Protein 4QNY (pdb70)

CATH classification: 3.30.200.20 (+1 more: 1.10.510.10)

Secondary structure (DSSP, 8-state):
--SHHHHHHHHHTT-TTEEEEEEEEEETTEEEEEEEETTTTTEEEEEEEE-GGGGGSHHHHHHHHHHHHHHHH---TTB--EEEEE--S-TTT-S-EEEEEE--SEEHHHHHHTT----HHHHHHHHHHHHHHHHHHHHTTEE-----GGGEEE-TT--EEE---TT-EE------S--S--TT--HHHHTT-SS--THHHHHHHHHHHHHHTT-S-S---SSHHHHHHHHHHHH-PPPHHHHTTSS-HHHHHHHHHSPP-----HHHH-SSS-HHHHHHHHHHT-SSTTTSPPHHHHHTSGGGTTT---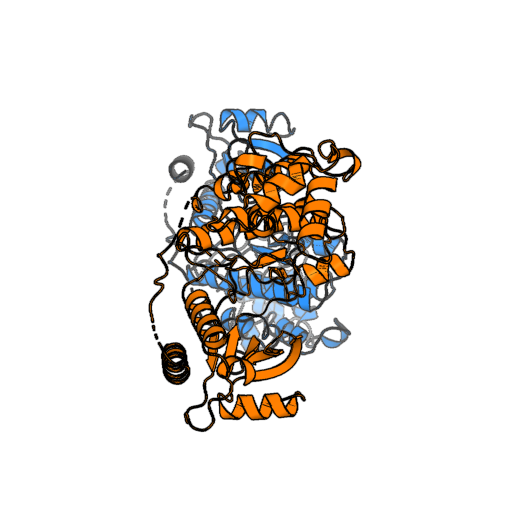-PPPPP--HHHHHHHHHHHHHT-/--SHHHHHHHHHTT-TTEEEEEEEEE-SS-EEEEEEEGGGTTEEEEEEEE-GGGGGSHHHHHHHHHHHHHHHH---TTB--EEEEE--SSGGG-S-EEEEEE--SEEHHHHHHTT----HHHHHHHHHHHHHHHHHHHHTTEE-----GGGEEE-TT--EEE---TT-EESS-----S--S--TT--HHHHTT-SS--THHHHHHHHHHHHHHTT-S-S---SSHHHHHHHHHHHH-PPPHHHHTTSS-HHHHHHHHHSPP-PPP-HHHH-SSS-HHHHHHHHHHT-SSTTTSPPHHHHHTSGGGTTT--GGG--PPPP-----HHHHHHHHHHHHHT-

Structure (mmCIF, N/CA/C/O backbone):
data_4QNY
#
_entry.id   4QNY
#
_cell.length_a   56.203
_cell.length_b   86.063
_cell.length_c   82.066
_cell.angle_alpha   90.00
_cell.angle_beta   97.34
_cell.angle_gamma   90.00
#
_symmetry.space_group_name_H-M   'P 1 21 1'
#
loop_
_entity.id
_entity.type
_entity.pdbx_description
1 polymer 'Mitogen activated protein kinase, putative'
2 non-polymer 'MAGNESIUM ION'
3 non-polymer 'PHOSPHOAMINOPHOSPHONIC ACID-ADENYLATE ESTER'
4 non-polymer GLYCEROL
5 water water
#
loop_
_atom_site.group_PDB
_atom_site.id
_atom_site.type_symbol
_atom_site.label_atom_id
_atom_site.label_alt_id
_atom_site.label_comp_id
_atom_site.label_asym_id
_atom_site.label_entity_id
_atom_site.label_seq_id
_atom_site.pdbx_PDB_ins_code
_atom_site.Cartn_x
_atom_site.Cartn_y
_atom_site.Cartn_z
_atom_site.occupancy
_atom_site.B_iso_or_equiv
_atom_site.auth_seq_id
_atom_site.auth_comp_id
_atom_site.auth_asym_id
_atom_site.auth_atom_id
_atom_site.pdbx_PDB_model_num
ATOM 1 N N . THR A 1 5 ? 36.852 44.244 15.582 1.00 57.50 4 THR A N 1
ATOM 2 C CA . THR A 1 5 ? 35.840 45.277 15.423 1.00 52.72 4 THR A CA 1
ATOM 3 C C . THR A 1 5 ? 35.117 45.160 14.077 1.00 56.14 4 THR A C 1
ATOM 4 O O . THR A 1 5 ? 33.907 45.355 14.006 1.00 81.01 4 THR A O 1
ATOM 8 N N . LYS A 1 6 ? 35.850 44.829 13.015 1.00 39.31 5 LYS A N 1
ATOM 9 C CA . LYS A 1 6 ? 35.213 44.718 11.699 1.00 40.92 5 LYS A CA 1
ATOM 10 C C . LYS A 1 6 ? 35.320 43.328 11.069 1.00 41.83 5 LYS A C 1
ATOM 11 O O . LYS A 1 6 ? 34.303 42.650 10.904 1.00 33.71 5 LYS A O 1
ATOM 17 N N . SER A 1 7 ? 36.526 42.884 10.718 1.00 37.49 6 SER A N 1
ATOM 18 C CA . SER A 1 7 ? 36.688 41.594 10.055 1.00 39.10 6 SER A CA 1
ATOM 19 C C . SER A 1 7 ? 36.332 40.444 10.991 1.00 38.69 6 SER A C 1
ATOM 20 O O . SER A 1 7 ? 36.373 40.598 12.211 1.00 40.09 6 SER A O 1
ATOM 23 N N . LEU A 1 8 ? 35.986 39.296 10.414 1.00 26.05 7 LEU A N 1
ATOM 24 C CA . LEU A 1 8 ? 35.612 38.123 11.194 1.00 32.07 7 LEU A CA 1
ATOM 25 C C . LEU A 1 8 ? 36.774 37.642 12.055 1.00 32.82 7 LEU A C 1
ATOM 26 O O . LEU A 1 8 ? 36.583 37.236 13.201 1.00 25.03 7 LEU A O 1
ATOM 31 N N . ALA A 1 9 ? 37.979 37.691 11.495 1.00 26.59 8 ALA A N 1
ATOM 32 C CA . ALA A 1 9 ? 39.178 37.275 12.213 1.00 35.53 8 ALA A CA 1
ATOM 33 C C . ALA A 1 9 ? 39.476 38.213 13.378 1.00 26.53 8 ALA A C 1
ATOM 34 O O . ALA A 1 9 ? 39.941 37.778 14.431 1.00 26.42 8 ALA A O 1
ATOM 36 N N . GLU A 1 10 ? 39.207 39.500 13.186 1.00 26.40 9 GLU A N 1
ATOM 37 C CA . GLU A 1 10 ? 39.411 40.479 14.246 1.00 26.08 9 GLU A CA 1
ATOM 38 C C . GLU A 1 10 ? 38.413 40.239 15.372 1.00 25.00 9 GLU A C 1
ATOM 39 O O . GLU A 1 10 ? 38.739 40.385 16.550 1.00 26.34 9 GLU A O 1
ATOM 45 N N A LEU A 1 11 ? 37.193 39.867 15.002 0.50 27.70 10 LEU A N 1
ATOM 46 N N B LEU A 1 11 ? 37.195 39.866 14.994 0.50 27.69 10 LEU A N 1
ATOM 47 C CA A LEU A 1 11 ? 36.162 39.557 15.984 0.50 29.53 10 LEU A CA 1
ATOM 48 C CA B LEU A 1 11 ? 36.148 39.544 15.956 0.50 29.79 10 LEU A CA 1
ATOM 49 C C A LEU A 1 11 ? 36.489 38.259 16.714 0.50 25.82 10 LEU A C 1
ATOM 50 C C B LEU A 1 11 ? 36.495 38.265 16.708 0.50 25.82 10 LEU A C 1
ATOM 51 O O A LEU A 1 11 ? 36.260 38.139 17.918 0.50 23.19 10 LEU A O 1
ATOM 52 O O B LEU A 1 11 ? 36.283 38.165 17.917 0.50 23.20 10 LEU A O 1
ATOM 61 N N . GLN A 1 12 ? 37.033 37.293 15.979 1.00 24.23 11 GLN A N 1
ATOM 62 C CA . GLN A 1 12 ? 37.407 36.002 16.549 1.00 24.56 11 GLN A CA 1
ATOM 63 C C . GLN A 1 12 ? 38.498 36.144 17.602 1.00 24.90 11 GLN A C 1
ATOM 64 O O . GLN A 1 12 ? 38.415 35.550 18.676 1.00 24.84 11 GLN A O 1
ATOM 70 N N . ALA A 1 13 ? 39.519 36.935 17.285 1.00 26.86 12 ALA A N 1
ATOM 71 C CA . ALA A 1 13 ? 40.614 37.189 18.214 1.00 29.54 12 ALA A CA 1
ATOM 72 C C . ALA A 1 13 ? 40.106 37.902 19.461 1.00 25.20 12 ALA A C 1
ATOM 73 O O . ALA A 1 13 ? 40.568 37.640 20.571 1.00 25.79 12 ALA A O 1
ATOM 75 N N . GLU A 1 14 ? 39.147 38.799 19.265 1.00 27.02 13 GLU A N 1
ATOM 76 C CA . GLU A 1 14 ? 38.549 39.547 20.364 1.00 25.88 13 GLU A CA 1
ATOM 77 C C . GLU A 1 14 ? 37.758 38.627 21.293 1.00 28.49 13 GLU A C 1
ATOM 78 O O . GLU A 1 14 ? 37.845 38.740 22.516 1.00 36.16 13 GLU A O 1
ATOM 84 N N . VAL A 1 15 ? 36.991 37.714 20.704 1.00 23.27 14 VAL A N 1
ATOM 85 C CA . VAL A 1 15 ? 36.182 36.771 21.471 1.00 23.05 14 VAL A CA 1
ATOM 86 C C . VAL A 1 15 ? 37.059 35.779 22.235 1.00 23.84 14 VAL A C 1
ATOM 87 O O . VAL A 1 15 ? 36.768 35.437 23.383 1.00 23.89 14 VAL A O 1
ATOM 91 N N . CYS A 1 16 ? 38.139 35.333 21.600 1.00 24.57 15 CYS A N 1
ATOM 92 C CA . CYS A 1 16 ? 39.061 34.386 22.222 1.00 25.50 15 CYS A CA 1
ATOM 93 C C . CYS A 1 16 ? 39.697 34.954 23.491 1.00 25.75 15 CYS A C 1
ATOM 94 O O . CYS A 1 16 ? 40.015 34.211 24.421 1.00 26.40 15 CYS A O 1
ATOM 97 N N . ARG A 1 17 ? 39.875 36.271 23.530 1.00 25.38 16 ARG A N 1
ATOM 98 C CA . ARG A 1 17 ? 40.425 36.931 24.710 1.00 33.21 16 ARG A CA 1
ATOM 99 C C . ARG A 1 17 ? 39.383 37.019 25.823 1.00 34.86 16 ARG A C 1
ATOM 100 O O . ARG A 1 17 ? 39.702 37.363 26.961 1.00 33.97 16 ARG A O 1
ATOM 108 N N . LEU A 1 18 ? 38.137 36.707 25.485 1.00 34.86 17 LEU A N 1
ATOM 109 C CA . LEU A 1 18 ? 37.065 36.651 26.471 1.00 33.12 17 LEU A CA 1
ATOM 110 C C . LEU A 1 18 ? 36.782 35.204 26.855 1.00 36.84 17 LEU A C 1
ATOM 111 O O . LEU A 1 18 ? 36.812 34.843 28.031 1.00 40.13 17 LEU A O 1
ATOM 116 N N . ASP A 1 19 ? 36.506 34.381 25.848 1.00 40.00 18 ASP A N 1
ATOM 117 C CA . ASP A 1 19 ? 36.250 32.963 26.058 1.00 45.99 18 ASP A CA 1
ATOM 118 C C . ASP A 1 19 ? 36.618 32.179 24.801 1.00 42.62 18 ASP A C 1
ATOM 119 O O . ASP A 1 19 ? 36.127 32.470 23.709 1.00 37.84 18 ASP A O 1
ATOM 124 N N . ASP A 1 20 ? 37.481 31.181 24.965 1.00 40.87 19 ASP A N 1
ATOM 125 C CA . ASP A 1 20 ? 37.995 30.406 23.841 1.00 41.23 19 ASP A CA 1
ATOM 126 C C . ASP A 1 20 ? 36.946 29.454 23.265 1.00 36.09 19 ASP A C 1
ATOM 127 O O . ASP A 1 20 ? 37.172 28.823 22.232 1.00 34.27 19 ASP A O 1
ATOM 132 N N . ARG A 1 21 ? 35.802 29.363 23.938 1.00 35.27 20 ARG A N 1
ATOM 133 C CA . ARG A 1 21 ? 34.729 28.449 23.554 1.00 42.53 20 ARG A CA 1
ATOM 134 C C . ARG A 1 21 ? 34.206 28.662 22.135 1.00 40.34 20 ARG A C 1
ATOM 135 O O . ARG A 1 21 ? 34.024 27.706 21.382 1.00 37.74 20 ARG A O 1
ATOM 143 N N . TYR A 1 22 ? 33.976 29.920 21.775 1.00 30.58 21 TYR A N 1
ATOM 144 C CA . TYR A 1 22 ? 33.180 30.239 20.595 1.00 27.28 21 TYR A CA 1
ATOM 145 C C . TYR A 1 22 ? 33.984 30.392 19.306 1.00 27.66 21 TYR A C 1
ATOM 146 O O . TYR A 1 22 ? 34.925 31.185 19.230 1.00 25.05 21 TYR A O 1
ATOM 155 N N . LEU A 1 23 ? 33.593 29.619 18.295 1.00 27.12 22 LEU A N 1
ATOM 156 C CA . LEU A 1 23 ? 34.171 29.705 16.958 1.00 29.23 22 LEU A CA 1
ATOM 157 C C . LEU A 1 23 ? 33.214 30.467 16.049 1.00 25.44 22 LEU A C 1
ATOM 158 O O . LEU A 1 23 ? 32.069 30.057 15.855 1.00 30.05 22 LEU A O 1
ATOM 163 N 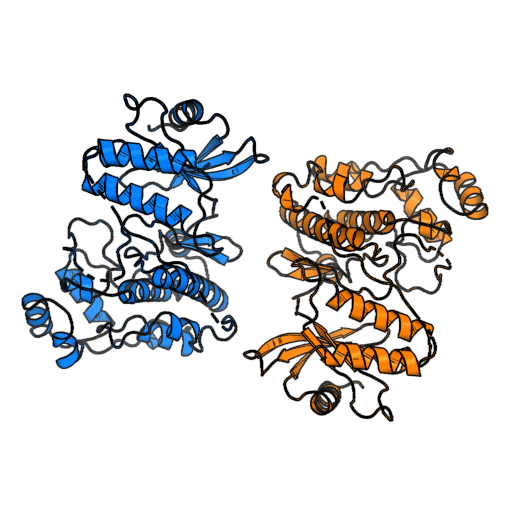N . LEU A 1 24 ? 33.687 31.572 15.480 1.00 28.20 23 LEU A N 1
ATOM 164 C CA . LEU A 1 24 ? 32.851 32.407 14.628 1.00 29.58 23 LEU A CA 1
ATOM 165 C C . LEU A 1 24 ? 32.759 31.859 13.209 1.00 25.07 23 LEU A C 1
ATOM 166 O O . LEU A 1 24 ? 33.743 31.371 12.657 1.00 25.91 23 LEU A O 1
ATOM 171 N N . GLU A 1 25 ? 31.571 31.957 12.618 1.00 24.83 24 GLU A N 1
ATOM 172 C CA . GLU A 1 25 ? 31.352 31.459 11.266 1.00 35.49 24 GLU A CA 1
ATOM 173 C C . GLU A 1 25 ? 30.953 32.573 10.300 1.00 25.41 24 GLU A C 1
ATOM 174 O O . GLU A 1 25 ? 31.583 32.747 9.257 1.00 26.12 24 GLU A O 1
ATOM 180 N N . ARG A 1 26 ? 29.912 33.324 10.647 1.00 24.61 25 ARG A N 1
ATOM 181 C CA . ARG A 1 26 ? 29.422 34.388 9.773 1.00 37.00 25 ARG A CA 1
ATOM 182 C C . ARG A 1 26 ? 28.557 35.405 10.512 1.00 23.63 25 ARG A C 1
ATOM 183 O O . ARG A 1 26 ? 27.873 35.071 11.479 1.00 33.10 25 ARG A O 1
ATOM 185 N N . ILE A 1 27 ? 28.596 36.648 10.043 1.00 24.17 26 ILE A N 1
ATOM 186 C CA . ILE A 1 27 ? 27.770 37.714 10.599 1.00 26.24 26 ILE A CA 1
ATOM 187 C C . ILE A 1 27 ? 26.346 37.622 10.062 1.00 26.32 26 ILE A C 1
ATOM 188 O O . ILE A 1 27 ? 26.121 37.730 8.857 1.00 23.66 26 ILE A O 1
ATOM 193 N N . ILE A 1 28 ? 25.387 37.427 10.960 1.00 22.31 27 ILE A N 1
ATOM 194 C CA . ILE A 1 28 ? 24.000 37.207 10.565 1.00 32.29 27 ILE A CA 1
ATOM 195 C C . ILE A 1 28 ? 23.117 38.429 10.794 1.00 36.88 27 ILE A C 1
ATOM 196 O O . ILE A 1 28 ? 21.999 38.499 10.284 1.00 41.64 27 ILE A O 1
ATOM 201 N N . GLY A 1 29 ? 23.616 39.389 11.565 1.00 36.78 28 GLY A N 1
ATOM 202 C CA . GLY A 1 29 ? 22.846 40.578 11.876 1.00 29.52 28 GLY A CA 1
ATOM 203 C C . GLY A 1 29 ? 23.705 41.812 12.062 1.00 32.11 28 GLY A C 1
ATOM 204 O O . GLY A 1 29 ? 24.817 41.735 12.583 1.00 25.22 28 GLY A O 1
ATOM 205 N N A ALA A 1 30 ? 23.178 42.955 11.634 0.50 38.55 29 ALA A N 1
ATOM 206 N N B ALA A 1 30 ? 23.191 42.959 11.631 0.50 38.54 29 ALA A N 1
ATOM 207 C CA A ALA A 1 30 ? 23.868 44.228 11.789 0.50 44.92 29 ALA A CA 1
ATOM 208 C CA B ALA A 1 30 ? 23.940 44.207 11.722 0.50 43.96 29 ALA A CA 1
ATOM 209 C C A ALA A 1 30 ? 22.963 45.246 12.474 0.50 52.73 29 ALA A C 1
ATOM 210 C C B ALA A 1 30 ? 23.086 45.333 12.294 0.50 51.59 29 ALA A C 1
ATOM 211 O O A ALA A 1 30 ? 21.825 45.460 12.055 0.50 49.91 29 ALA A O 1
ATOM 212 O O B ALA A 1 30 ? 22.248 45.906 11.598 0.50 51.04 29 ALA A O 1
ATOM 215 N N A GLY A 1 31 ? 23.473 45.867 13.531 0.50 54.91 30 GLY A N 1
ATOM 216 N N B GLY A 1 31 ? 23.308 45.647 13.566 0.50 54.57 30 GLY A N 1
ATOM 217 C CA A GLY A 1 31 ? 22.715 46.858 14.270 0.50 60.62 30 GLY A CA 1
ATOM 218 C CA B GLY A 1 31 ? 22.590 46.722 14.224 0.50 59.50 30 GLY A CA 1
ATOM 219 C C A GLY A 1 31 ? 23.388 48.215 14.272 0.50 65.36 30 GLY A C 1
ATOM 220 C C B GLY A 1 31 ? 23.364 48.025 14.192 0.50 64.67 30 GLY A C 1
ATOM 221 O O A GLY A 1 31 ? 24.471 48.383 13.712 0.50 65.25 30 GLY A O 1
ATOM 222 O O B GLY A 1 31 ? 24.452 48.098 13.622 0.50 65.38 30 GLY A O 1
ATOM 223 N N A SER A 1 32 ? 22.743 49.188 14.908 0.50 64.57 31 SER A N 1
ATOM 224 N N B SER A 1 32 ? 22.801 49.058 14.811 0.50 64.50 31 SER A N 1
ATOM 225 C CA A SER A 1 32 ? 23.275 50.542 14.978 0.50 65.45 31 SER A CA 1
ATOM 226 C CA B SER A 1 32 ? 23.429 50.374 14.829 0.50 64.90 31 SER A CA 1
ATOM 227 C C A SER A 1 32 ? 24.434 50.631 15.966 0.50 60.85 31 SER A C 1
ATOM 228 C C B SER A 1 32 ? 24.584 50.437 15.825 0.50 60.09 31 SER A C 1
ATOM 229 O O A SER A 1 32 ? 25.299 51.498 15.846 0.50 64.04 31 SER A O 1
ATOM 230 O O B SER A 1 32 ? 25.582 51.116 15.585 0.50 63.28 31 SER A O 1
ATOM 235 N N . TYR A 1 33 ? 24.445 49.726 16.940 1.00 48.57 32 TYR A N 1
ATOM 236 C CA . TYR A 1 33 ? 25.476 49.726 17.974 1.00 31.74 32 TYR A CA 1
ATOM 237 C C . TYR A 1 33 ? 26.121 48.354 18.169 1.00 30.29 32 TYR A C 1
ATOM 238 O O . TYR A 1 33 ? 26.527 48.008 19.279 1.00 29.19 32 TYR A O 1
ATOM 247 N N . GLY A 1 34 ? 26.221 47.575 17.096 1.00 29.88 33 GLY A N 1
ATOM 248 C CA . GLY A 1 34 ? 26.881 46.284 17.170 1.00 36.42 33 GLY A CA 1
ATOM 249 C C . GLY A 1 34 ? 26.368 45.247 16.189 1.00 40.03 33 GLY A C 1
ATOM 250 O O . GLY A 1 34 ? 25.241 45.337 15.701 1.00 38.19 33 GLY A O 1
ATOM 251 N N . VAL A 1 35 ? 27.202 44.249 15.909 1.00 31.84 34 VAL A N 1
ATOM 252 C CA . VAL A 1 35 ? 26.858 43.201 14.954 1.00 26.54 34 VAL A CA 1
ATOM 253 C C . VAL A 1 35 ? 26.449 41.903 15.649 1.00 29.27 34 VAL A C 1
ATOM 254 O O . VAL A 1 35 ? 26.807 41.665 16.803 1.00 19.80 34 VAL A O 1
ATOM 258 N N . VAL A 1 36 ? 25.695 41.073 14.935 1.00 29.37 35 VAL A N 1
ATOM 259 C CA . VAL A 1 36 ? 25.264 39.775 15.446 1.00 27.70 35 VAL A CA 1
ATOM 260 C C . VAL A 1 36 ? 25.944 38.655 14.663 1.00 27.25 35 VAL A C 1
ATOM 261 O O . VAL A 1 36 ? 25.899 38.635 13.433 1.00 35.62 35 VAL A O 1
ATOM 265 N N . ILE A 1 37 ? 26.572 37.726 15.378 1.00 20.52 36 ILE A N 1
ATOM 266 C CA . ILE A 1 37 ? 27.415 36.715 14.744 1.00 27.03 36 ILE A CA 1
ATOM 267 C C . ILE A 1 37 ? 26.962 35.282 15.020 1.00 21.37 36 ILE A C 1
ATOM 268 O O . ILE A 1 37 ? 26.631 34.928 16.151 1.00 21.12 36 ILE A O 1
ATOM 273 N N . ARG A 1 38 ? 26.959 34.464 13.972 1.00 22.02 37 ARG A N 1
ATOM 274 C CA . ARG A 1 38 ? 26.658 33.042 14.091 1.00 22.53 37 ARG A CA 1
ATOM 275 C C . ARG A 1 38 ? 27.908 32.279 14.518 1.00 23.01 37 ARG A C 1
ATOM 276 O O . ARG A 1 38 ? 28.882 32.201 13.770 1.00 23.51 37 ARG A O 1
ATOM 284 N N . ALA A 1 39 ? 27.879 31.721 15.724 1.00 23.76 38 ALA A N 1
ATOM 285 C CA . ALA A 1 39 ? 29.050 31.053 16.280 1.00 28.30 38 ALA A CA 1
ATOM 286 C C . ALA A 1 39 ? 28.741 29.642 16.771 1.00 29.90 38 ALA A C 1
ATOM 287 O O . ALA A 1 39 ? 27.593 29.310 17.064 1.00 29.13 38 ALA A O 1
ATOM 289 N N . ARG A 1 40 ? 29.780 28.816 16.859 1.00 33.68 39 ARG A N 1
ATOM 290 C CA . ARG A 1 40 ? 29.646 27.457 17.372 1.00 36.24 39 ARG A CA 1
ATOM 291 C C . ARG A 1 40 ? 30.405 27.304 18.688 1.00 31.77 39 ARG A C 1
ATOM 292 O O . ARG A 1 40 ? 31.561 27.710 18.798 1.00 26.35 39 ARG A O 1
ATOM 294 N N . ASP A 1 41 ? 29.745 26.716 19.682 1.00 26.75 40 ASP A N 1
ATOM 295 C CA . ASP A 1 41 ? 30.338 26.538 21.004 1.00 35.47 40 ASP A CA 1
ATOM 296 C C . ASP A 1 41 ? 31.068 25.199 21.097 1.00 44.69 40 ASP A C 1
ATOM 297 O O . ASP A 1 41 ? 30.441 24.142 21.152 1.00 46.84 40 ASP A O 1
ATOM 302 N N . THR A 1 42 ? 32.396 25.258 21.131 1.00 29.01 41 THR A N 1
ATOM 303 C CA . THR A 1 42 ? 33.233 24.063 21.055 1.00 37.32 41 THR A CA 1
ATOM 304 C C . THR A 1 42 ? 33.159 23.166 22.291 1.00 38.81 41 THR A C 1
ATOM 305 O O . THR A 1 42 ? 33.550 22.001 22.235 1.00 48.90 41 THR A O 1
ATOM 309 N N . LYS A 1 43 ? 32.666 23.701 23.403 1.00 36.80 42 LYS A N 1
ATOM 310 C CA . LYS A 1 43 ? 32.524 22.901 24.616 1.00 39.35 42 LYS A CA 1
ATOM 311 C C . LYS A 1 43 ? 31.120 22.316 24.719 1.00 50.62 42 LYS A C 1
ATOM 312 O O . LYS A 1 43 ? 30.901 21.318 25.406 1.00 53.67 42 LYS A O 1
ATOM 318 N N . SER A 1 44 ? 30.172 22.941 24.028 1.00 52.80 43 SER A N 1
ATOM 319 C CA . SER A 1 44 ? 28.807 22.433 23.978 1.00 51.08 43 SER A CA 1
ATOM 320 C C . SER A 1 44 ? 28.576 21.634 22.699 1.00 50.50 43 SER A C 1
ATOM 321 O O . SER A 1 44 ? 27.552 21.795 22.037 1.00 56.00 43 SER A O 1
ATOM 323 N N . ASP A 1 45 ? 29.545 20.786 22.360 1.00 46.78 44 ASP A N 1
ATOM 324 C CA . ASP A 1 45 ? 29.454 19.883 21.212 1.00 46.86 44 ASP A CA 1
ATOM 325 C C . ASP A 1 45 ? 29.228 20.615 19.888 1.00 44.73 44 ASP A C 1
ATOM 326 O O . ASP A 1 45 ? 28.453 20.159 19.046 1.00 44.35 44 ASP A O 1
ATOM 331 N N . ASN A 1 46 ? 29.910 21.745 19.718 1.00 42.10 45 ASN A N 1
ATOM 332 C CA . ASN A 1 46 ? 29.839 22.541 18.491 1.00 42.04 45 ASN A CA 1
ATOM 333 C C . ASN A 1 46 ? 28.422 22.946 18.090 1.00 39.97 45 ASN A C 1
ATOM 334 O O . ASN A 1 46 ? 28.118 23.068 16.903 1.00 45.18 45 ASN A O 1
ATOM 339 N N . ARG A 1 47 ? 27.558 23.157 19.077 1.00 30.01 46 ARG A N 1
ATOM 340 C CA . ARG A 1 47 ? 26.201 23.619 18.806 1.00 41.46 46 ARG A CA 1
ATOM 341 C C . ARG A 1 47 ? 26.211 25.079 18.370 1.00 38.97 46 ARG A C 1
ATOM 342 O O . ARG A 1 47 ? 26.982 25.886 18.891 1.00 27.01 46 ARG A O 1
ATOM 347 N N . LEU A 1 48 ? 25.354 25.411 17.411 1.00 28.51 47 LEU A N 1
ATOM 348 C CA . LEU A 1 48 ? 25.265 26.772 16.899 1.00 26.84 47 LEU A CA 1
ATOM 349 C C . LEU A 1 48 ? 24.702 27.723 17.948 1.00 32.18 47 LEU A C 1
ATOM 350 O O . LEU A 1 48 ? 23.852 27.344 18.753 1.00 37.06 47 LEU A O 1
ATOM 355 N N . VAL A 1 49 ? 25.185 28.960 17.927 1.00 27.07 48 VAL A N 1
ATOM 356 C CA . VAL A 1 49 ? 24.808 29.951 18.925 1.00 24.91 48 VAL A CA 1
ATOM 357 C C . VAL A 1 49 ? 24.974 31.360 18.354 1.00 26.11 48 VAL A C 1
ATOM 358 O O . VAL A 1 49 ? 25.846 31.599 17.518 1.00 22.39 48 VAL A O 1
ATOM 362 N N . ALA A 1 50 ? 24.117 32.282 18.784 1.00 21.67 49 ALA A N 1
ATOM 363 C CA . ALA A 1 50 ? 24.183 33.663 18.317 1.00 25.15 49 ALA A CA 1
ATOM 364 C C . ALA A 1 50 ? 24.946 34.547 19.298 1.00 20.51 49 ALA A C 1
ATOM 365 O O . ALA A 1 50 ? 24.767 34.446 20.512 1.00 20.48 49 ALA A O 1
ATOM 367 N N . MET A 1 51 ? 25.797 35.415 18.762 1.00 20.31 50 MET A N 1
ATOM 368 C CA . MET A 1 51 ? 26.582 36.326 19.583 1.00 26.06 50 MET A CA 1
ATOM 369 C C . MET A 1 51 ? 26.347 37.776 19.176 1.00 19.60 50 MET A C 1
ATOM 370 O O . MET A 1 51 ? 26.556 38.151 18.022 1.00 19.74 50 MET A O 1
ATOM 375 N N . LYS A 1 52 ? 25.913 38.585 20.136 1.00 23.35 51 LYS A N 1
ATOM 376 C CA . LYS A 1 52 ? 25.586 39.982 19.884 1.00 31.38 51 LYS A CA 1
ATOM 377 C C . LYS A 1 52 ? 26.633 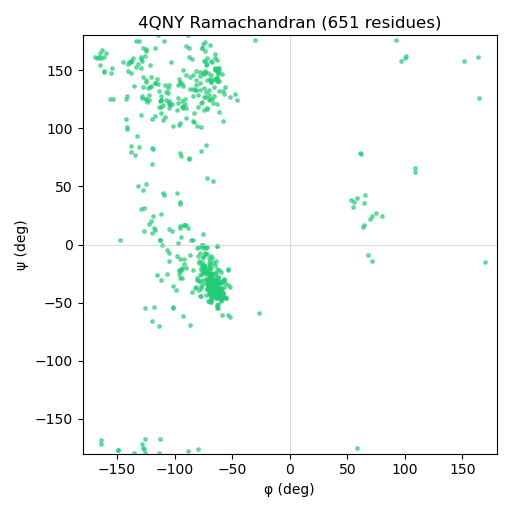40.910 20.495 1.00 26.76 51 LYS A C 1
ATOM 378 O O . LYS A 1 52 ? 26.719 41.043 21.716 1.00 23.93 51 LYS A O 1
ATOM 384 N N . ARG A 1 53 ? 27.428 41.548 19.642 1.00 19.28 52 ARG A N 1
ATOM 385 C CA . ARG A 1 53 ? 28.479 42.445 20.108 1.00 19.49 52 ARG A CA 1
ATOM 386 C C . ARG A 1 53 ? 27.925 43.824 20.440 1.00 21.46 52 ARG A C 1
ATOM 387 O O . ARG A 1 53 ? 27.098 44.366 19.708 1.00 19.41 52 ARG A O 1
ATOM 395 N N . VAL A 1 54 ? 28.384 44.382 21.553 1.00 23.11 53 VAL A N 1
ATOM 396 C CA . VAL A 1 54 ? 28.041 45.745 21.936 1.00 24.58 53 VAL A CA 1
ATOM 397 C C . VAL A 1 54 ? 29.286 46.621 21.836 1.00 27.56 53 VAL A C 1
ATOM 398 O O . VAL A 1 54 ? 30.273 46.378 22.529 1.00 30.88 53 VAL A O 1
ATOM 402 N N . ASN A 1 55 ? 29.247 47.633 20.973 1.00 29.70 54 ASN A N 1
ATOM 403 C CA . ASN A 1 55 ? 30.439 48.437 20.712 1.00 21.44 54 ASN A CA 1
ATOM 404 C C . ASN A 1 55 ? 30.609 49.620 21.665 1.00 21.87 54 ASN A C 1
ATOM 405 O O . ASN A 1 55 ? 29.787 49.845 22.553 1.00 29.10 54 ASN A O 1
ATOM 410 N N . LYS A 1 56 ? 31.686 50.373 21.458 1.00 30.12 55 LYS A N 1
ATOM 411 C CA . LYS A 1 56 ? 32.106 51.424 22.381 1.00 28.00 55 LYS A CA 1
ATOM 412 C C . LYS A 1 56 ? 31.121 52.583 22.495 1.00 25.50 55 LYS A C 1
ATOM 413 O O . LYS A 1 56 ? 31.093 53.280 23.509 1.00 31.10 55 LYS A O 1
ATOM 415 N N . GLU A 1 57 ? 30.316 52.788 21.460 1.00 34.09 56 GLU A N 1
ATOM 416 C CA . GLU A 1 57 ? 29.424 53.941 21.414 1.00 32.85 56 GLU A CA 1
ATOM 417 C C . GLU A 1 57 ? 28.306 53.832 22.448 1.00 32.91 56 GLU A C 1
ATOM 418 O O . GLU A 1 57 ? 27.699 54.834 22.826 1.00 37.61 56 GLU A O 1
ATOM 424 N N . ILE A 1 58 ? 28.043 52.612 22.905 1.00 22.51 57 ILE A N 1
ATOM 425 C CA . ILE A 1 58 ? 27.053 52.379 23.950 1.00 25.72 57 ILE A CA 1
ATOM 426 C C . ILE A 1 58 ? 27.551 52.929 25.288 1.00 29.36 57 ILE A C 1
ATOM 427 O O . ILE A 1 58 ? 26.777 53.485 26.071 1.00 31.05 57 ILE A O 1
ATOM 432 N N . PHE A 1 59 ? 28.852 52.799 25.529 1.00 26.35 58 PHE A N 1
ATOM 433 C CA . PHE A 1 59 ? 29.441 53.223 26.796 1.00 37.40 58 PHE A CA 1
ATOM 434 C C . PHE A 1 59 ? 29.951 54.661 26.764 1.00 37.56 58 PHE A C 1
ATOM 435 O O . PHE A 1 59 ? 30.736 55.067 27.621 1.00 39.70 58 PHE A O 1
ATOM 443 N N . GLU A 1 60 ? 29.504 55.428 25.774 1.00 30.49 59 GLU A N 1
ATOM 444 C CA . GLU A 1 60 ? 29.829 56.847 25.705 1.00 33.74 59 GLU A CA 1
ATOM 445 C C . GLU A 1 60 ? 28.709 57.667 26.335 1.00 45.08 59 GLU A C 1
ATOM 446 O O . GLU A 1 60 ? 28.939 58.756 26.862 1.00 49.22 59 GLU A O 1
ATOM 448 N N . GLU A 1 61 ? 27.495 57.129 26.276 1.00 40.60 60 GLU A N 1
ATOM 449 C CA . GLU A 1 61 ? 26.331 57.772 26.872 1.00 41.44 60 GLU A CA 1
ATOM 450 C C . GLU A 1 61 ? 25.752 56.905 27.985 1.00 34.97 60 GLU A C 1
ATOM 451 O O . GLU A 1 61 ? 25.680 55.682 27.855 1.00 35.86 60 GLU A O 1
ATOM 453 N N . VAL A 1 62 ? 25.345 57.542 29.077 1.00 25.46 61 VAL A N 1
ATOM 454 C CA . VAL A 1 62 ? 24.794 56.824 30.221 1.00 30.60 61 VAL A CA 1
ATOM 455 C C . VAL A 1 62 ? 23.441 56.205 29.877 1.00 31.63 61 VAL A C 1
ATOM 456 O O . VAL A 1 62 ? 23.125 55.098 30.313 1.00 23.37 61 VAL A O 1
ATOM 460 N N . ILE A 1 63 ? 22.653 56.926 29.087 1.00 24.45 62 ILE A N 1
ATOM 461 C CA . ILE A 1 63 ? 21.330 56.462 28.686 1.00 32.03 62 ILE A CA 1
ATOM 462 C C . ILE A 1 63 ? 21.422 55.175 27.872 1.00 26.66 62 ILE A C 1
ATOM 463 O O . ILE A 1 63 ? 20.673 54.226 28.105 1.00 33.33 62 ILE A O 1
ATOM 468 N N . LEU A 1 64 ? 22.349 55.152 26.920 1.00 29.54 63 LEU A N 1
ATOM 469 C CA . LEU A 1 64 ? 22.550 53.990 26.062 1.00 22.04 63 LEU A CA 1
ATOM 470 C C . LEU A 1 64 ? 23.010 52.773 26.858 1.00 29.29 63 LEU A C 1
ATOM 471 O O . LEU A 1 64 ? 22.559 51.653 26.616 1.00 27.80 63 LEU A O 1
ATOM 476 N N . ALA A 1 65 ? 23.908 53.002 27.811 1.00 22.68 64 ALA A N 1
ATOM 477 C CA . ALA A 1 65 ? 24.456 51.922 28.621 1.00 22.55 64 ALA A CA 1
ATOM 478 C C . ALA A 1 65 ? 23.411 51.352 29.576 1.00 24.42 64 ALA A C 1
ATOM 479 O O . ALA A 1 65 ? 23.417 50.158 29.870 1.00 20.68 64 ALA A O 1
ATOM 481 N N . LYS A 1 66 ? 22.517 52.207 30.061 1.00 30.80 65 LYS A N 1
ATOM 482 C CA . LYS A 1 66 ? 21.450 51.757 30.947 1.00 32.59 65 LYS A CA 1
ATOM 483 C C . LYS A 1 66 ? 20.444 50.901 30.183 1.00 31.84 65 LYS A C 1
ATOM 484 O O . LYS A 1 66 ? 19.830 49.997 30.748 1.00 32.91 65 LYS A O 1
ATOM 490 N N . ARG A 1 67 ? 20.286 51.187 28.894 1.00 20.63 66 ARG A N 1
ATOM 491 C CA . ARG A 1 67 ? 19.380 50.421 28.048 1.00 24.30 66 ARG A CA 1
ATOM 492 C C . ARG A 1 67 ? 19.892 49.004 27.817 1.00 28.23 66 ARG A C 1
ATOM 493 O O . ARG A 1 67 ? 19.120 48.045 27.849 1.00 22.52 66 ARG A O 1
ATOM 501 N N . ILE A 1 68 ? 21.194 48.872 27.581 1.00 22.42 67 ILE A N 1
ATOM 502 C CA . ILE A 1 68 ? 21.766 47.563 27.294 1.00 19.50 67 ILE A CA 1
ATOM 503 C C . ILE A 1 68 ? 21.797 46.711 28.564 1.00 19.25 67 ILE A C 1
ATOM 504 O O . ILE A 1 68 ? 21.616 45.499 28.500 1.00 23.82 67 ILE A O 1
ATOM 509 N N . LEU A 1 69 ? 21.987 47.351 29.715 1.00 21.93 68 LEU A N 1
ATOM 510 C CA . LEU A 1 69 ? 21.999 46.642 30.990 1.00 24.03 68 LEU A CA 1
ATOM 511 C C . LEU A 1 69 ? 20.633 46.034 31.274 1.00 29.78 68 LEU A C 1
ATOM 512 O O . LEU A 1 69 ? 20.528 44.888 31.714 1.00 28.12 68 LEU A O 1
ATOM 517 N N . ARG A 1 70 ? 19.588 46.813 31.014 1.00 34.21 69 ARG A N 1
ATOM 518 C CA . ARG A 1 70 ? 18.220 46.352 31.200 1.00 32.67 69 ARG A CA 1
ATOM 519 C C . ARG A 1 70 ? 17.897 45.204 30.248 1.00 26.43 69 ARG A C 1
ATOM 520 O O . ARG A 1 70 ? 17.192 44.265 30.613 1.00 27.03 69 ARG A O 1
ATOM 528 N N . GLU A 1 71 ? 18.426 45.281 29.030 1.00 22.16 70 GLU A N 1
ATOM 529 C CA . GLU A 1 71 ? 18.178 44.259 28.017 1.00 22.04 70 GLU A CA 1
ATOM 530 C C . GLU A 1 71 ? 18.739 42.901 28.435 1.00 27.46 70 GLU A C 1
ATOM 531 O O . GLU A 1 71 ? 18.075 41.875 28.285 1.00 27.72 70 GLU A O 1
ATOM 537 N N . ILE A 1 72 ? 19.962 42.901 28.957 1.00 19.16 71 ILE A N 1
ATOM 538 C CA . ILE A 1 72 ? 20.582 41.673 29.448 1.00 19.46 71 ILE A CA 1
ATOM 539 C C . ILE A 1 72 ? 19.808 41.119 30.640 1.00 20.05 71 ILE A C 1
ATOM 540 O O . ILE A 1 72 ? 19.569 39.913 30.730 1.00 20.78 71 ILE A O 1
ATOM 545 N N . LYS A 1 73 ? 19.409 42.007 31.546 1.00 23.56 72 LYS A N 1
ATOM 546 C CA . LYS A 1 73 ? 18.631 41.611 32.715 1.00 26.61 72 LYS A CA 1
ATOM 547 C C . LYS A 1 73 ? 17.316 40.952 32.312 1.00 21.18 72 LYS A C 1
ATOM 548 O O . LYS A 1 73 ? 16.911 39.949 32.897 1.00 27.81 72 LYS A O 1
ATOM 554 N N . LEU A 1 74 ? 16.658 41.520 31.306 1.00 20.54 73 LEU A N 1
ATOM 555 C CA . LEU A 1 74 ? 15.390 40.987 30.822 1.00 20.67 73 LEU A CA 1
ATOM 556 C C . LEU A 1 74 ? 15.568 39.629 30.151 1.00 20.74 73 LEU A C 1
ATOM 557 O O . LEU A 1 74 ? 14.763 38.722 30.354 1.00 22.47 73 LEU A O 1
ATOM 562 N N . LEU A 1 75 ? 16.624 39.493 29.353 1.00 20.28 74 LEU A N 1
ATOM 563 C CA . LEU A 1 75 ? 16.914 38.229 28.682 1.00 23.52 74 LEU A CA 1
ATOM 564 C C . LEU A 1 75 ? 17.148 37.110 29.692 1.00 26.72 74 LEU A C 1
ATOM 565 O O . LEU A 1 75 ? 16.711 35.977 29.490 1.00 31.99 74 LEU A O 1
ATOM 570 N N . ALA A 1 76 ? 17.832 37.437 30.783 1.00 24.99 75 ALA A N 1
ATOM 571 C CA . ALA A 1 76 ? 18.083 36.472 31.845 1.00 28.79 75 ALA A CA 1
ATOM 572 C C . ALA A 1 76 ? 16.830 36.251 32.685 1.00 28.83 75 ALA A C 1
ATOM 573 O O . ALA A 1 76 ? 16.657 35.195 33.297 1.00 31.03 75 ALA A O 1
ATOM 575 N N . HIS A 1 77 ? 15.957 37.253 32.705 1.00 24.18 76 HIS A N 1
ATOM 576 C CA . HIS A 1 77 ? 14.737 37.198 33.503 1.00 33.29 76 HIS A CA 1
ATOM 577 C C . HIS A 1 77 ? 13.736 36.187 32.954 1.00 42.18 76 HIS A C 1
ATOM 578 O O . HIS A 1 77 ? 13.031 35.525 33.714 1.00 46.47 76 HIS A O 1
ATOM 585 N N . PHE A 1 78 ? 13.677 36.071 31.631 1.00 42.63 77 PHE A N 1
ATOM 586 C CA . PHE A 1 78 ? 12.713 35.186 30.989 1.00 39.40 77 PHE A CA 1
ATOM 587 C C . PHE A 1 78 ? 13.299 33.815 30.667 1.00 33.35 77 PHE A C 1
ATOM 588 O O . PHE A 1 78 ? 14.449 33.698 30.245 1.00 33.17 77 PHE A O 1
ATOM 596 N N . ASN A 1 79 ? 12.492 32.781 30.876 1.00 35.20 78 ASN A N 1
ATOM 597 C CA . ASN A 1 79 ? 12.858 31.421 30.504 1.00 42.82 78 ASN A CA 1
ATOM 598 C C . ASN A 1 79 ? 11.683 30.754 29.801 1.00 35.99 78 ASN A C 1
ATOM 599 O O . ASN A 1 79 ? 10.969 29.943 30.391 1.00 37.62 78 ASN A O 1
ATOM 604 N N . ASP A 1 80 ? 11.484 31.112 28.537 1.00 27.14 79 ASP A N 1
ATOM 605 C CA . ASP A 1 80 ? 10.320 30.663 27.786 1.00 26.75 79 ASP A CA 1
ATOM 606 C C . ASP A 1 80 ? 10.698 30.330 26.348 1.00 26.34 79 ASP A C 1
ATOM 607 O O . ASP A 1 80 ? 11.680 30.851 25.820 1.00 33.79 79 ASP A O 1
ATOM 612 N N . ASP A 1 81 ? 9.916 29.462 25.713 1.00 27.24 80 ASP A N 1
ATOM 613 C CA . ASP A 1 81 ? 10.228 28.991 24.369 1.00 37.41 80 ASP A CA 1
ATOM 614 C C . ASP A 1 81 ? 9.956 30.039 23.288 1.00 26.07 80 ASP A C 1
ATOM 615 O O . ASP A 1 81 ? 10.529 29.971 22.202 1.00 25.71 80 ASP A O 1
ATOM 620 N N . ASN A 1 82 ? 9.091 31.003 23.583 1.00 25.70 81 ASN A N 1
ATOM 621 C CA . ASN A 1 82 ? 8.760 32.039 22.606 1.00 28.23 81 ASN A CA 1
ATOM 622 C C . ASN A 1 82 ? 9.475 33.358 22.880 1.00 29.68 81 ASN A C 1
ATOM 623 O O . ASN A 1 82 ? 9.145 34.391 22.295 1.00 27.49 81 ASN A O 1
ATOM 628 N N . ILE A 1 83 ? 10.455 33.315 23.776 1.00 28.25 82 ILE A N 1
ATOM 629 C CA . ILE A 1 83 ? 11.320 34.459 24.040 1.00 22.45 82 ILE A CA 1
ATOM 630 C C . ILE A 1 83 ? 12.770 34.001 23.938 1.00 22.89 82 ILE A C 1
ATOM 631 O O . ILE A 1 83 ? 13.155 33.018 24.571 1.00 24.81 82 ILE A O 1
ATOM 636 N N . ILE A 1 84 ? 13.566 34.704 23.136 1.00 21.46 83 ILE A N 1
ATOM 637 C CA . ILE A 1 84 ? 14.941 34.289 22.874 1.00 21.31 83 ILE A CA 1
ATOM 638 C C . ILE A 1 84 ? 15.741 34.189 24.177 1.00 30.34 83 ILE A C 1
ATOM 639 O O . ILE A 1 84 ? 15.695 35.077 25.032 1.00 21.06 83 ILE A O 1
ATOM 644 N N . GLY A 1 85 ? 16.446 33.073 24.333 1.00 30.45 84 GLY A N 1
ATOM 645 C CA . GLY A 1 85 ? 17.122 32.765 25.580 1.00 37.43 84 GLY A CA 1
ATOM 646 C C . GLY A 1 85 ? 18.523 33.331 25.685 1.00 35.60 84 GLY A C 1
ATOM 647 O O . GLY A 1 85 ? 19.142 33.688 24.683 1.00 26.99 84 GLY A O 1
ATOM 648 N N . LEU A 1 86 ? 19.021 33.408 26.913 1.00 32.65 85 LEU A N 1
ATOM 649 C CA . LEU A 1 86 ? 20.363 33.910 27.173 1.00 28.13 85 LEU A CA 1
ATOM 650 C C . LEU A 1 86 ? 21.290 32.767 27.574 1.00 24.23 85 LEU A C 1
ATOM 651 O O . LEU A 1 86 ? 21.008 32.037 28.524 1.00 23.49 85 LEU A O 1
ATOM 656 N N . ARG A 1 87 ? 22.394 32.612 26.849 1.00 30.91 86 ARG A N 1
ATOM 657 C CA . ARG A 1 87 ? 23.335 31.533 27.132 1.00 34.78 86 ARG A CA 1
ATOM 658 C C . ARG A 1 87 ? 24.562 32.011 27.903 1.00 30.79 86 ARG A C 1
ATOM 659 O O . ARG A 1 87 ? 25.083 31.285 28.750 1.00 38.08 86 ARG A O 1
ATOM 667 N N . ASN A 1 88 ? 25.023 33.226 27.615 1.00 25.52 87 ASN A N 1
ATOM 668 C CA . ASN A 1 88 ? 26.226 33.746 28.261 1.00 22.47 87 ASN A CA 1
ATOM 669 C C . ASN A 1 88 ? 26.390 35.259 28.126 1.00 28.15 87 ASN A C 1
ATOM 670 O O . ASN A 1 88 ? 25.787 35.887 27.256 1.00 20.90 87 ASN A O 1
ATOM 675 N N . ILE A 1 89 ? 27.211 35.832 29.004 1.00 27.06 88 ILE A N 1
ATOM 676 C CA . ILE A 1 89 ? 27.579 37.244 28.936 1.00 27.96 88 ILE A CA 1
ATOM 677 C C . ILE A 1 89 ? 29.098 37.390 29.024 1.00 37.85 88 ILE A C 1
ATOM 678 O O . ILE A 1 89 ? 29.683 37.235 30.095 1.00 34.98 88 ILE A O 1
ATOM 683 N N A LEU A 1 90 ? 29.730 37.690 27.894 0.57 35.75 89 LEU A N 1
ATOM 684 N N B LEU A 1 90 ? 29.728 37.687 27.892 0.43 35.55 89 LEU A N 1
ATOM 685 C CA A LEU A 1 90 ? 31.184 37.800 27.836 0.57 34.84 89 LEU A CA 1
ATOM 686 C CA B LEU A 1 90 ? 31.182 37.808 27.828 0.43 34.75 89 LEU A CA 1
ATOM 687 C C A LEU A 1 90 ? 31.652 39.234 28.056 0.57 36.14 89 LEU A C 1
ATOM 688 C C B LEU A 1 90 ? 31.640 39.241 28.062 0.43 35.95 89 LEU A C 1
ATOM 689 O O A LEU A 1 90 ? 31.372 40.119 27.250 0.57 34.95 89 LEU A O 1
ATOM 690 O O B LEU A 1 90 ? 31.343 40.134 27.271 0.43 35.00 89 LEU A O 1
ATOM 699 N N . THR A 1 91 ? 32.375 39.452 29.149 1.00 37.42 90 THR A N 1
ATOM 700 C CA . THR A 1 91 ? 32.879 40.775 29.497 1.00 31.31 90 THR A CA 1
ATOM 701 C C . THR A 1 91 ? 34.386 40.746 29.748 1.00 31.32 90 THR A C 1
ATOM 702 O O . THR A 1 91 ? 34.912 39.752 30.244 1.00 32.49 90 THR A O 1
ATOM 706 N N . PRO A 1 92 ? 35.086 41.837 29.397 1.00 36.01 91 PRO A N 1
ATOM 707 C CA . PRO A 1 92 ? 36.529 41.942 29.650 1.00 38.97 91 PRO A CA 1
ATOM 708 C C . PRO A 1 92 ? 36.851 41.977 31.141 1.00 38.17 91 PRO A C 1
ATOM 709 O O . PRO A 1 92 ? 36.190 42.692 31.895 1.00 40.20 91 PRO A O 1
ATOM 713 N N . GLU A 1 93 ? 37.858 41.216 31.556 1.00 33.31 92 GLU A N 1
ATOM 714 C CA . GLU A 1 93 ? 38.243 41.149 32.961 1.00 44.82 92 GLU A CA 1
ATOM 715 C C . GLU A 1 93 ? 38.834 42.469 33.449 1.00 56.46 92 GLU A C 1
ATOM 716 O O . GLU A 1 93 ? 38.687 42.832 34.615 1.00 58.19 92 GLU A O 1
ATOM 718 N N . ASP A 1 94 ? 39.503 43.183 32.550 1.00 63.12 93 ASP A N 1
ATOM 719 C CA . ASP A 1 94 ? 40.119 44.459 32.893 1.00 64.62 93 ASP A CA 1
ATOM 720 C C . ASP A 1 94 ? 39.169 45.616 32.596 1.00 64.17 93 ASP A C 1
ATOM 721 O O . ASP A 1 94 ? 38.772 45.817 31.448 1.00 69.45 93 ASP A O 1
ATOM 726 N N . PRO A 1 95 ? 38.797 46.380 33.637 1.00 57.28 94 PRO A N 1
ATOM 727 C CA . PRO A 1 95 ? 37.945 47.564 33.476 1.00 57.12 94 PRO A CA 1
ATOM 728 C C . PRO A 1 95 ? 38.573 48.609 32.556 1.00 57.34 94 PRO A C 1
ATOM 729 O O . PRO A 1 95 ? 37.856 49.421 31.971 1.00 62.32 94 PRO A O 1
ATOM 733 N N . GLU A 1 96 ? 39.896 48.580 32.431 1.00 47.34 95 GLU A N 1
ATOM 734 C CA . GLU A 1 96 ? 40.604 49.483 31.531 1.00 40.91 95 GLU A CA 1
ATOM 735 C C . GLU A 1 96 ? 40.417 49.067 30.074 1.00 43.57 95 GLU A C 1
ATOM 736 O O . GLU A 1 96 ? 40.651 49.856 29.158 1.00 43.37 95 GLU A O 1
ATOM 738 N N . ASN A 1 97 ? 39.994 47.823 29.868 1.00 44.19 96 ASN A N 1
ATOM 739 C CA . ASN A 1 97 ? 39.752 47.304 28.527 1.00 42.75 96 ASN A CA 1
ATOM 740 C C . ASN A 1 97 ? 38.264 47.213 28.200 1.00 34.31 96 ASN A C 1
ATOM 741 O O . ASN A 1 97 ? 37.888 46.931 27.063 1.00 28.67 96 ASN A O 1
ATOM 746 N N . PHE A 1 98 ? 37.420 47.455 29.198 1.00 27.72 97 PHE A N 1
ATOM 747 C CA . PHE A 1 98 ? 35.978 47.329 29.013 1.00 27.30 97 PHE A CA 1
ATOM 748 C C . PHE A 1 98 ? 35.430 48.469 28.160 1.00 28.84 97 PHE A C 1
ATOM 749 O O . PHE A 1 98 ? 34.952 49.478 28.682 1.00 23.89 97 PHE A O 1
ATOM 757 N N . ASP A 1 99 ? 35.489 48.295 26.845 1.00 23.43 98 ASP A N 1
ATOM 758 C CA . ASP A 1 99 ? 34.879 49.234 25.916 1.00 23.40 98 ASP A CA 1
ATOM 759 C C . ASP A 1 99 ? 33.960 48.479 24.962 1.00 24.14 98 ASP A C 1
ATOM 760 O O . ASP A 1 99 ? 33.503 49.021 23.957 1.00 28.55 98 ASP A O 1
ATOM 765 N N . HIS A 1 100 ? 33.701 47.219 25.299 1.00 27.12 99 HIS A N 1
ATOM 766 C CA . HIS A 1 100 ? 32.859 46.340 24.495 1.00 28.30 99 HIS A CA 1
ATOM 767 C C . HIS A 1 100 ? 32.544 45.069 25.275 1.00 21.01 99 HIS A C 1
ATOM 768 O O . HIS A 1 100 ? 33.241 44.738 26.232 1.00 21.37 99 HIS A O 1
ATOM 775 N N . PHE A 1 101 ? 31.501 44.356 24.859 1.00 23.31 100 PHE A N 1
ATOM 776 C CA . PHE A 1 101 ? 31.197 43.045 25.427 1.00 25.33 100 PHE A CA 1
ATOM 777 C C . PHE A 1 101 ? 30.212 42.289 24.539 1.00 24.52 100 PHE A C 1
ATOM 778 O O . PHE A 1 101 ? 29.577 42.876 23.662 1.00 19.62 100 PHE A O 1
ATOM 786 N N . TYR A 1 102 ? 30.094 40.985 24.769 1.00 31.84 101 TYR A N 1
ATOM 787 C CA . TYR A 1 102 ? 29.279 40.125 23.916 1.00 31.37 101 TYR A CA 1
ATOM 788 C C . TYR A 1 102 ? 28.073 39.528 24.633 1.00 26.46 101 TYR A C 1
ATOM 789 O O . TYR A 1 102 ? 28.166 39.089 25.780 1.00 33.40 101 TYR A O 1
ATOM 798 N N . ILE A 1 103 ? 26.942 39.514 23.937 1.00 26.49 102 ILE A N 1
ATOM 799 C CA . ILE A 1 103 ? 25.738 38.852 24.419 1.00 25.55 102 ILE A CA 1
ATOM 800 C C . ILE A 1 103 ? 25.542 37.544 23.664 1.00 19.84 102 ILE A C 1
ATOM 801 O O . ILE A 1 103 ? 25.426 37.541 22.438 1.00 24.54 102 ILE A O 1
ATOM 806 N N . VAL A 1 104 ? 25.511 36.436 24.396 1.00 19.96 103 VAL A N 1
ATOM 807 C CA . VAL A 1 104 ? 25.395 35.120 23.779 1.00 20.43 103 VAL A CA 1
ATOM 808 C C . VAL A 1 104 ? 23.990 34.547 23.939 1.00 26.92 103 VAL A C 1
ATOM 809 O O . VAL A 1 104 ? 23.532 34.301 25.055 1.00 24.07 103 VAL A O 1
ATOM 813 N N . MET A 1 105 ? 23.314 34.334 22.814 1.00 28.96 104 MET A N 1
ATOM 814 C CA . MET A 1 105 ? 21.938 33.849 22.817 1.00 29.46 104 MET A CA 1
ATOM 815 C C . MET A 1 105 ? 21.779 32.578 21.990 1.00 31.09 104 MET A C 1
ATOM 816 O O . MET A 1 105 ? 22.667 32.216 21.217 1.00 33.09 104 MET A O 1
ATOM 821 N N . ASP A 1 106 ? 20.642 31.907 22.155 1.00 21.91 105 ASP A N 1
ATOM 822 C CA . ASP A 1 106 ? 20.290 30.778 21.301 1.00 22.66 105 ASP A CA 1
ATOM 823 C C . ASP A 1 106 ? 20.159 31.246 19.856 1.00 22.28 105 ASP A C 1
ATOM 824 O O . ASP A 1 106 ? 19.834 32.405 19.600 1.00 21.55 105 ASP A O 1
ATOM 829 N N . ILE A 1 107 ? 20.412 30.347 18.913 1.00 25.47 106 ILE A N 1
ATOM 830 C CA . ILE A 1 107 ? 20.376 30.710 17.503 1.00 32.11 106 ILE A CA 1
ATOM 831 C C . ILE A 1 107 ? 19.015 30.398 16.876 1.00 35.19 106 ILE A C 1
ATOM 832 O O . ILE A 1 107 ? 18.398 29.372 17.167 1.00 32.06 106 ILE A O 1
ATOM 837 N N . MET A 1 108 ? 18.541 31.313 16.038 1.00 33.55 107 MET A N 1
ATOM 838 C CA . MET A 1 108 ? 17.340 31.087 15.247 1.00 32.76 107 MET A CA 1
ATOM 839 C C . MET A 1 108 ? 17.695 31.222 13.770 1.00 30.90 107 MET A C 1
ATOM 840 O O . MET A 1 108 ? 18.660 31.900 13.418 1.00 26.33 107 MET A O 1
ATOM 845 N N . GLU A 1 109 ? 16.918 30.572 12.911 1.00 29.00 108 GLU A N 1
ATOM 846 C CA . GLU A 1 109 ? 17.246 30.494 11.490 1.00 36.16 108 GLU A CA 1
ATOM 847 C C . GLU A 1 109 ? 17.187 31.853 10.789 1.00 31.17 108 GLU A C 1
ATOM 848 O O . GLU A 1 109 ? 18.075 32.187 10.005 1.00 36.25 108 GLU A O 1
ATOM 854 N N . THR A 1 110 ? 16.149 32.632 11.076 1.00 26.09 109 THR A N 1
ATOM 855 C CA . THR A 1 110 ? 15.972 33.940 10.448 1.00 21.07 109 THR A CA 1
ATOM 856 C C . THR A 1 110 ? 14.954 34.773 11.223 1.00 23.84 109 THR A C 1
ATOM 857 O O . THR A 1 110 ? 14.584 34.417 12.341 1.00 28.76 109 THR A O 1
ATOM 861 N N . ASP A 1 111 ? 14.507 35.883 10.645 1.00 19.47 110 ASP A N 1
ATOM 862 C CA . ASP A 1 111 ? 13.417 36.636 11.257 1.00 28.19 110 ASP A CA 1
ATOM 863 C C . ASP A 1 111 ? 12.358 37.016 10.219 1.00 22.49 110 ASP A C 1
ATOM 864 O O . ASP A 1 111 ? 12.529 36.770 9.024 1.00 18.90 110 ASP A O 1
ATOM 869 N N . LEU A 1 112 ? 11.273 37.626 10.684 1.00 17.60 111 LEU A N 1
ATOM 870 C CA . LEU A 1 112 ? 10.102 37.863 9.841 1.00 20.94 111 LEU A CA 1
ATOM 871 C C . LEU A 1 112 ? 10.284 38.932 8.755 1.00 29.97 111 LEU A C 1
ATOM 872 O O . LEU A 1 112 ? 9.648 38.847 7.710 1.00 32.20 111 LEU A O 1
ATOM 877 N N . LYS A 1 113 ? 11.121 39.937 9.003 1.00 17.37 112 LYS A N 1
ATOM 878 C CA . LYS A 1 113 ? 11.370 41.003 8.028 1.00 25.67 112 LYS A CA 1
ATOM 879 C C . LYS A 1 113 ? 11.921 40.476 6.698 1.00 31.01 112 LYS A C 1
ATOM 880 O O . LYS A 1 113 ? 11.355 40.802 5.621 1.00 33.96 112 LYS A O 1
ATOM 886 N N . GLN A 1 114 ? 13.107 39.826 6.787 1.00 32.72 113 GLN A N 1
ATOM 887 C CA . GLN A 1 114 ? 13.563 38.689 5.910 1.00 35.07 113 GLN A CA 1
ATOM 888 C C . GLN A 1 114 ? 12.616 37.756 5.226 1.00 27.44 113 GLN A C 1
ATOM 889 O O . GLN A 1 114 ? 12.730 37.548 4.027 1.00 21.31 113 GLN A O 1
ATOM 895 N N . VAL A 1 115 ? 11.796 37.080 6.026 1.00 33.49 114 VAL A N 1
ATOM 896 C CA . VAL A 1 115 ? 10.850 36.085 5.520 1.00 27.83 114 VAL A CA 1
ATOM 897 C C . VAL A 1 115 ? 9.840 36.746 4.594 1.00 33.36 114 VAL A C 1
ATOM 898 O O . VAL A 1 115 ? 9.487 36.209 3.540 1.00 27.89 114 VAL A O 1
ATOM 902 N N . LEU A 1 116 ? 9.386 37.926 5.004 1.00 24.82 115 LEU A N 1
ATOM 903 C CA . LEU A 1 116 ? 8.434 38.710 4.233 1.00 22.77 115 LEU A CA 1
ATOM 904 C C . LEU A 1 116 ? 9.073 39.287 2.972 1.00 28.60 115 LEU A C 1
ATOM 905 O O . LEU A 1 116 ? 8.435 39.357 1.920 1.00 21.23 115 LEU A O 1
ATOM 910 N N . ARG A 1 117 ? 10.332 39.701 3.087 1.00 25.02 116 ARG A N 1
ATOM 911 C CA . ARG A 1 117 ? 11.061 40.294 1.969 1.00 30.53 116 ARG A CA 1
ATOM 912 C C . ARG A 1 117 ? 11.307 39.278 0.855 1.00 28.90 116 ARG A C 1
ATOM 913 O O . ARG A 1 117 ? 11.302 39.624 -0.327 1.00 24.04 116 ARG A O 1
ATOM 921 N N . SER A 1 118 ? 11.502 38.020 1.237 1.00 33.07 117 SER A N 1
ATOM 922 C CA . SER A 1 118 ? 11.697 36.952 0.263 1.00 38.27 117 SER A CA 1
ATOM 923 C C . SER A 1 118 ? 10.428 36.714 -0.551 1.00 45.79 117 SER A C 1
ATOM 924 O O . SER A 1 118 ? 10.463 36.070 -1.599 1.00 45.56 117 SER A O 1
ATOM 927 N N . GLY A 1 119 ? 9.308 37.237 -0.058 1.00 47.78 118 GLY A N 1
ATOM 928 C CA . GLY A 1 119 ? 8.033 37.106 -0.738 1.00 59.10 118 GLY A CA 1
ATOM 929 C C . GLY A 1 119 ? 7.521 35.683 -0.715 1.00 58.48 118 GLY A C 1
ATOM 930 O O . GLY A 1 119 ? 6.691 35.297 -1.541 1.00 54.96 118 GLY A O 1
ATOM 931 N N . GLN A 1 120 ? 8.013 34.899 0.240 1.00 60.01 119 GLN A N 1
ATOM 932 C CA . GLN A 1 120 ? 7.664 33.488 0.332 1.00 59.42 119 GLN A CA 1
ATOM 933 C C . GLN A 1 120 ? 6.206 33.288 0.729 1.00 56.48 119 GLN A C 1
ATOM 934 O O . GLN A 1 120 ? 5.672 34.004 1.580 1.00 57.21 119 GLN A O 1
ATOM 940 N N . GLU A 1 121 ? 5.566 32.304 0.102 1.00 54.70 120 GLU A N 1
ATOM 941 C CA . GLU A 1 121 ? 4.166 31.994 0.355 1.00 57.90 120 GLU A CA 1
ATOM 942 C C . GLU A 1 121 ? 3.923 31.470 1.767 1.00 48.53 120 GLU A C 1
ATOM 943 O O . GLU A 1 121 ? 4.570 30.523 2.214 1.00 37.98 120 GLU A O 1
ATOM 949 N N . LEU A 1 122 ? 2.979 32.098 2.462 1.00 51.42 121 LEU A N 1
ATOM 950 C CA . LEU A 1 122 ? 2.607 31.691 3.811 1.00 52.65 121 LEU A CA 1
ATOM 951 C C . LEU A 1 122 ? 1.110 31.417 3.903 1.00 47.51 121 LEU A C 1
ATOM 952 O O . LEU A 1 122 ? 0.292 32.270 3.557 1.00 49.64 121 LEU A O 1
ATOM 957 N N . THR A 1 123 ? 0.756 30.224 4.367 1.00 36.97 122 THR A N 1
ATOM 958 C CA . THR A 1 123 ? -0.645 29.858 4.541 1.00 41.59 122 THR A CA 1
ATOM 959 C C . THR A 1 123 ? -1.227 30.530 5.779 1.00 33.23 122 THR A C 1
ATOM 960 O O . THR A 1 123 ? -0.494 31.105 6.583 1.00 33.82 122 THR A O 1
ATOM 964 N N . GLU A 1 124 ? -2.546 30.458 5.927 1.00 29.51 123 GLU A N 1
ATOM 965 C CA . GLU A 1 124 ? -3.205 30.994 7.112 1.00 28.57 123 GLU A CA 1
ATOM 966 C C . GLU A 1 124 ? -2.786 30.201 8.343 1.00 26.14 123 GLU A C 1
ATOM 967 O O . GLU A 1 124 ? -2.705 30.743 9.444 1.00 26.64 123 GLU A O 1
ATOM 973 N N . ALA A 1 125 ? -2.513 28.915 8.144 1.00 31.75 124 ALA A N 1
ATOM 974 C CA . ALA A 1 125 ? -2.038 28.051 9.219 1.00 34.61 124 ALA A CA 1
ATOM 975 C C . ALA A 1 125 ? -0.665 28.499 9.709 1.00 26.13 124 ALA A C 1
ATOM 976 O O . ALA A 1 125 ? -0.373 28.436 10.903 1.00 26.24 124 ALA A O 1
ATOM 978 N N . HIS A 1 126 ? 0.174 28.945 8.779 1.00 31.31 125 HIS A N 1
ATOM 979 C CA . HIS A 1 126 ? 1.485 29.489 9.120 1.00 30.17 125 HIS A CA 1
ATOM 980 C C . HIS A 1 126 ? 1.343 30.756 9.954 1.00 31.42 125 HIS A C 1
ATOM 981 O O . HIS A 1 126 ? 2.025 30.928 10.965 1.00 24.29 125 HIS A O 1
ATOM 988 N N . ILE A 1 127 ? 0.449 31.637 9.517 1.00 28.69 126 ILE A N 1
ATOM 989 C CA . ILE A 1 127 ? 0.230 32.918 10.177 1.00 26.18 126 ILE A CA 1
ATOM 990 C C . ILE A 1 127 ? -0.363 32.732 11.570 1.00 18.72 126 ILE A C 1
ATOM 991 O O . ILE A 1 127 ? 0.044 33.402 12.519 1.00 20.77 126 ILE A O 1
ATOM 996 N N . GLN A 1 128 ? -1.319 31.814 11.685 1.00 19.36 127 GLN A N 1
ATOM 997 C CA . GLN A 1 128 ? -1.952 31.508 12.965 1.00 19.43 127 GLN A CA 1
ATOM 998 C C . GLN A 1 128 ? -0.927 31.112 14.023 1.00 27.49 127 GLN A C 1
ATOM 999 O O . GLN A 1 128 ? -0.981 31.584 15.158 1.00 31.26 127 GLN A O 1
ATOM 1005 N N . PHE A 1 129 ? 0.005 30.245 13.641 1.00 24.96 128 PHE A N 1
ATOM 1006 C CA . PHE A 1 129 ? 1.027 29.762 14.561 1.00 26.94 128 PHE A CA 1
ATOM 1007 C C . PHE A 1 129 ? 2.021 30.870 14.908 1.00 25.79 128 PHE A C 1
ATOM 1008 O O . PHE A 1 129 ? 2.475 30.969 16.047 1.00 32.16 128 PHE A O 1
ATOM 1016 N N . PHE A 1 130 ? 2.351 31.699 13.922 1.00 23.78 129 PHE A N 1
ATOM 1017 C CA . PHE A 1 130 ? 3.222 32.851 14.146 1.00 18.02 129 PHE A CA 1
ATOM 1018 C C . PHE A 1 130 ? 2.596 33.838 15.125 1.00 23.87 129 PHE A C 1
ATOM 1019 O O . PHE A 1 130 ? 3.224 34.245 16.101 1.00 17.15 129 PHE A O 1
ATOM 1027 N N . ILE A 1 131 ? 1.350 34.214 14.853 1.00 32.37 130 ILE A N 1
ATOM 1028 C CA . ILE A 1 131 ? 0.656 35.224 15.644 1.00 27.27 130 ILE A CA 1
ATOM 1029 C C . ILE A 1 131 ? 0.417 34.774 17.085 1.00 28.21 130 ILE A C 1
ATOM 1030 O O . ILE A 1 131 ? 0.633 35.544 18.022 1.00 33.47 130 ILE A O 1
ATOM 1035 N N . TYR A 1 132 ? -0.016 33.530 17.264 1.00 22.58 131 TYR A N 1
ATOM 1036 C CA . TYR A 1 132 ? -0.292 33.024 18.605 1.00 18.27 131 TYR A CA 1
ATOM 1037 C C . TYR A 1 132 ? 0.975 32.963 19.453 1.00 18.33 131 TYR A C 1
ATOM 1038 O O . TYR A 1 132 ? 0.953 33.305 20.634 1.00 18.50 131 TYR A O 1
ATOM 1047 N N . GLN A 1 133 ? 2.073 32.520 18.848 1.00 18.43 132 GLN A N 1
ATOM 1048 C CA . GLN A 1 133 ? 3.351 32.442 19.549 1.00 20.79 132 GLN A CA 1
ATOM 1049 C C . GLN A 1 133 ? 3.824 33.827 19.972 1.00 17.88 132 GLN A C 1
ATOM 1050 O O . GLN A 1 133 ? 4.370 34.000 21.061 1.00 18.95 132 GLN A O 1
ATOM 1056 N N . ALA A 1 134 ? 3.605 34.811 19.106 1.00 17.14 133 ALA A N 1
ATOM 1057 C CA . ALA A 1 134 ? 3.996 36.185 19.394 1.00 24.16 133 ALA A CA 1
ATOM 1058 C C . ALA A 1 134 ? 3.155 36.769 20.525 1.00 30.19 133 ALA A C 1
ATOM 1059 O O . ALA A 1 134 ? 3.675 37.454 21.406 1.00 33.07 133 ALA A O 1
ATOM 1061 N N . LEU A 1 135 ? 1.855 36.491 20.495 1.00 23.19 134 LEU A N 1
ATOM 1062 C CA . LEU A 1 135 ? 0.937 36.967 21.526 1.00 16.62 134 LEU A CA 1
ATOM 1063 C C . LEU A 1 135 ? 1.212 36.302 22.868 1.00 17.39 134 LEU A C 1
ATOM 1064 O O . LEU A 1 135 ? 1.227 36.960 23.907 1.00 21.26 134 LEU A O 1
ATOM 1069 N N . ARG A 1 136 ? 1.426 34.991 22.835 1.00 18.09 135 ARG A N 1
ATOM 1070 C CA . ARG A 1 136 ? 1.740 34.231 24.037 1.00 25.42 135 ARG A CA 1
ATOM 1071 C C . ARG A 1 136 ? 3.016 34.756 24.694 1.00 27.67 135 ARG A C 1
ATOM 1072 O O . ARG A 1 136 ? 3.122 34.808 25.920 1.00 20.60 135 ARG A O 1
ATOM 1080 N N . ALA A 1 137 ? 3.978 35.155 23.868 1.00 18.42 136 ALA A N 1
ATOM 1081 C CA . ALA A 1 137 ? 5.224 35.725 24.365 1.00 25.32 136 ALA A CA 1
ATOM 1082 C C . ALA A 1 137 ? 4.978 37.091 24.994 1.00 17.95 136 ALA A C 1
ATOM 1083 O O . ALA A 1 137 ? 5.531 37.408 26.047 1.00 20.84 136 ALA A O 1
ATOM 1085 N N . LEU A 1 138 ? 4.140 37.893 24.345 1.00 20.82 137 LEU A N 1
ATOM 1086 C CA . LEU A 1 138 ? 3.806 39.221 24.848 1.00 19.89 137 LEU A CA 1
ATOM 1087 C C . LEU A 1 138 ? 3.054 39.152 26.171 1.00 29.34 137 LEU A C 1
ATOM 1088 O O . LEU A 1 138 ? 3.219 40.016 27.030 1.00 30.24 137 LEU A O 1
ATOM 1093 N N . HIS A 1 139 ? 2.225 38.124 26.327 1.00 23.76 138 HIS A N 1
ATOM 1094 C CA . HIS A 1 139 ? 1.472 37.934 27.561 1.00 31.11 138 HIS A CA 1
ATOM 1095 C C . HIS A 1 139 ? 2.417 37.714 28.736 1.00 30.22 138 HIS A C 1
ATOM 1096 O O . HIS A 1 139 ? 2.187 38.214 29.836 1.00 25.79 138 HIS A O 1
ATOM 1103 N N . ILE A 1 140 ? 3.486 36.967 28.485 1.00 29.73 139 ILE A N 1
ATOM 1104 C CA . ILE A 1 140 ? 4.496 36.688 29.498 1.00 34.59 139 ILE A CA 1
ATOM 1105 C C . ILE A 1 140 ? 5.283 37.945 29.856 1.00 20.53 139 ILE A C 1
ATOM 1106 O O . ILE A 1 140 ? 5.487 38.247 31.033 1.00 21.31 139 ILE A O 1
ATOM 1111 N N . ILE A 1 141 ? 5.713 38.675 28.833 1.00 24.42 140 ILE A N 1
ATOM 1112 C CA . ILE A 1 141 ? 6.449 39.920 29.023 1.00 20.03 140 ILE A CA 1
ATOM 1113 C C . ILE A 1 141 ? 5.605 40.958 29.763 1.00 21.10 140 ILE A C 1
ATOM 1114 O O . ILE A 1 141 ? 6.085 41.615 30.687 1.00 19.47 140 ILE A O 1
ATOM 1119 N N . HIS A 1 142 ? 4.344 41.090 29.361 1.00 22.46 141 HIS A N 1
ATOM 1120 C CA . HIS A 1 142 ? 3.436 42.056 29.974 1.00 21.12 141 HIS A CA 1
ATOM 1121 C C . HIS A 1 142 ? 3.085 41.683 31.412 1.00 25.01 141 HIS A C 1
ATOM 1122 O O . HIS A 1 142 ? 2.883 42.557 32.255 1.00 25.69 141 HIS A O 1
ATOM 1129 N N . SER A 1 143 ? 3.010 40.385 31.688 1.00 20.55 142 SER A N 1
ATOM 1130 C CA . SER A 1 143 ? 2.701 39.912 33.033 1.00 28.21 142 SER A CA 1
ATOM 1131 C C . SER A 1 143 ? 3.850 40.217 33.988 1.00 28.23 142 SER A C 1
ATOM 1132 O O . SER A 1 143 ? 3.651 40.340 35.197 1.00 30.10 142 SER A O 1
ATOM 1135 N N . ALA A 1 144 ? 5.052 40.341 33.435 1.00 29.87 143 ALA A N 1
ATOM 1136 C CA . ALA A 1 144 ? 6.230 40.676 34.224 1.00 30.70 143 ALA A CA 1
ATOM 1137 C C . ALA A 1 144 ? 6.343 42.184 34.429 1.00 23.79 143 ALA A C 1
ATOM 1138 O O . ALA A 1 144 ? 7.315 42.670 35.008 1.00 27.89 143 ALA A O 1
ATOM 1140 N N . GLY A 1 145 ? 5.343 42.919 33.950 1.00 23.27 144 GLY A N 1
ATOM 1141 C CA . GLY A 1 145 ? 5.299 44.362 34.112 1.00 21.14 144 GLY A CA 1
ATOM 1142 C C . GLY A 1 145 ? 6.174 45.095 33.116 1.00 25.91 144 GLY A C 1
ATOM 1143 O O . GLY A 1 145 ? 6.601 46.224 33.361 1.00 20.01 144 GLY A O 1
ATOM 1144 N N . VAL A 1 146 ? 6.437 44.452 31.983 1.00 19.42 145 VAL A N 1
ATOM 1145 C CA . VAL A 1 146 ? 7.336 45.009 30.981 1.00 22.35 145 VAL A CA 1
ATOM 1146 C C . VAL A 1 146 ? 6.643 45.209 29.635 1.00 28.70 145 VAL A C 1
ATOM 1147 O O . VAL A 1 146 ? 5.890 44.350 29.177 1.00 37.37 145 VAL A O 1
ATOM 1151 N N . ILE A 1 147 ? 6.901 46.355 29.013 1.00 19.57 146 ILE A N 1
ATOM 1152 C CA . ILE A 1 147 ? 6.421 46.635 27.666 1.00 19.95 146 ILE A CA 1
ATOM 1153 C C . ILE A 1 147 ? 7.593 46.568 26.692 1.00 28.44 146 ILE A C 1
ATOM 1154 O O . ILE A 1 147 ? 8.642 47.159 26.940 1.00 29.86 146 ILE A O 1
ATOM 1159 N N . HIS A 1 148 ? 7.417 45.845 25.590 1.00 31.67 147 HIS A N 1
ATOM 1160 C CA . HIS A 1 148 ? 8.504 45.633 24.638 1.00 32.57 147 HIS A CA 1
ATOM 1161 C C . HIS A 1 148 ? 8.886 46.913 23.898 1.00 14.51 147 HIS A C 1
ATOM 1162 O O . HIS A 1 148 ? 10.074 47.202 23.735 1.00 19.73 147 HIS A O 1
ATOM 1169 N N . ARG A 1 149 ? 7.876 47.648 23.429 1.00 21.83 148 ARG A N 1
ATOM 1170 C CA . ARG A 1 149 ? 8.045 48.971 22.815 1.00 20.62 148 ARG A CA 1
ATOM 1171 C C . ARG A 1 149 ? 8.698 48.910 21.420 1.00 22.78 148 ARG A C 1
ATOM 1172 O O . ARG A 1 149 ? 8.640 49.874 20.655 1.00 27.77 148 ARG A O 1
ATOM 1180 N N . ASP A 1 150 ? 9.276 47.769 21.061 1.00 16.47 149 ASP A N 1
ATOM 1181 C CA . ASP A 1 150 ? 9.916 47.650 19.753 1.00 19.69 149 ASP A CA 1
ATOM 1182 C C . ASP A 1 150 ? 9.493 46.387 19.000 1.00 16.95 149 ASP A C 1
ATOM 1183 O O . ASP A 1 150 ? 10.337 45.636 18.511 1.00 19.63 149 ASP A O 1
ATOM 1188 N N . ILE A 1 151 ? 8.185 46.162 18.900 1.00 13.44 150 ILE A N 1
ATOM 1189 C CA . ILE A 1 151 ? 7.664 45.006 18.175 1.00 13.53 150 ILE A CA 1
ATOM 1190 C C . ILE A 1 151 ? 7.654 45.260 16.669 1.00 13.47 150 ILE A C 1
ATOM 1191 O O . ILE A 1 151 ? 6.787 45.962 16.148 1.00 18.08 150 ILE A O 1
ATOM 1196 N N . THR A 1 152 ? 8.642 44.693 15.984 1.00 18.30 151 THR A N 1
ATOM 1197 C CA . THR A 1 152 ? 8.780 44.810 14.535 1.00 14.00 151 THR A CA 1
ATOM 1198 C C . THR A 1 152 ? 9.167 43.444 13.969 1.00 23.58 151 THR A C 1
ATOM 1199 O O . THR A 1 152 ? 9.696 42.607 14.701 1.00 14.70 151 THR A O 1
ATOM 1203 N N . PRO A 1 153 ? 8.899 43.208 12.671 1.00 14.74 152 PRO A N 1
ATOM 1204 C CA . PRO A 1 153 ? 9.264 41.937 12.031 1.00 15.30 152 PRO A CA 1
ATOM 1205 C C . PRO A 1 153 ? 10.727 41.546 12.232 1.00 24.71 152 PRO A C 1
ATOM 1206 O O . PRO A 1 153 ? 11.026 40.361 12.384 1.00 28.32 152 PRO A O 1
ATOM 1210 N N . ALA A 1 154 ? 11.620 42.531 12.237 1.00 28.99 153 ALA A N 1
ATOM 1211 C CA . ALA A 1 154 ? 13.047 42.274 12.409 1.00 20.19 153 ALA A CA 1
ATOM 1212 C C . ALA A 1 154 ? 13.361 41.765 13.813 1.00 19.04 153 ALA A C 1
ATOM 1213 O O . ALA A 1 154 ? 14.356 41.072 14.021 1.00 16.81 153 ALA A O 1
ATOM 1215 N N . ASN A 1 155 ? 12.508 42.112 14.773 1.00 17.73 154 ASN A N 1
ATOM 1216 C CA . ASN A 1 155 ? 12.694 41.681 16.154 1.00 27.85 154 ASN A CA 1
ATOM 1217 C C . ASN A 1 155 ? 11.904 40.414 16.476 1.00 30.80 154 ASN A C 1
ATOM 1218 O O . ASN A 1 155 ? 11.711 40.071 17.642 1.00 32.75 154 ASN A O 1
ATOM 1223 N N . ILE A 1 156 ? 11.455 39.723 15.433 1.00 34.67 155 ILE A N 1
ATOM 1224 C CA . ILE A 1 156 ? 10.726 38.468 15.590 1.00 32.69 155 ILE A CA 1
ATOM 1225 C C . ILE A 1 156 ? 11.463 37.326 14.895 1.00 25.86 155 ILE A C 1
ATOM 1226 O O . ILE A 1 156 ? 11.478 37.253 13.671 1.00 29.52 155 ILE A O 1
ATOM 1231 N N . LEU A 1 157 ? 12.058 36.430 15.678 1.00 23.57 156 LEU A N 1
ATOM 1232 C CA . LEU A 1 157 ? 12.886 35.356 15.130 1.00 19.52 156 LEU A CA 1
ATOM 1233 C C . LEU A 1 157 ? 12.096 34.069 14.888 1.00 18.76 156 LEU A C 1
ATOM 1234 O O . LEU A 1 157 ? 11.305 33.649 15.731 1.00 18.73 156 LEU A O 1
ATOM 1239 N N . VAL A 1 158 ? 12.324 33.441 13.736 1.00 19.24 157 VAL A N 1
ATOM 1240 C CA . VAL A 1 158 ? 11.572 32.246 13.356 1.00 27.52 157 VAL A CA 1
ATOM 1241 C C . VAL A 1 158 ? 12.440 31.159 12.721 1.00 29.24 157 VAL A C 1
ATOM 1242 O O . VAL A 1 158 ? 13.518 31.435 12.193 1.00 36.25 157 VAL A O 1
ATOM 1246 N N . ASN A 1 159 ? 11.954 29.922 12.783 1.00 31.05 158 ASN A N 1
ATOM 1247 C CA . ASN A 1 159 ? 12.597 28.792 12.120 1.00 34.37 158 ASN A CA 1
ATOM 1248 C C . ASN A 1 159 ? 11.710 28.228 11.015 1.00 36.81 158 ASN A C 1
ATOM 1249 O O . ASN A 1 159 ? 10.605 28.721 10.784 1.00 33.33 158 ASN A O 1
ATOM 1254 N N . THR A 1 160 ? 12.194 27.191 10.338 1.00 40.61 159 THR A N 1
ATOM 1255 C CA . THR A 1 160 ? 11.410 26.513 9.311 1.00 38.91 159 THR A CA 1
ATOM 1256 C C . THR A 1 160 ? 10.319 25.677 9.977 1.00 36.98 159 THR A C 1
ATOM 1257 O O . THR A 1 160 ? 9.327 25.304 9.349 1.00 46.01 159 THR A O 1
ATOM 1261 N N . ASN A 1 161 ? 10.507 25.400 11.264 1.00 32.58 160 ASN A N 1
ATOM 1262 C CA . ASN A 1 161 ? 9.496 24.728 12.071 1.00 28.56 160 ASN A CA 1
ATOM 1263 C C . ASN A 1 161 ? 8.366 25.680 12.451 1.00 33.69 160 ASN A C 1
ATOM 1264 O O . ASN A 1 161 ? 7.425 25.293 13.146 1.00 40.02 160 ASN A O 1
ATOM 1269 N N . CYS A 1 162 ? 8.487 26.927 11.998 1.00 26.61 161 CYS A N 1
ATOM 1270 C CA . CYS A 1 162 ? 7.565 28.014 12.329 1.00 34.57 161 CYS A CA 1
ATOM 1271 C C . CYS A 1 162 ? 7.570 28.340 13.822 1.00 32.20 161 CYS A C 1
ATOM 1272 O O . CYS A 1 162 ? 6.671 29.020 14.316 1.00 31.50 161 CYS A O 1
ATOM 1275 N N . ASP A 1 163 ? 8.585 27.859 14.534 1.00 27.52 162 ASP A N 1
ATOM 1276 C CA . ASP A 1 163 ? 8.781 28.240 15.928 1.00 35.42 162 ASP A CA 1
ATOM 1277 C C . ASP A 1 163 ? 9.176 29.709 15.984 1.00 36.80 162 ASP A C 1
ATOM 1278 O O . ASP A 1 163 ? 9.921 30.188 15.133 1.00 20.39 162 ASP A O 1
ATOM 1283 N N . LEU A 1 164 ? 8.675 30.424 16.986 1.00 39.40 163 LEU A N 1
ATOM 1284 C CA . LEU A 1 164 ? 8.857 31.869 17.046 1.00 39.18 163 LEU A CA 1
ATOM 1285 C C . LEU A 1 164 ? 9.486 32.313 18.363 1.00 32.97 163 LEU A C 1
ATOM 1286 O O . LEU A 1 164 ? 9.175 31.769 19.421 1.00 24.19 163 LEU A O 1
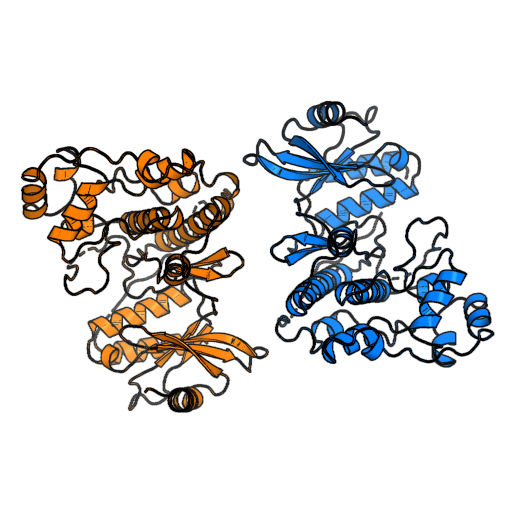ATOM 1291 N N . LYS A 1 165 ? 10.373 33.304 18.287 1.00 18.87 164 LYS A N 1
ATOM 1292 C CA . LYS A 1 165 ? 11.010 33.869 19.475 1.00 18.95 164 LYS A CA 1
ATOM 1293 C C . LYS A 1 165 ? 11.186 35.382 19.355 1.00 18.16 164 LYS A C 1
ATOM 1294 O O . LYS A 1 165 ? 11.776 35.873 18.392 1.00 18.89 164 LYS A O 1
ATOM 1300 N N . ILE A 1 166 ? 10.675 36.115 20.340 1.00 32.65 165 ILE A N 1
ATOM 1301 C CA . ILE A 1 166 ? 10.799 37.570 20.366 1.00 23.98 165 ILE A CA 1
ATOM 1302 C C . ILE A 1 166 ? 12.161 37.994 20.914 1.00 23.98 165 ILE A C 1
ATOM 1303 O O . ILE A 1 166 ? 12.612 37.477 21.935 1.00 21.34 165 ILE A O 1
ATOM 1308 N N . CYS A 1 167 ? 12.814 38.931 20.231 1.00 24.62 166 CYS A N 1
ATOM 1309 C CA . CYS A 1 167 ? 14.117 39.423 20.666 1.00 34.54 166 CYS A CA 1
ATOM 1310 C C . CYS A 1 167 ? 14.151 40.947 20.765 1.00 37.59 166 CYS A C 1
ATOM 1311 O O . CYS A 1 167 ? 13.128 41.613 20.593 1.00 17.23 166 CYS A O 1
ATOM 1314 N N . ASP A 1 168 ? 15.339 41.475 21.055 1.00 33.70 167 ASP A N 1
ATOM 1315 C CA . ASP A 1 168 ? 15.599 42.915 21.115 1.00 17.20 167 ASP A CA 1
ATOM 1316 C C . ASP A 1 168 ? 14.776 43.626 22.191 1.00 16.89 167 ASP A C 1
ATOM 1317 O O . ASP A 1 168 ? 13.779 44.284 21.895 1.00 16.17 167 ASP A O 1
ATOM 1322 N N . PHE A 1 169 ? 15.214 43.499 23.440 1.00 17.54 168 PHE A N 1
ATOM 1323 C CA . PHE A 1 169 ? 14.596 44.220 24.547 1.00 17.47 168 PHE A CA 1
ATOM 1324 C C . PHE A 1 169 ? 15.360 45.508 24.839 1.00 19.83 168 PHE A C 1
ATOM 1325 O O . PHE A 1 169 ? 15.472 45.926 25.991 1.00 25.30 168 PHE A O 1
ATOM 1333 N N . GLY A 1 170 ? 15.881 46.134 23.788 1.00 17.29 169 GLY A N 1
ATOM 1334 C CA . GLY A 1 170 ? 16.708 47.319 23.929 1.00 33.26 169 GLY A CA 1
ATOM 1335 C C . GLY A 1 170 ? 15.944 48.595 24.230 1.00 17.01 169 GLY A C 1
ATOM 1336 O O . GLY A 1 170 ? 16.525 49.578 24.687 1.00 25.00 169 GLY A O 1
ATOM 1337 N N . LEU A 1 171 ? 14.641 48.585 23.971 1.00 20.96 170 LEU A N 1
ATOM 1338 C CA . LEU A 1 171 ? 13.808 49.756 24.225 1.00 22.25 170 LEU A CA 1
ATOM 1339 C C . LEU A 1 171 ? 12.669 49.438 25.184 1.00 22.20 170 LEU A C 1
ATOM 1340 O O . LEU A 1 171 ? 11.696 50.187 25.270 1.00 35.18 170 LEU A O 1
ATOM 1345 N N . ALA A 1 172 ? 12.796 48.329 25.904 1.00 24.87 171 ALA A N 1
ATOM 1346 C CA . ALA A 1 172 ? 11.739 47.869 26.797 1.00 24.32 171 ALA A CA 1
ATOM 1347 C C . ALA A 1 172 ? 11.466 48.864 27.921 1.00 33.55 171 ALA A C 1
ATOM 1348 O O . ALA A 1 172 ? 12.383 49.504 28.439 1.00 36.87 171 ALA A O 1
ATOM 1350 N N . LYS A 1 173 ? 10.192 48.975 28.286 1.00 35.26 172 LYS A N 1
ATOM 1351 C CA . LYS A 1 173 ? 9.743 49.936 29.281 1.00 30.78 172 LYS A CA 1
ATOM 1352 C C . LYS A 1 173 ? 8.952 49.334 30.423 1.00 31.54 172 LYS A C 1
ATOM 1353 O O . LYS A 1 173 ? 8.457 48.220 30.313 1.00 19.98 172 LYS A O 1
ATOM 1359 N N . GLU A 1 174 ? 8.833 50.084 31.517 1.00 41.88 173 GLU A N 1
ATOM 1360 C CA . GLU A 1 174 ? 7.981 49.695 32.637 1.00 45.19 173 GLU A CA 1
ATOM 1361 C C . GLU A 1 174 ? 6.509 49.834 32.247 1.00 48.12 173 GLU A C 1
ATOM 1362 O O . GLU A 1 174 ? 6.155 50.698 31.445 1.00 63.26 173 GLU A O 1
ATOM 1368 N N . GLU A 1 175 ? 5.659 48.972 32.799 1.00 40.05 174 GLU A N 1
ATOM 1369 C CA . GLU A 1 175 ? 4.225 49.032 32.537 1.00 37.95 174 GLU A CA 1
ATOM 1370 C C . GLU A 1 175 ? 3.576 50.227 33.230 1.00 43.62 174 GLU A C 1
ATOM 1371 O O . GLU A 1 175 ? 3.978 51.374 33.028 1.00 40.44 174 GLU A O 1
ATOM 1373 N N . GLY A 1 179 ? 6.380 57.265 31.521 1.00 47.17 178 GLY A N 1
ATOM 1374 C CA . GLY A 1 179 ? 6.023 58.179 30.451 1.00 51.04 178 GLY A CA 1
ATOM 1375 C C . GLY A 1 179 ? 7.224 58.918 29.890 1.00 49.90 178 GLY A C 1
ATOM 1376 O O . GLY A 1 179 ? 7.769 59.807 30.552 1.00 54.14 178 GLY A O 1
ATOM 1377 N N . GLU A 1 180 ? 7.643 58.560 28.675 1.00 39.92 179 GLU A N 1
ATOM 1378 C CA . GLU A 1 180 ? 8.798 59.217 28.060 1.00 43.32 179 GLU A CA 1
ATOM 1379 C C . GLU A 1 180 ? 8.534 59.983 26.777 1.00 44.14 179 GLU A C 1
ATOM 1380 O O . GLU A 1 180 ? 7.482 59.871 26.143 1.00 37.84 179 GLU A O 1
ATOM 1386 N N . TYR A 1 181 ? 9.549 60.746 26.394 1.00 51.16 180 TYR A N 1
ATOM 1387 C CA . TYR A 1 181 ? 9.492 61.575 25.207 1.00 62.66 180 TYR A CA 1
ATOM 1388 C C . TYR A 1 181 ? 10.104 60.856 24.012 1.00 64.69 180 TYR A C 1
ATOM 1389 O O . TYR A 1 181 ? 11.326 60.750 23.890 1.00 67.07 180 TYR A O 1
ATOM 1391 N N . MET A 1 182 ? 9.238 60.374 23.129 1.00 54.32 181 MET A N 1
ATOM 1392 C CA . MET A 1 182 ? 9.657 59.616 21.957 1.00 46.90 181 MET A CA 1
ATOM 1393 C C . MET A 1 182 ? 10.485 60.462 20.990 1.00 40.22 181 MET A C 1
ATOM 1394 O O . MET A 1 182 ? 10.211 61.646 20.795 1.00 40.82 181 MET A O 1
ATOM 1399 N N . THR A 1 183 ? 11.496 59.845 20.385 1.00 27.74 182 THR A N 1
ATOM 1400 C CA . THR A 1 183 ? 12.394 60.554 19.479 1.00 26.99 182 THR A CA 1
ATOM 1401 C C . THR A 1 183 ? 11.932 60.464 18.026 1.00 24.81 182 THR A C 1
ATOM 1402 O O . THR A 1 183 ? 11.303 59.486 17.621 1.00 14.80 182 THR A O 1
ATOM 1406 N N . ASP A 1 184 ? 12.246 61.496 17.249 1.00 16.89 183 ASP A N 1
ATOM 1407 C CA . ASP A 1 184 ? 11.902 61.532 15.830 1.00 18.85 183 ASP A CA 1
ATOM 1408 C C . ASP A 1 184 ? 13.079 61.104 14.965 1.00 23.95 183 ASP A C 1
ATOM 1409 O O . ASP A 1 184 ? 12.937 60.899 13.760 1.00 23.87 183 ASP A O 1
ATOM 1414 N N . TYR A 1 185 ? 14.245 60.980 15.586 1.00 16.33 184 TYR A N 1
ATOM 1415 C CA . TYR A 1 185 ? 15.446 60.571 14.874 1.00 23.76 184 TYR A CA 1
ATOM 1416 C C . TYR A 1 185 ? 15.544 59.052 14.863 1.00 26.70 184 TYR A C 1
ATOM 1417 O O . TYR A 1 185 ? 16.347 58.459 15.582 1.00 27.69 184 TYR A O 1
ATOM 1426 N N . VAL A 1 186 ? 14.704 58.430 14.041 1.00 29.85 185 VAL A N 1
ATOM 1427 C CA . VAL A 1 186 ? 14.621 56.977 13.974 1.00 34.06 185 VAL A CA 1
ATOM 1428 C C . VAL A 1 186 ? 14.651 56.479 12.534 1.00 34.78 185 VAL A C 1
ATOM 1429 O O . VAL A 1 186 ? 14.293 57.204 11.606 1.00 38.71 185 VAL A O 1
ATOM 1433 N N . THR A 1 187 ? 15.079 55.234 12.359 1.00 41.77 186 THR A N 1
ATOM 1434 C CA . THR A 1 187 ? 15.175 54.635 11.034 1.00 47.96 186 THR A CA 1
ATOM 1435 C C . THR A 1 187 ? 13.921 53.835 10.694 1.00 40.58 186 THR A C 1
ATOM 1436 O O . THR A 1 187 ? 13.631 53.585 9.525 1.00 41.76 186 THR A O 1
ATOM 1440 N N . MET A 1 188 ? 13.178 53.439 11.723 1.00 32.09 187 MET A N 1
ATOM 1441 C CA . MET A 1 188 ? 11.968 52.647 11.530 1.00 33.68 187 MET A CA 1
ATOM 1442 C C . MET A 1 188 ? 10.864 53.074 12.494 1.00 22.48 187 MET A C 1
ATOM 1443 O O . MET A 1 188 ? 10.874 52.696 13.665 1.00 17.95 187 MET A O 1
ATOM 1448 N N . ARG A 1 189 ? 9.915 53.861 11.993 1.00 14.47 188 ARG A N 1
ATOM 1449 C CA . ARG A 1 189 ? 8.803 54.347 12.807 1.00 25.15 188 ARG A CA 1
ATOM 1450 C C . ARG A 1 189 ? 7.473 53.750 12.351 1.00 22.16 188 ARG A C 1
ATOM 1451 O O . ARG A 1 189 ? 6.413 54.093 12.875 1.00 25.64 188 ARG A O 1
ATOM 1459 N N . TRP A 1 190 ? 7.539 52.847 11.378 1.00 14.09 189 TRP A N 1
ATOM 1460 C CA . TRP A 1 190 ? 6.347 52.325 10.715 1.00 16.44 189 TRP A CA 1
ATOM 1461 C C . TRP A 1 190 ? 5.468 51.454 11.612 1.00 18.34 189 TRP A C 1
ATOM 1462 O O . TRP A 1 190 ? 4.346 51.113 11.241 1.00 22.17 189 TRP A O 1
ATOM 1473 N N . TYR A 1 191 ? 5.973 51.100 12.788 1.00 13.30 190 TYR A N 1
ATOM 1474 C CA . TYR A 1 191 ? 5.263 50.177 13.664 1.00 13.78 190 TYR A CA 1
ATOM 1475 C C . TYR A 1 191 ? 4.884 50.826 14.989 1.00 12.64 190 TYR A C 1
ATOM 1476 O O . TYR A 1 191 ? 4.498 50.146 15.939 1.00 23.87 190 TYR A O 1
ATOM 1485 N N . ARG A 1 192 ? 4.984 52.150 15.038 1.00 12.63 191 ARG A N 1
ATOM 1486 C CA . ARG A 1 192 ? 4.603 52.907 16.222 1.00 12.42 191 ARG A CA 1
ATOM 1487 C C . ARG A 1 192 ? 3.092 53.103 16.299 1.00 15.05 191 ARG A C 1
ATOM 1488 O O . ARG A 1 192 ? 2.462 53.542 15.337 1.00 16.14 191 ARG A O 1
ATOM 1496 N N . ALA A 1 193 ? 2.521 52.767 17.452 1.00 15.51 192 ALA A N 1
ATOM 1497 C CA . ALA A 1 193 ? 1.095 52.942 17.700 1.00 18.41 192 ALA A CA 1
ATOM 1498 C C . ALA A 1 193 ? 0.708 54.419 17.619 1.00 20.33 192 ALA A C 1
ATOM 1499 O O . ALA A 1 193 ? 1.536 55.290 17.883 1.00 24.92 192 ALA A O 1
ATOM 1501 N N . PRO A 1 194 ? -0.553 54.705 17.246 1.00 28.38 193 PRO A N 1
ATOM 1502 C CA . PRO A 1 194 ? -1.018 56.090 17.096 1.00 18.55 193 PRO A CA 1
ATOM 1503 C C . PRO A 1 194 ? -0.881 56.927 18.367 1.00 12.61 193 PRO A C 1
ATOM 1504 O O . PRO A 1 194 ? -0.665 58.134 18.269 1.00 22.38 193 PRO A O 1
ATOM 1508 N N . GLU A 1 195 ? -1.002 56.305 19.535 1.00 12.52 194 GLU A N 1
ATOM 1509 C CA . GLU A 1 195 ? -0.858 57.040 20.787 1.00 12.62 194 GLU A CA 1
ATOM 1510 C C . GLU A 1 195 ? 0.575 57.542 20.960 1.00 25.26 194 GLU A C 1
ATOM 1511 O O . GLU A 1 195 ? 0.801 58.605 21.538 1.00 24.26 194 GLU A O 1
ATOM 1517 N N . LEU A 1 196 ? 1.539 56.778 20.455 1.00 16.50 195 LEU A N 1
ATOM 1518 C CA . LEU A 1 196 ? 2.931 57.211 20.457 1.00 15.41 195 LEU A CA 1
ATOM 1519 C C . LEU A 1 196 ? 3.123 58.341 19.456 1.00 19.41 195 LEU A C 1
ATOM 1520 O O . LEU A 1 196 ? 3.704 59.378 19.773 1.00 21.06 195 LEU A O 1
ATOM 1525 N N . VAL A 1 197 ? 2.618 58.122 18.245 1.00 19.39 196 VAL A N 1
ATOM 1526 C CA . VAL A 1 197 ? 2.723 59.086 17.155 1.00 13.78 196 VAL A CA 1
ATOM 1527 C C . VAL A 1 197 ? 2.112 60.434 17.528 1.00 21.07 196 VAL A C 1
ATOM 1528 O O . VAL A 1 197 ? 2.624 61.489 17.148 1.00 13.47 196 VAL A O 1
ATOM 1532 N N . MET A 1 198 ? 1.024 60.396 18.290 1.00 13.07 197 MET A N 1
ATOM 1533 C CA . MET A 1 198 ? 0.325 61.617 18.673 1.00 23.75 197 MET A CA 1
ATOM 1534 C C . MET A 1 198 ? 0.820 62.170 20.007 1.00 20.93 197 MET A C 1
ATOM 1535 O O . MET A 1 198 ? 0.154 62.993 20.633 1.00 19.74 197 MET A O 1
ATOM 1540 N N . GLU A 1 199 ? 1.993 61.703 20.430 1.00 26.77 198 GLU A N 1
ATOM 1541 C CA . GLU A 1 199 ? 2.722 62.275 21.562 1.00 24.80 198 GLU A CA 1
ATOM 1542 C C . GLU A 1 199 ? 2.011 62.137 22.906 1.00 28.12 198 GLU A C 1
ATOM 1543 O O . GLU A 1 199 ? 2.100 63.028 23.751 1.00 26.47 198 GLU A O 1
ATOM 1549 N N . ASP A 1 200 ? 1.309 61.028 23.111 1.00 29.76 199 ASP A N 1
ATOM 1550 C CA . ASP A 1 200 ? 0.770 60.733 24.433 1.00 36.75 199 ASP A CA 1
ATOM 1551 C C . ASP A 1 200 ? 1.900 60.273 25.342 1.00 50.11 199 ASP A C 1
ATOM 1552 O O . ASP A 1 200 ? 2.525 59.241 25.096 1.00 39.30 199 ASP A O 1
ATOM 1557 N N . LYS A 1 201 ? 2.168 61.056 26.383 1.00 61.57 200 LYS A N 1
ATOM 1558 C CA . LYS A 1 201 ? 3.290 60.798 27.278 1.00 65.25 200 LYS A CA 1
ATOM 1559 C C . LYS A 1 201 ? 3.179 59.436 27.955 1.00 61.35 200 LYS A C 1
ATOM 1560 O O . LYS A 1 201 ? 4.148 58.680 28.001 1.00 61.94 200 LYS A O 1
ATOM 1562 N N . ASP A 1 202 ? 1.994 59.125 28.470 1.00 58.85 201 ASP A N 1
ATOM 1563 C CA . ASP A 1 202 ? 1.767 57.854 29.148 1.00 50.05 201 ASP A CA 1
ATOM 1564 C C . ASP A 1 202 ? 0.970 56.889 28.276 1.00 45.07 201 ASP A C 1
ATOM 1565 O O . ASP A 1 202 ? -0.147 57.189 27.858 1.00 46.70 201 ASP A O 1
ATOM 1567 N N . TYR A 1 203 ? 1.557 55.726 28.007 1.00 41.68 202 TYR A N 1
ATOM 1568 C CA . TYR A 1 203 ? 0.912 54.704 27.193 1.00 25.51 202 TYR A CA 1
ATOM 1569 C C . TYR A 1 203 ? 0.867 53.374 27.936 1.00 31.95 202 TYR A C 1
ATOM 1570 O O . TYR A 1 203 ? 1.320 53.279 29.077 1.00 39.99 202 TYR A O 1
ATOM 1579 N N . SER A 1 204 ? 0.319 52.350 27.290 1.00 28.38 203 SER A N 1
ATOM 1580 C CA . SER A 1 204 ? 0.178 51.042 27.919 1.00 24.27 203 SER A CA 1
ATOM 1581 C C . SER A 1 204 ? 0.800 49.938 27.073 1.00 14.44 203 SER A C 1
ATOM 1582 O O . SER A 1 204 ? 1.523 50.208 26.115 1.00 18.75 203 SER A O 1
ATOM 1585 N N . ALA A 1 205 ? 0.503 48.693 27.433 1.00 17.67 204 ALA A N 1
ATOM 1586 C CA . ALA A 1 205 ? 1.028 47.531 26.725 1.00 17.96 204 ALA A CA 1
ATOM 1587 C C . ALA A 1 205 ? 0.326 47.320 25.384 1.00 24.81 204 ALA A C 1
ATOM 1588 O O . ALA A 1 205 ? 0.679 46.418 24.623 1.00 16.72 204 ALA A O 1
ATOM 1590 N N . GLN A 1 206 ? -0.665 48.160 25.099 1.00 17.71 205 GLN A N 1
ATOM 1591 C CA . GLN A 1 206 ? -1.425 48.061 23.859 1.00 14.30 205 GLN A CA 1
ATOM 1592 C C . GLN A 1 206 ? -0.599 48.462 22.637 1.00 16.36 205 GLN A C 1
ATOM 1593 O O . GLN A 1 206 ? -0.979 48.165 21.503 1.00 14.38 205 GLN A O 1
ATOM 1599 N N . ILE A 1 207 ? 0.528 49.131 22.867 1.00 13.02 206 ILE A N 1
ATOM 1600 C CA . ILE A 1 207 ? 1.398 49.533 21.767 1.00 15.02 206 ILE A CA 1
ATOM 1601 C C . ILE A 1 207 ? 2.095 48.320 21.156 1.00 12.72 206 ILE A C 1
ATOM 1602 O O . ILE A 1 207 ? 2.511 48.353 19.999 1.00 12.56 206 ILE A O 1
ATOM 1607 N N . ASP A 1 208 ? 2.215 47.249 21.935 1.00 22.50 207 ASP A N 1
ATOM 1608 C CA . ASP A 1 208 ? 2.799 46.009 21.437 1.00 20.72 207 ASP A CA 1
ATOM 1609 C C . ASP A 1 208 ? 1.786 45.249 20.591 1.00 14.79 207 ASP A C 1
ATOM 1610 O O . ASP A 1 208 ? 2.154 44.544 19.651 1.00 14.69 207 ASP A O 1
ATOM 1615 N N . VAL A 1 209 ? 0.509 45.400 20.930 1.00 13.34 208 VAL A N 1
ATOM 1616 C CA . VAL A 1 209 ? -0.568 44.773 20.172 1.00 13.48 208 VAL A CA 1
ATOM 1617 C C . VAL A 1 209 ? -0.653 45.402 18.787 1.00 17.53 208 VAL A C 1
ATOM 1618 O O . VAL A 1 209 ? -0.897 44.716 17.793 1.00 22.38 208 VAL A O 1
ATOM 1622 N N . TRP A 1 210 ? -0.436 46.713 18.734 1.00 19.89 209 TRP A N 1
ATOM 1623 C CA . TRP A 1 210 ? -0.425 47.448 17.474 1.00 14.31 209 TRP A CA 1
ATOM 1624 C C . TRP A 1 210 ? 0.660 46.912 16.549 1.00 12.79 209 TRP A C 1
ATOM 1625 O O . TRP A 1 210 ? 0.445 46.757 15.347 1.00 13.34 209 TRP A O 1
ATOM 1636 N N . GLY A 1 211 ? 1.825 46.627 17.123 1.00 13.58 210 GLY A N 1
ATOM 1637 C CA . GLY A 1 211 ? 2.939 46.078 16.372 1.00 15.64 210 GLY A CA 1
ATOM 1638 C C . GLY A 1 211 ? 2.625 44.720 15.776 1.00 13.20 210 GLY A C 1
ATOM 1639 O O . GLY A 1 211 ? 3.042 44.415 14.661 1.00 20.80 210 GLY A O 1
ATOM 1640 N N . ILE A 1 212 ? 1.885 43.903 16.520 1.00 17.30 211 ILE A N 1
ATOM 1641 C CA . ILE A 1 212 ? 1.475 42.586 16.044 1.00 15.79 211 ILE A CA 1
ATOM 1642 C C . ILE A 1 212 ? 0.481 42.720 14.893 1.00 19.55 211 ILE A C 1
ATOM 1643 O O . ILE A 1 212 ? 0.524 41.954 13.928 1.00 20.30 211 ILE A O 1
ATOM 1648 N N . GLY A 1 213 ? -0.405 43.706 14.998 1.00 20.25 212 GLY A N 1
ATOM 1649 C CA . GLY A 1 213 ? -1.359 43.992 13.942 1.00 16.22 212 GLY A CA 1
ATOM 1650 C C . GLY A 1 213 ? -0.668 44.374 12.648 1.00 21.22 212 GLY A C 1
ATOM 1651 O O . GLY A 1 213 ? -1.046 43.912 11.573 1.00 14.56 212 GLY A O 1
ATOM 1652 N N . CYS A 1 214 ? 0.352 45.221 12.754 1.00 15.50 213 CYS A N 1
ATOM 1653 C CA . CYS A 1 214 ? 1.149 45.605 11.595 1.00 21.54 213 CYS A CA 1
ATOM 1654 C C . CYS A 1 214 ? 1.820 44.383 10.981 1.00 20.23 213 CYS A C 1
ATOM 1655 O O . CYS A 1 214 ? 1.862 44.228 9.761 1.00 16.83 213 CYS A O 1
ATOM 1658 N N . ILE A 1 215 ? 2.343 43.517 11.842 1.00 14.25 214 ILE A N 1
ATOM 1659 C CA . ILE A 1 215 ? 2.981 42.282 11.406 1.00 19.52 214 ILE A CA 1
ATOM 1660 C C . ILE A 1 215 ? 1.958 41.343 10.768 1.00 21.31 214 ILE A C 1
ATOM 1661 O O . ILE A 1 215 ? 2.231 40.717 9.743 1.00 24.14 214 ILE A O 1
ATOM 1666 N N . LEU A 1 216 ? 0.776 41.258 11.374 1.00 15.07 215 LEU A N 1
ATOM 1667 C CA . LEU A 1 216 ? -0.308 40.448 10.826 1.00 23.68 215 LEU A CA 1
ATOM 1668 C C . LEU A 1 216 ? -0.722 40.955 9.447 1.00 20.45 215 LEU A C 1
ATOM 1669 O O . LEU A 1 216 ? -1.010 40.167 8.547 1.00 17.55 215 LEU A O 1
ATOM 1674 N N . GLY A 1 217 ? -0.740 42.275 9.289 1.00 20.36 216 GLY A N 1
ATOM 1675 C CA . GLY A 1 217 ? -1.102 42.889 8.025 1.00 20.90 216 GLY A CA 1
ATOM 1676 C C . GLY A 1 217 ? -0.143 42.527 6.908 1.00 22.58 216 GLY A C 1
ATOM 1677 O O . GLY A 1 217 ? -0.541 42.402 5.749 1.00 17.62 216 GLY A O 1
ATOM 1678 N N . GLU A 1 218 ? 1.125 42.352 7.260 1.00 16.54 217 GLU A N 1
ATOM 1679 C CA . GLU A 1 218 ? 2.145 42.000 6.281 1.00 27.11 217 GLU A CA 1
ATOM 1680 C C . GLU A 1 218 ? 2.160 40.500 5.999 1.00 17.65 217 GLU A C 1
ATOM 1681 O O . GLU A 1 218 ? 2.377 40.079 4.863 1.00 18.47 217 GLU A O 1
ATOM 1687 N N . LEU A 1 219 ? 1.932 39.701 7.038 1.00 17.29 218 LEU A N 1
ATOM 1688 C CA . LEU A 1 219 ? 1.882 38.248 6.897 1.00 24.91 218 LEU A CA 1
ATOM 1689 C C . LEU A 1 219 ? 0.728 37.819 5.997 1.00 27.93 218 LEU A C 1
ATOM 1690 O O . LEU A 1 219 ? 0.826 36.827 5.274 1.00 28.51 218 LEU A O 1
ATOM 1695 N N . LEU A 1 220 ? -0.362 38.579 6.039 1.00 18.44 219 LEU A N 1
ATOM 1696 C CA . LEU A 1 220 ? -1.542 38.282 5.234 1.00 19.23 219 LEU A CA 1
ATOM 1697 C C . LEU A 1 220 ? -1.336 38.629 3.761 1.00 24.50 219 LEU A C 1
ATOM 1698 O O . LEU A 1 220 ? -2.230 38.428 2.939 1.00 23.55 219 LEU A O 1
ATOM 1703 N N . GLY A 1 221 ? -0.159 39.155 3.434 1.00 23.51 220 GLY A N 1
ATOM 1704 C CA . GLY A 1 221 ? 0.191 39.444 2.055 1.00 32.64 220 GLY A CA 1
ATOM 1705 C C . GLY A 1 221 ? 0.237 40.925 1.736 1.00 44.74 220 GLY A C 1
ATOM 1706 O O . GLY A 1 221 ? -0.572 41.420 0.951 1.00 52.08 220 GLY A O 1
ATOM 1707 N N . SER A 1 222 ? 1.190 41.632 2.338 1.00 40.20 221 SER A N 1
ATOM 1708 C CA . SER A 1 222 ? 1.328 43.067 2.114 1.00 31.41 221 SER A CA 1
ATOM 1709 C C . SER A 1 222 ? 2.667 43.618 2.596 1.00 19.42 221 SER A C 1
ATOM 1710 O O . SER A 1 222 ? 3.305 43.053 3.483 1.00 26.57 221 SER A O 1
ATOM 1713 N N . ARG A 1 223 ? 3.084 44.726 1.994 1.00 19.78 222 ARG A N 1
ATOM 1714 C CA . ARG A 1 223 ? 4.206 45.513 2.493 1.00 21.34 222 ARG A CA 1
ATOM 1715 C C . ARG A 1 223 ? 3.748 46.262 3.747 1.00 21.13 222 ARG A C 1
ATOM 1716 O O . ARG A 1 223 ? 2.547 46.307 4.017 1.00 29.47 222 ARG A O 1
ATOM 1724 N N . PRO A 1 224 ? 4.693 46.824 4.530 1.00 27.51 223 PRO A N 1
ATOM 1725 C CA . PRO A 1 224 ? 4.325 47.609 5.717 1.00 17.09 223 PRO A CA 1
ATOM 1726 C C . PRO A 1 224 ? 3.194 48.606 5.456 1.00 16.85 223 PRO A C 1
ATOM 1727 O O . PRO A 1 224 ? 3.289 49.440 4.555 1.00 17.98 223 PRO A O 1
ATOM 1731 N N . LEU A 1 225 ? 2.132 48.499 6.248 1.00 16.34 224 LEU A N 1
ATOM 1732 C CA . LEU A 1 225 ? 0.900 49.242 6.008 1.00 18.48 224 LEU A CA 1
ATOM 1733 C C . LEU A 1 225 ? 1.054 50.747 6.210 1.00 20.79 224 LEU A C 1
ATOM 1734 O O . LEU A 1 225 ? 0.469 51.540 5.473 1.00 28.26 224 LEU A O 1
ATOM 1739 N N . PHE A 1 226 ? 1.839 51.137 7.210 1.00 22.29 225 PHE A N 1
ATOM 1740 C CA . PHE A 1 226 ? 1.954 52.545 7.576 1.00 20.07 225 PHE A CA 1
ATOM 1741 C C . PHE A 1 226 ? 3.382 53.057 7.423 1.00 17.19 225 PHE A C 1
ATOM 1742 O O . PHE A 1 226 ? 4.129 53.134 8.398 1.00 15.25 225 PHE A O 1
ATOM 1750 N N . GLN A 1 227 ? 3.751 53.419 6.198 1.00 17.12 226 GLN A N 1
ATOM 1751 C CA . GLN A 1 227 ? 5.116 53.844 5.902 1.00 28.85 226 GLN A CA 1
ATOM 1752 C C . GLN A 1 227 ? 5.284 55.361 5.955 1.00 18.25 226 GLN A C 1
ATOM 1753 O O . GLN A 1 227 ? 5.373 56.021 4.920 1.00 21.42 226 GLN A O 1
ATOM 1759 N N . GLY A 1 228 ? 5.338 55.908 7.165 1.00 16.44 227 GLY A N 1
ATOM 1760 C CA . GLY A 1 228 ? 5.545 57.333 7.343 1.00 33.05 227 GLY A CA 1
ATOM 1761 C C . GLY A 1 228 ? 7.007 57.721 7.232 1.00 27.50 227 GLY A C 1
ATOM 1762 O O . GLY A 1 228 ? 7.894 56.935 7.566 1.00 26.30 227 GLY A O 1
ATOM 1763 N N . LYS A 1 229 ? 7.257 58.937 6.754 1.00 24.07 228 LYS A N 1
ATOM 1764 C CA . LYS A 1 229 ? 8.618 59.452 6.635 1.00 23.39 228 LYS A CA 1
ATOM 1765 C C . LYS A 1 229 ? 8.978 60.307 7.845 1.00 24.94 228 LYS A C 1
ATOM 1766 O O . LYS A 1 229 ? 10.153 60.510 8.149 1.00 25.50 228 LYS A O 1
ATOM 1772 N N . ASP A 1 230 ? 7.953 60.809 8.524 1.00 27.03 229 ASP A N 1
ATOM 1773 C CA . ASP A 1 230 ? 8.128 61.573 9.753 1.00 24.18 229 ASP A CA 1
ATOM 1774 C C . ASP A 1 230 ? 6.920 61.350 10.656 1.00 17.48 229 ASP A C 1
ATOM 1775 O O . ASP A 1 230 ? 6.028 60.573 10.316 1.00 22.27 229 ASP A O 1
ATOM 1780 N N . ARG A 1 231 ? 6.891 62.029 11.800 1.00 15.68 230 ARG A N 1
ATOM 1781 C CA . ARG A 1 231 ? 5.846 61.803 12.795 1.00 25.34 230 ARG A CA 1
ATOM 1782 C C . ARG A 1 231 ? 4.447 62.136 12.282 1.00 30.34 230 ARG A C 1
ATOM 1783 O O . ARG A 1 231 ? 3.548 61.299 12.340 1.00 25.74 230 ARG A O 1
ATOM 1791 N N . VAL A 1 232 ? 4.265 63.358 11.793 1.00 26.74 231 VAL A N 1
ATOM 1792 C CA . VAL A 1 232 ? 2.972 63.779 11.265 1.00 23.22 231 VAL A CA 1
ATOM 1793 C C . VAL A 1 232 ? 2.568 62.911 10.078 1.00 19.57 231 VAL A C 1
ATOM 1794 O O . VAL A 1 232 ? 1.415 62.493 9.965 1.00 29.81 231 VAL A O 1
ATOM 1798 N N . ASN A 1 233 ? 3.530 62.626 9.205 1.00 20.50 232 ASN A N 1
ATOM 1799 C CA . ASN A 1 233 ? 3.281 61.779 8.046 1.00 23.17 232 ASN A CA 1
ATOM 1800 C C . ASN A 1 233 ? 2.910 60.356 8.454 1.00 31.16 232 ASN A C 1
ATOM 1801 O O . ASN A 1 233 ? 2.155 59.679 7.756 1.00 28.16 232 ASN A O 1
ATOM 1806 N N . GLN A 1 234 ? 3.443 59.909 9.588 1.00 26.66 233 GLN A N 1
ATOM 1807 C CA . GLN A 1 234 ? 3.111 58.593 10.121 1.00 22.10 233 GLN A CA 1
ATOM 1808 C C . GLN A 1 234 ? 1.641 58.541 10.523 1.00 24.03 233 GLN A C 1
ATOM 1809 O O . GLN A 1 234 ? 0.951 57.555 10.263 1.00 20.72 233 GLN A O 1
ATOM 1815 N N . LEU A 1 235 ? 1.168 59.612 11.152 1.00 14.92 234 LEU A N 1
ATOM 1816 C CA . LEU A 1 235 ? -0.233 59.709 11.546 1.00 20.53 234 LEU A CA 1
ATOM 1817 C C . LEU A 1 235 ? -1.137 59.736 10.319 1.00 17.41 234 LEU A C 1
ATOM 1818 O O . LEU A 1 235 ? -2.208 59.131 10.315 1.00 19.59 234 LEU A O 1
ATOM 1823 N N . ASP A 1 236 ? -0.697 60.438 9.280 1.00 16.34 235 ASP A N 1
ATOM 1824 C CA . ASP A 1 236 ? -1.448 60.509 8.032 1.00 19.64 235 ASP A CA 1
ATOM 1825 C C . ASP A 1 236 ? -1.589 59.129 7.398 1.00 28.21 235 ASP A C 1
ATOM 1826 O O . ASP A 1 236 ? -2.667 58.759 6.937 1.00 22.43 235 ASP A O 1
ATOM 1831 N N . LYS A 1 237 ? -0.495 58.371 7.387 1.00 23.93 236 LYS A N 1
ATOM 1832 C CA . LYS A 1 237 ? -0.485 57.035 6.799 1.00 17.57 236 LYS A CA 1
ATOM 1833 C C . LYS A 1 237 ? -1.390 56.074 7.562 1.00 20.44 236 LYS A C 1
ATOM 1834 O O . LYS A 1 237 ? -2.035 55.211 6.967 1.00 23.23 236 LYS A O 1
ATOM 1840 N N . ILE A 1 238 ? -1.429 56.226 8.882 1.00 15.65 237 ILE A N 1
ATOM 1841 C CA . ILE A 1 238 ? -2.277 55.388 9.721 1.00 23.08 237 ILE A CA 1
ATOM 1842 C C . ILE A 1 238 ? -3.753 55.708 9.498 1.00 28.84 237 ILE A C 1
ATOM 1843 O O . ILE A 1 238 ? -4.566 54.809 9.279 1.00 33.12 237 ILE A O 1
ATOM 1848 N N . VAL A 1 239 ? -4.089 56.993 9.545 1.00 23.26 238 VAL A N 1
ATOM 1849 C CA . VAL A 1 239 ? -5.470 57.436 9.385 1.00 22.59 238 VAL A CA 1
ATOM 1850 C C . VAL A 1 239 ? -5.995 57.155 7.977 1.00 24.80 238 VAL A C 1
ATOM 1851 O O . VAL A 1 239 ? -7.158 56.788 7.805 1.00 26.59 238 VAL A O 1
ATOM 1855 N N . ASP A 1 240 ? -5.132 57.311 6.975 1.00 29.02 239 ASP A N 1
ATOM 1856 C CA . ASP A 1 240 ? -5.510 57.039 5.588 1.00 28.13 239 ASP A CA 1
ATOM 1857 C C . ASP A 1 240 ? -6.018 55.613 5.405 1.00 31.70 239 ASP A C 1
ATOM 1858 O O . ASP A 1 240 ? -6.855 55.349 4.542 1.00 33.48 239 ASP A O 1
ATOM 1863 N N . VAL A 1 241 ? -5.512 54.697 6.225 1.00 28.53 240 VAL A N 1
ATOM 1864 C CA . VAL A 1 241 ? -5.897 53.296 6.130 1.00 23.16 240 VAL A CA 1
ATOM 1865 C C . VAL A 1 241 ? -7.067 52.952 7.051 1.00 23.63 240 VAL A C 1
ATOM 1866 O O . VAL A 1 241 ? -8.131 52.558 6.583 1.00 23.45 240 VAL A O 1
ATOM 1870 N N . ILE A 1 242 ? -6.879 53.108 8.358 1.00 29.42 241 ILE A N 1
ATOM 1871 C CA . ILE A 1 242 ? -7.898 52.678 9.314 1.00 23.97 241 ILE A CA 1
ATOM 1872 C C . ILE A 1 242 ? -9.099 53.622 9.365 1.00 29.36 241 ILE A C 1
ATOM 1873 O O . ILE A 1 242 ? -10.164 53.250 9.859 1.00 30.22 241 ILE A O 1
ATOM 1878 N N . GLY A 1 243 ? -8.930 54.839 8.859 1.00 27.82 242 GLY A N 1
ATOM 1879 C CA . GLY A 1 243 ? -10.030 55.783 8.786 1.00 20.38 242 GLY A CA 1
ATOM 1880 C C . GLY A 1 243 ? -10.086 56.774 9.933 1.00 21.39 242 GLY A C 1
ATOM 1881 O O . GLY A 1 243 ? -9.538 56.533 11.008 1.00 29.36 242 GLY A O 1
ATOM 1882 N N . THR A 1 244 ? -10.760 57.896 9.695 1.00 29.29 243 THR A N 1
ATOM 1883 C CA . THR A 1 244 ? -10.903 58.945 10.698 1.00 18.36 243 THR A CA 1
ATOM 1884 C C . THR A 1 244 ? -11.676 58.454 11.919 1.00 23.58 243 THR A C 1
ATOM 1885 O O . THR A 1 244 ? -12.824 58.026 11.800 1.00 27.64 243 THR A O 1
ATOM 1889 N N . PRO A 1 245 ? -11.043 58.514 13.101 1.00 27.96 244 PRO A N 1
ATOM 1890 C CA . PRO A 1 245 ? -11.668 58.093 14.360 1.00 38.07 244 PRO A CA 1
ATOM 1891 C C . PRO A 1 245 ? -12.747 59.068 14.821 1.00 39.72 244 PRO A C 1
ATOM 1892 O O . PRO A 1 245 ? -12.763 60.217 14.379 1.00 18.07 244 PRO A O 1
ATOM 1896 N N . SER A 1 246 ? -13.631 58.610 15.702 1.00 33.87 245 SER A N 1
ATOM 1897 C CA . SER A 1 246 ? -14.681 59.462 16.249 1.00 26.87 245 SER A CA 1
ATOM 1898 C C . SER A 1 246 ? -14.081 60.589 17.080 1.00 25.46 245 SER A C 1
ATOM 1899 O O . SER A 1 246 ? -12.935 60.500 17.522 1.00 23.54 245 SER A O 1
ATOM 1902 N N . GLU A 1 247 ? -14.862 61.644 17.289 1.00 18.92 246 GLU A N 1
ATOM 1903 C CA . GLU A 1 247 ? -14.413 62.802 18.054 1.00 27.25 246 GLU A CA 1
ATOM 1904 C C . GLU A 1 247 ? -14.013 62.409 19.474 1.00 34.90 246 GLU A C 1
ATOM 1905 O O . GLU A 1 247 ? -13.041 62.931 20.022 1.00 31.41 246 GLU A O 1
ATOM 1911 N N . GLU A 1 248 ? -14.763 61.479 20.057 1.00 25.16 247 GLU A N 1
ATOM 1912 C CA . GLU A 1 248 ? -14.506 61.021 21.418 1.00 18.24 247 GLU A CA 1
ATOM 1913 C C . GLU A 1 248 ? -13.227 60.193 21.503 1.00 20.64 247 GLU A C 1
ATOM 1914 O O . GLU A 1 248 ? -12.565 60.163 22.540 1.00 29.02 247 GLU A O 1
ATOM 1916 N N . ASP A 1 249 ? -12.884 59.518 20.410 1.00 22.31 248 ASP A N 1
ATOM 1917 C CA . ASP A 1 249 ? -11.661 58.724 20.366 1.00 24.12 248 ASP A CA 1
ATOM 1918 C C . ASP A 1 249 ? -10.441 59.612 20.151 1.00 17.79 248 ASP A C 1
ATOM 1919 O O . ASP A 1 249 ? -9.385 59.381 20.739 1.00 25.35 248 ASP A O 1
ATOM 1924 N N . ILE A 1 250 ? -10.594 60.627 19.306 1.00 19.04 249 ILE A N 1
ATOM 1925 C CA . ILE A 1 250 ? -9.529 61.592 19.062 1.00 23.89 249 ILE A CA 1
ATOM 1926 C C . ILE A 1 250 ? -9.169 62.319 20.355 1.00 29.96 249 ILE A C 1
ATOM 1927 O O . ILE A 1 250 ? -7.994 62.513 20.661 1.00 40.46 249 ILE A O 1
ATOM 1932 N N . ASN A 1 251 ? -10.188 62.699 21.119 1.00 18.45 250 ASN A N 1
ATOM 1933 C CA . ASN A 1 251 ? -9.981 63.378 22.394 1.00 19.51 250 ASN A CA 1
ATOM 1934 C C . ASN A 1 251 ? -9.392 62.464 23.466 1.00 20.60 250 ASN A C 1
ATOM 1935 O O . ASN A 1 251 ? -8.969 62.931 24.523 1.00 30.54 250 ASN A O 1
ATOM 1940 N N . SER A 1 252 ? -9.367 61.164 23.192 1.00 21.79 251 SER A N 1
ATOM 1941 C CA . SER A 1 252 ? -8.903 60.186 24.169 1.00 28.13 251 SER A CA 1
ATOM 1942 C C . SER A 1 252 ? -7.412 59.886 24.032 1.00 27.91 251 SER A C 1
ATOM 1943 O O . SER A 1 252 ? -6.798 59.331 24.943 1.00 25.23 251 SER A O 1
ATOM 1946 N N . VAL A 1 253 ? -6.833 60.251 22.893 1.00 24.58 252 VAL A N 1
ATOM 1947 C CA . VAL A 1 253 ? -5.419 59.994 22.646 1.00 31.90 252 VAL A CA 1
ATOM 1948 C C . VAL A 1 253 ? -4.738 61.189 21.989 1.00 28.09 252 VAL A C 1
ATOM 1949 O O . VAL A 1 253 ? -5.354 61.921 21.217 1.00 30.85 252 VAL A O 1
ATOM 1951 N N . GLY A 1 254 ? -3.463 61.386 22.303 1.00 25.73 253 GLY A N 1
ATOM 1952 C CA . GLY A 1 254 ? -2.688 62.437 21.676 1.00 29.24 253 GLY A CA 1
ATOM 1953 C C . GLY A 1 254 ? -2.531 63.686 22.517 1.00 26.07 253 GLY A C 1
ATOM 1954 O O . GLY A 1 254 ? -3.289 63.914 23.459 1.00 21.94 253 GLY A O 1
ATOM 1955 N N . SER A 1 255 ? -1.530 64.494 22.180 1.00 14.38 254 SER A N 1
ATOM 1956 C CA . SER A 1 255 ? -1.376 65.806 22.789 1.00 14.86 254 SER A CA 1
ATOM 1957 C C . SER A 1 255 ? -2.434 66.740 22.217 1.00 21.39 254 SER A C 1
ATOM 1958 O O . SER A 1 255 ? -3.170 66.364 21.305 1.00 15.24 254 SER A O 1
ATOM 1961 N N . SER A 1 256 ? -2.508 67.955 22.748 1.00 25.37 255 SER A N 1
ATOM 1962 C CA . SER A 1 256 ? -3.502 68.922 22.294 1.00 28.28 255 SER A CA 1
ATOM 1963 C C . SER A 1 256 ? -3.293 69.297 20.828 1.00 26.29 255 SER A C 1
ATOM 1964 O O . SER A 1 256 ? -4.256 69.476 20.081 1.00 29.33 255 SER A O 1
ATOM 1967 N N . ALA A 1 257 ? -2.032 69.408 20.424 1.00 19.65 256 ALA A N 1
ATOM 1968 C CA . ALA A 1 257 ? -1.694 69.770 19.052 1.00 23.37 256 ALA A CA 1
ATOM 1969 C C . ALA A 1 257 ? -1.989 68.629 18.081 1.00 27.76 256 ALA A C 1
ATOM 1970 O O . ALA A 1 257 ? -2.443 68.859 16.960 1.00 28.80 256 ALA A O 1
ATOM 1972 N N . ALA A 1 258 ? -1.728 67.401 18.518 1.00 21.67 257 ALA A N 1
ATOM 1973 C CA . ALA A 1 258 ? -1.965 66.224 17.689 1.00 22.31 257 ALA A CA 1
ATOM 1974 C C . ALA A 1 258 ? -3.454 66.028 17.423 1.00 25.81 257 ALA A C 1
ATOM 1975 O O . ALA A 1 258 ? -3.856 65.673 16.315 1.00 21.67 257 ALA A O 1
ATOM 1977 N N . GLN A 1 259 ? -4.265 66.259 18.450 1.00 31.87 258 GLN A N 1
ATOM 1978 C CA . GLN A 1 259 ? -5.713 66.156 18.322 1.00 27.23 258 GLN A CA 1
ATOM 1979 C C . GLN A 1 259 ? -6.256 67.253 17.415 1.00 29.10 258 GLN A C 1
ATOM 1980 O O . GLN A 1 259 ? -7.184 67.028 16.640 1.00 32.03 258 GLN A O 1
ATOM 1986 N N . LYS A 1 260 ? -5.666 68.440 17.517 1.00 17.10 259 LYS A N 1
ATOM 1987 C CA . LYS A 1 260 ? -6.088 69.581 16.712 1.00 28.35 259 LYS A CA 1
ATOM 1988 C C . LYS A 1 260 ? -5.834 69.337 15.228 1.00 25.71 259 LYS A C 1
ATOM 1989 O O . LYS A 1 260 ? -6.680 69.641 14.387 1.00 35.44 259 LYS A O 1
ATOM 1991 N N . TYR A 1 261 ? -4.666 68.785 14.916 1.00 17.76 260 TYR A N 1
ATOM 1992 C CA . TYR A 1 261 ? -4.303 68.489 13.535 1.00 26.04 260 TYR A CA 1
ATOM 1993 C C . TYR A 1 261 ? -5.200 67.408 12.942 1.00 31.87 260 TYR A C 1
ATOM 1994 O O . TYR A 1 261 ? -5.583 67.477 11.774 1.00 36.25 260 TYR A O 1
ATOM 2003 N N . LEU A 1 262 ? -5.530 66.411 13.756 1.00 17.32 261 LEU A N 1
ATOM 2004 C CA . LEU A 1 262 ? -6.328 65.279 13.302 1.00 29.73 261 LEU A CA 1
ATOM 2005 C C . LEU A 1 262 ? -7.763 65.694 12.985 1.00 34.16 261 LEU A C 1
ATOM 2006 O O . LEU A 1 262 ? -8.413 65.103 12.123 1.00 31.30 261 LEU A O 1
ATOM 2011 N N . LYS A 1 263 ? -8.247 66.719 13.679 1.00 40.65 262 LYS A N 1
ATOM 2012 C CA . LYS A 1 263 ? -9.612 67.195 13.483 1.00 32.22 262 LYS A CA 1
ATOM 2013 C C . LYS A 1 263 ? -9.750 68.048 12.224 1.00 39.09 262 LYS A C 1
ATOM 2014 O O . LYS A 1 263 ? -10.779 68.003 11.550 1.00 46.49 262 LYS A O 1
ATOM 2020 N N A LYS A 1 264 ? -8.715 68.825 11.917 0.50 35.22 263 LYS A N 1
ATOM 2021 N N B LYS A 1 264 ? -8.715 68.817 11.902 0.50 35.25 263 LYS A N 1
ATOM 2022 C CA A LYS A 1 264 ? -8.713 69.669 10.724 0.50 35.43 263 LYS A CA 1
ATOM 2023 C CA B LYS A 1 264 ? -8.756 69.666 10.715 0.50 36.08 263 LYS A CA 1
ATOM 2024 C C A LYS A 1 264 ? -8.493 68.847 9.459 0.50 36.47 263 LYS A C 1
ATOM 2025 C C B LYS A 1 264 ? -8.373 68.882 9.462 0.50 36.49 263 LYS A C 1
ATOM 2026 O O A LYS A 1 264 ? -8.685 69.339 8.347 0.50 38.14 263 LYS A O 1
ATOM 2027 O O B LYS A 1 264 ? -8.343 69.431 8.361 0.50 37.17 263 LYS A O 1
ATOM 2038 N N . LYS A 1 265 ? -8.085 67.596 9.637 1.00 41.31 264 LYS A N 1
ATOM 2039 C CA . LYS A 1 265 ? -7.798 66.715 8.512 1.00 33.41 264 LYS A CA 1
ATOM 2040 C C . LYS A 1 265 ? -9.096 66.258 7.852 1.00 49.37 264 LYS A C 1
ATOM 2041 O O . LYS A 1 265 ? -10.117 66.098 8.523 1.00 48.53 264 LYS A O 1
ATOM 2044 N N . SER A 1 266 ? -9.055 66.058 6.538 1.00 52.30 265 SER A N 1
ATOM 2045 C CA . SER A 1 266 ? -10.225 65.610 5.791 1.00 51.08 265 SER A CA 1
ATOM 2046 C C . SER A 1 266 ? -10.669 64.224 6.248 1.00 48.04 265 SER A C 1
ATOM 2047 O O . SER A 1 266 ? -9.852 63.418 6.694 1.00 52.11 265 SER A O 1
ATOM 2050 N N . HIS A 1 267 ? -11.965 63.954 6.136 1.00 39.16 266 HIS A N 1
ATOM 2051 C CA . HIS A 1 267 ? -12.520 62.687 6.595 1.00 39.79 266 HIS A CA 1
ATOM 2052 C C . HIS A 1 267 ? -12.066 61.513 5.735 1.00 47.59 266 HIS A C 1
ATOM 2053 O O . HIS A 1 267 ? -12.231 61.517 4.515 1.00 51.84 266 HIS A O 1
ATOM 2060 N N . ARG A 1 268 ? -11.489 60.510 6.388 1.00 42.55 267 ARG A N 1
ATOM 2061 C CA . ARG A 1 268 ? -11.127 59.264 5.730 1.00 42.81 267 ARG A CA 1
ATOM 2062 C C . ARG A 1 268 ? -12.002 58.139 6.269 1.00 40.07 267 ARG A C 1
ATOM 2063 O O . ARG A 1 268 ? -12.045 57.912 7.478 1.00 44.99 267 ARG A O 1
ATOM 2068 N N . PRO A 1 269 ? -12.714 57.437 5.378 1.00 38.44 268 PRO A N 1
ATOM 2069 C CA . PRO A 1 269 ? -13.549 56.318 5.825 1.00 33.38 268 PRO A CA 1
ATOM 2070 C C . PRO A 1 269 ? -12.709 55.095 6.175 1.00 27.45 268 PRO A C 1
ATOM 2071 O O . PRO A 1 269 ? -11.575 54.983 5.708 1.00 31.76 268 PRO A O 1
ATOM 2075 N N . GLN A 1 270 ? -13.254 54.201 6.994 1.00 27.10 269 GLN A N 1
ATOM 2076 C CA . GLN A 1 270 ? -12.581 52.945 7.298 1.00 34.00 269 GLN A CA 1
ATOM 2077 C C . GLN A 1 270 ? -12.408 52.137 6.018 1.00 44.73 269 GLN A C 1
ATOM 2078 O O . GLN A 1 270 ? -13.391 51.713 5.409 1.00 57.23 269 GLN A O 1
ATOM 2080 N N . ALA A 1 271 ? -11.159 51.938 5.606 1.00 34.61 270 ALA A N 1
ATOM 2081 C CA . ALA A 1 271 ? -10.870 51.252 4.351 1.00 37.88 270 ALA A CA 1
ATOM 2082 C C . ALA A 1 271 ? -11.352 49.808 4.375 1.00 21.31 270 ALA A C 1
ATOM 2083 O O . ALA A 1 271 ? -11.548 49.219 5.438 1.00 29.58 270 ALA A O 1
ATOM 2085 N N . ASP A 1 272 ? -11.538 49.247 3.186 1.00 28.09 271 ASP A N 1
ATOM 2086 C CA . ASP A 1 272 ? -12.083 47.906 3.037 1.00 23.07 271 ASP A CA 1
ATOM 2087 C C . ASP A 1 272 ? -10.997 46.849 3.203 1.00 25.64 271 ASP A C 1
ATOM 2088 O O . ASP A 1 272 ? -10.168 46.661 2.314 1.00 22.32 271 ASP A O 1
ATOM 2093 N N . TRP A 1 273 ? -11.005 46.165 4.344 1.00 27.07 272 TRP A N 1
ATOM 2094 C CA . TRP A 1 273 ? -10.052 45.088 4.591 1.00 28.71 272 TRP A CA 1
ATOM 2095 C C . TRP A 1 273 ? -10.273 43.941 3.614 1.00 21.51 272 TRP A C 1
ATOM 2096 O O . TRP A 1 273 ? -9.325 43.271 3.205 1.00 30.16 272 TRP A O 1
ATOM 2107 N N . ARG A 1 274 ? -11.533 43.725 3.246 1.00 22.99 273 ARG A N 1
ATOM 2108 C CA . ARG A 1 274 ? -11.897 42.663 2.316 1.00 23.38 273 ARG A CA 1
ATOM 2109 C C . ARG A 1 274 ? -11.269 42.887 0.944 1.00 24.24 273 ARG A C 1
ATOM 2110 O O . ARG A 1 274 ? -10.893 41.934 0.262 1.00 24.88 273 ARG A O 1
ATOM 2118 N N . GLN A 1 275 ? -11.157 44.150 0.545 1.00 24.39 274 GLN A N 1
ATOM 2119 C CA . GLN A 1 275 ? -10.541 44.493 -0.731 1.00 27.81 274 GLN A CA 1
ATOM 2120 C C . GLN A 1 275 ? -9.020 44.486 -0.625 1.00 25.85 274 GLN A C 1
ATOM 2121 O O . GLN A 1 275 ? -8.323 44.194 -1.596 1.00 31.64 274 GLN A O 1
ATOM 2127 N N . ARG A 1 276 ? -8.510 44.805 0.560 1.00 25.10 275 ARG A N 1
ATOM 2128 C CA . ARG A 1 276 ? -7.072 44.785 0.803 1.00 26.63 275 ARG A CA 1
ATOM 2129 C C . ARG A 1 276 ? -6.543 43.356 0.853 1.00 27.13 275 ARG A C 1
ATOM 2130 O O . ARG A 1 276 ? -5.393 43.099 0.499 1.00 30.55 275 ARG A O 1
ATOM 2138 N N . TYR A 1 277 ? -7.389 42.431 1.297 1.00 27.32 276 TYR A N 1
ATOM 2139 C CA . TYR A 1 277 ? -7.025 41.020 1.369 1.00 23.47 276 TYR A CA 1
ATOM 2140 C C . TYR A 1 277 ? -8.178 40.140 0.889 1.00 28.69 276 TYR A C 1
ATOM 2141 O O . TYR A 1 277 ? -8.964 39.650 1.697 1.00 23.48 276 TYR A O 1
ATOM 2150 N N . PRO A 1 278 ? -8.275 39.937 -0.433 1.00 25.07 277 PRO A N 1
ATOM 2151 C CA . PRO A 1 278 ? -9.373 39.196 -1.069 1.00 29.08 277 PRO A CA 1
ATOM 2152 C C . PRO A 1 278 ? -9.457 37.729 -0.649 1.00 35.78 277 PRO A C 1
ATOM 2153 O O . PRO A 1 278 ? -10.544 37.152 -0.667 1.00 28.51 277 PRO A O 1
ATOM 2157 N N . THR A 1 279 ? -8.323 37.142 -0.279 1.00 28.36 278 THR A N 1
ATOM 2158 C CA . THR A 1 279 ? -8.249 35.713 0.008 1.00 34.34 278 THR A CA 1
ATOM 2159 C C . THR A 1 279 ? -8.390 35.426 1.505 1.00 31.02 278 THR A C 1
ATOM 2160 O O . THR A 1 279 ? -8.825 34.343 1.903 1.00 39.04 278 THR A O 1
ATOM 2164 N N . ALA A 1 280 ? -8.040 36.409 2.328 1.00 27.94 279 ALA A N 1
ATOM 2165 C CA . ALA A 1 280 ? -8.034 36.244 3.780 1.00 27.61 279 ALA A CA 1
ATOM 2166 C C . ALA A 1 280 ? -9.399 35.857 4.345 1.00 38.54 279 ALA A C 1
ATOM 2167 O O . ALA A 1 280 ? -10.440 36.265 3.830 1.00 38.48 279 ALA A O 1
ATOM 2169 N N . SER A 1 281 ? -9.377 35.063 5.411 1.00 35.14 280 SER A N 1
ATOM 2170 C CA . SER A 1 281 ? -10.593 34.643 6.095 1.00 28.30 280 SER A CA 1
ATOM 2171 C C . SER A 1 281 ? -11.200 35.806 6.874 1.00 31.79 280 SER A C 1
ATOM 2172 O O . SER A 1 281 ? -10.492 36.747 7.235 1.00 36.47 280 SER A O 1
ATOM 2175 N N . PRO A 1 282 ? -12.518 35.752 7.129 1.00 32.65 281 PRO A N 1
ATOM 2176 C CA . PRO A 1 282 ? -13.173 36.794 7.928 1.00 22.41 281 PRO A CA 1
ATOM 2177 C C . PRO A 1 282 ? -12.635 36.859 9.356 1.00 23.24 281 PRO A C 1
ATOM 2178 O O . PRO A 1 282 ? -12.668 37.921 9.977 1.00 20.82 281 PRO A O 1
ATOM 2182 N N . GLU A 1 283 ? -12.149 35.731 9.866 1.00 25.32 282 GLU A N 1
ATOM 2183 C CA . GLU A 1 283 ? -11.578 35.680 11.207 1.00 26.50 282 GLU A CA 1
ATOM 2184 C C . GLU A 1 283 ? -10.252 36.432 11.263 1.00 22.25 282 GLU A C 1
ATOM 2185 O O . GLU A 1 283 ? -9.958 37.121 12.240 1.00 26.63 282 GLU A O 1
ATOM 2191 N N . ALA A 1 284 ? -9.456 36.294 10.208 1.00 20.04 283 ALA A N 1
ATOM 2192 C CA . ALA A 1 284 ? -8.163 36.963 10.129 1.00 24.67 283 ALA A CA 1
ATOM 2193 C C . ALA A 1 284 ? -8.332 38.470 9.999 1.00 26.00 283 ALA A C 1
ATOM 2194 O O . ALA A 1 284 ? -7.582 39.245 10.594 1.00 18.91 283 ALA A O 1
ATOM 2196 N N . LEU A 1 285 ? -9.324 38.880 9.217 1.00 22.26 284 LEU A N 1
ATOM 2197 C CA . LEU A 1 285 ? -9.544 40.294 8.945 1.00 18.90 284 LEU A CA 1
ATOM 2198 C C . LEU A 1 285 ? -10.183 41.008 10.129 1.00 29.25 284 LEU A C 1
ATOM 2199 O O . LEU A 1 285 ? -10.057 42.224 10.268 1.00 41.08 284 LEU A O 1
ATOM 2204 N N . ASP A 1 286 ? -10.867 40.255 10.984 1.00 26.35 285 ASP A N 1
ATOM 2205 C CA . ASP A 1 286 ? -11.442 40.840 12.188 1.00 19.20 285 ASP A CA 1
ATOM 2206 C C . ASP A 1 286 ? -10.373 41.062 13.248 1.00 22.02 285 ASP A C 1
ATOM 2207 O O . ASP A 1 286 ? -10.339 42.109 13.896 1.00 17.72 285 ASP A O 1
ATOM 2212 N N . LEU A 1 287 ? -9.510 40.066 13.427 1.00 17.58 286 LEU A N 1
ATOM 2213 C CA . LEU A 1 287 ? -8.405 40.172 14.373 1.00 22.92 286 LEU A CA 1
ATOM 2214 C C . LEU A 1 287 ? -7.475 41.308 13.968 1.00 16.25 286 LEU A C 1
ATOM 2215 O O . LEU A 1 287 ? -6.981 42.051 14.813 1.00 28.55 286 LEU A O 1
ATOM 2220 N N . LEU A 1 288 ? -7.249 41.435 12.665 1.00 16.41 287 LEU A N 1
ATOM 2221 C CA . LEU A 1 288 ? -6.427 42.508 12.119 1.00 15.98 287 LEU A CA 1
ATOM 2222 C C . LEU A 1 288 ? -7.064 43.870 12.377 1.00 22.14 287 LEU A C 1
ATOM 2223 O O . LEU A 1 288 ? -6.387 44.817 12.779 1.00 23.19 287 LEU A O 1
ATOM 2228 N N . ARG A 1 289 ? -8.370 43.956 12.143 1.00 16.36 288 ARG A N 1
ATOM 2229 C CA . ARG A 1 289 ? -9.124 45.184 12.371 1.00 19.36 288 ARG A CA 1
ATOM 2230 C C . ARG A 1 289 ? -9.071 45.618 13.832 1.00 24.27 288 ARG A C 1
ATOM 2231 O O . ARG A 1 289 ? -8.863 46.794 14.136 1.00 21.44 288 ARG A O 1
ATOM 2239 N N . HIS A 1 290 ? -9.257 44.659 14.733 1.00 16.03 289 HIS A N 1
ATOM 2240 C CA . HIS A 1 290 ? -9.324 44.951 16.158 1.00 16.93 289 HIS A CA 1
ATOM 2241 C C . HIS A 1 290 ? -7.941 45.250 16.740 1.00 19.22 289 HIS A C 1
ATOM 2242 O O . HIS A 1 290 ? -7.814 46.022 17.690 1.00 17.75 289 HIS A O 1
ATOM 2249 N N . MET A 1 291 ? -6.910 44.637 16.166 1.00 21.82 290 MET A N 1
ATOM 2250 C CA . MET A 1 291 ? -5.535 44.897 16.584 1.00 17.67 290 MET A CA 1
ATOM 2251 C C . MET A 1 291 ? -5.092 46.299 16.184 1.00 14.12 290 MET A C 1
ATOM 2252 O O . MET A 1 291 ? -4.213 46.885 16.814 1.00 27.52 290 MET A O 1
ATOM 2257 N N . LEU A 1 292 ? -5.700 46.829 15.129 1.00 14.74 291 LEU A N 1
ATOM 2258 C CA . LEU A 1 292 ? -5.311 48.132 14.606 1.00 14.32 291 LEU A CA 1
ATOM 2259 C C . LEU A 1 292 ? -6.383 49.186 14.858 1.00 17.85 291 LEU A C 1
ATOM 2260 O O . LEU A 1 292 ? -6.717 49.973 13.972 1.00 20.87 291 LEU A O 1
ATOM 2265 N N . VAL A 1 293 ? -6.918 49.197 16.074 1.00 14.62 292 VAL A N 1
ATOM 2266 C CA . VAL A 1 293 ? -7.880 50.213 16.481 1.00 28.92 292 VAL A CA 1
ATOM 2267 C C . VAL A 1 293 ? -7.141 51.432 17.021 1.00 26.12 292 VAL A C 1
ATOM 2268 O O . VAL A 1 293 ? -6.203 51.296 17.808 1.00 24.42 292 VAL A O 1
ATOM 2272 N N . PHE A 1 294 ? -7.562 52.615 16.580 1.00 23.54 293 PHE A N 1
ATOM 2273 C CA . PHE A 1 294 ? -6.938 53.879 16.968 1.00 28.25 293 PHE A CA 1
ATOM 2274 C C . PHE A 1 294 ? -6.813 54.033 18.483 1.00 24.64 293 PHE A C 1
ATOM 2275 O O . PHE A 1 294 ? -5.707 54.133 19.017 1.00 14.66 293 PHE A O 1
ATOM 2283 N N . ASN A 1 295 ? -7.952 54.055 19.167 1.00 15.42 294 ASN A N 1
ATOM 2284 C CA . ASN A 1 295 ? -7.978 54.159 20.620 1.00 15.56 294 ASN A CA 1
ATOM 2285 C C . ASN A 1 295 ? -7.519 52.855 21.268 1.00 20.56 294 ASN A C 1
ATOM 2286 O O . ASN A 1 295 ? -8.165 51.820 21.107 1.00 15.34 294 ASN A O 1
ATOM 2291 N N . PRO A 1 296 ? -6.398 52.902 22.006 1.00 23.81 295 PRO A N 1
ATOM 2292 C CA . PRO A 1 296 ? -5.845 51.706 22.654 1.00 20.68 295 PRO A CA 1
ATOM 2293 C C . PRO A 1 296 ? -6.802 51.087 23.670 1.00 26.24 295 PRO A C 1
ATOM 2294 O O . PRO A 1 296 ? -6.686 49.901 23.978 1.00 23.56 295 PRO A O 1
ATOM 2298 N N . LYS A 1 297 ? -7.741 51.882 24.173 1.00 28.58 296 LYS A N 1
ATOM 2299 C CA . LYS A 1 297 ? -8.709 51.402 25.152 1.00 22.32 296 LYS A CA 1
ATOM 2300 C C . LYS A 1 297 ? -9.799 50.558 24.495 1.00 25.26 296 LYS A C 1
ATOM 2301 O O . LYS A 1 297 ? -10.477 49.779 25.163 1.00 25.64 296 LYS A O 1
ATOM 2307 N N . ARG A 1 298 ? -9.965 50.722 23.187 1.00 26.39 297 ARG A N 1
ATOM 2308 C CA . ARG A 1 298 ? -10.939 49.941 22.431 1.00 16.75 297 ARG A CA 1
ATOM 2309 C C . ARG A 1 298 ? -10.229 48.902 21.569 1.00 16.23 297 ARG A C 1
ATOM 2310 O O . ARG A 1 298 ? -10.866 48.077 20.913 1.00 16.63 297 ARG A O 1
ATOM 2318 N N . ARG A 1 299 ? -8.901 48.955 21.581 1.00 27.07 298 ARG A N 1
ATOM 2319 C CA . ARG A 1 299 ? -8.075 47.991 20.867 1.00 20.17 298 ARG A CA 1
ATOM 2320 C C . ARG A 1 299 ? -8.066 46.656 21.606 1.00 25.68 298 ARG A C 1
ATOM 2321 O O . ARG A 1 299 ? -8.133 46.621 22.835 1.00 17.80 298 ARG A O 1
ATOM 2329 N N . ILE A 1 300 ? -7.988 45.562 20.854 1.00 15.46 299 ILE A N 1
ATOM 2330 C CA . ILE A 1 300 ? -7.994 44.231 21.445 1.00 25.62 299 ILE A CA 1
ATOM 2331 C C . ILE A 1 300 ? -6.765 44.035 22.335 1.00 15.62 299 ILE A C 1
ATOM 2332 O O . ILE A 1 300 ? -5.683 44.545 22.043 1.00 22.12 299 ILE A O 1
ATOM 2337 N N . THR A 1 301 ? -6.948 43.326 23.444 1.00 26.82 300 THR A N 1
ATOM 2338 C CA . THR A 1 301 ? -5.847 43.051 24.357 1.00 21.17 300 THR A CA 1
ATOM 2339 C C . THR A 1 301 ? -5.168 41.746 23.967 1.00 24.49 300 THR A C 1
ATOM 2340 O O . THR A 1 301 ? -5.662 41.018 23.108 1.00 24.23 300 THR A O 1
ATOM 2344 N N . VAL A 1 302 ? -4.034 41.456 24.596 1.00 24.14 301 VAL A N 1
ATOM 2345 C CA . VAL A 1 302 ? -3.291 40.236 24.301 1.00 19.15 301 VAL A CA 1
ATOM 2346 C C . VAL A 1 302 ? -4.101 38.996 24.678 1.00 24.85 301 VAL A C 1
ATOM 2347 O O . VAL A 1 302 ? -4.170 38.035 23.911 1.00 23.90 301 VAL A O 1
ATOM 2351 N N . LEU A 1 303 ? -4.718 39.031 25.855 1.00 36.69 302 LEU A N 1
ATOM 2352 C CA . LEU A 1 303 ? -5.564 37.933 26.316 1.00 44.43 302 LEU A CA 1
ATOM 2353 C C . LEU A 1 303 ? -6.722 37.679 25.357 1.00 39.17 302 LEU A C 1
ATOM 2354 O O . LEU A 1 303 ? -6.977 36.539 24.969 1.00 40.53 302 LEU A O 1
ATOM 2359 N N . GLN A 1 304 ? -7.417 38.746 24.976 1.00 18.77 303 GLN A N 1
ATOM 2360 C CA . GLN A 1 304 ? -8.544 38.640 24.056 1.00 27.40 303 GLN A CA 1
ATOM 2361 C C . GLN A 1 304 ? -8.102 38.154 22.678 1.00 18.47 303 GLN A C 1
ATOM 2362 O O . GLN A 1 304 ? -8.809 37.388 22.024 1.00 22.92 303 GLN A O 1
ATOM 2368 N N . ALA A 1 305 ? -6.929 38.602 22.243 1.00 27.34 304 ALA A N 1
ATOM 2369 C CA . ALA A 1 305 ? -6.395 38.211 20.943 1.00 27.16 304 ALA A CA 1
ATOM 2370 C C . ALA A 1 305 ? -6.050 36.726 20.915 1.00 22.67 304 ALA A C 1
ATOM 2371 O O . ALA A 1 305 ? -6.229 36.057 19.897 1.00 22.51 304 ALA A O 1
ATOM 2373 N N . MET A 1 306 ? -5.557 36.214 22.038 1.00 18.28 305 MET A N 1
ATOM 2374 C CA . MET A 1 306 ? -5.233 34.797 22.150 1.00 19.05 305 MET A CA 1
ATOM 2375 C C . MET A 1 306 ? -6.493 33.938 22.158 1.00 29.74 305 MET A C 1
ATOM 2376 O O . MET A 1 306 ? -6.453 32.766 21.785 1.00 20.80 305 MET A O 1
ATOM 2381 N N . ARG A 1 307 ? -7.609 34.526 22.584 1.00 20.85 306 ARG A N 1
ATOM 2382 C CA . ARG A 1 307 ? -8.879 33.808 22.653 1.00 23.24 306 ARG A CA 1
ATOM 2383 C C . ARG A 1 307 ? -9.740 34.062 21.419 1.00 21.25 306 ARG A C 1
ATOM 2384 O O . ARG A 1 307 ? -10.861 33.564 21.321 1.00 33.39 306 ARG A O 1
ATOM 2392 N N . HIS A 1 308 ? -9.210 34.841 20.483 1.00 20.24 307 HIS A N 1
ATOM 2393 C CA . HIS A 1 308 ? -9.915 35.149 19.244 1.00 20.13 307 HIS A CA 1
ATOM 2394 C C . HIS A 1 308 ? -10.115 33.886 18.404 1.00 26.96 307 HIS A C 1
ATOM 2395 O O . HIS A 1 308 ? -9.236 33.024 18.358 1.00 21.07 307 HIS A O 1
ATOM 2402 N N . PRO A 1 309 ? -11.281 33.770 17.744 1.00 27.81 308 PRO A N 1
ATOM 2403 C CA . PRO A 1 309 ? -11.628 32.629 16.885 1.00 31.38 308 PRO A CA 1
ATOM 2404 C C . PRO A 1 309 ? -10.597 32.307 15.797 1.00 36.84 308 PRO A C 1
ATOM 2405 O O . PRO A 1 309 ? -10.586 31.184 15.293 1.00 22.88 308 PRO A O 1
ATOM 2409 N N . PHE A 1 310 ? -9.752 33.270 15.440 1.00 20.99 309 PHE A N 1
ATOM 2410 C CA . PHE A 1 310 ? -8.738 33.049 14.413 1.00 20.75 309 PHE A CA 1
ATOM 2411 C C . PHE A 1 310 ? -7.645 32.102 14.904 1.00 31.20 309 PHE A C 1
ATOM 2412 O O . PHE A 1 310 ? -6.951 31.473 14.106 1.00 36.36 309 PHE A O 1
ATOM 2420 N N . LEU A 1 311 ? -7.506 31.997 16.222 1.00 31.94 310 LEU A N 1
ATOM 2421 C CA . LEU A 1 311 ? -6.461 31.176 16.823 1.00 23.96 310 LEU A CA 1
ATOM 2422 C C . LEU A 1 311 ? -7.035 30.055 17.685 1.00 25.79 310 LEU A C 1
ATOM 2423 O O . LEU A 1 311 ? -6.362 29.561 18.590 1.00 26.02 310 LEU A O 1
ATOM 2428 N N . GLU A 1 312 ? -8.270 29.652 17.398 1.00 26.62 311 GLU A N 1
ATOM 2429 C CA . GLU A 1 312 ? -9.000 28.732 18.270 1.00 31.11 311 GLU A CA 1
ATOM 2430 C C . GLU A 1 312 ? -8.391 27.331 18.344 1.00 32.00 311 GLU A C 1
ATOM 2431 O O . GLU A 1 312 ? -8.483 26.667 19.378 1.00 30.72 311 GLU A O 1
ATOM 2437 N N . GLN A 1 313 ? -7.767 26.882 17.260 1.00 39.06 312 GLN A N 1
ATOM 2438 C CA . GLN A 1 313 ? -7.171 25.548 17.231 1.00 41.34 312 GLN A CA 1
ATOM 2439 C C . GLN A 1 313 ? -5.810 25.518 17.921 1.00 43.34 312 GLN A C 1
ATOM 2440 O O . GLN A 1 313 ? -5.194 24.459 18.048 1.00 52.61 312 GLN A O 1
ATOM 2446 N N . LEU A 1 314 ? -5.349 26.681 18.372 1.00 33.28 313 LEU A N 1
ATOM 2447 C CA . LEU A 1 314 ? -4.028 26.798 18.977 1.00 30.97 313 LEU A CA 1
ATOM 2448 C C . LEU A 1 314 ? -4.080 27.181 20.453 1.00 37.23 313 LEU A C 1
ATOM 2449 O O . LEU A 1 314 ? -3.161 26.872 21.211 1.00 39.77 313 LEU A O 1
ATOM 2454 N N . HIS A 1 315 ? -5.152 27.855 20.858 1.00 34.13 314 HIS A N 1
ATOM 2455 C CA . HIS A 1 315 ? -5.237 28.391 22.213 1.00 35.88 314 HIS A CA 1
ATOM 2456 C C . HIS A 1 315 ? -5.387 27.301 23.270 1.00 39.03 314 HIS A C 1
ATOM 2457 O O . HIS A 1 315 ? -6.205 26.392 23.134 1.00 43.70 314 HIS A O 1
ATOM 2464 N N . ASP A 1 316 ? -4.589 27.413 24.327 1.00 51.95 315 ASP A N 1
ATOM 2465 C CA . ASP A 1 316 ? -4.631 26.475 25.440 1.00 66.02 315 ASP A CA 1
ATOM 2466 C C . ASP A 1 316 ? -4.845 27.238 26.746 1.00 64.39 315 ASP A C 1
ATOM 2467 O O . ASP A 1 316 ? -4.088 28.155 27.068 1.00 60.91 315 ASP A O 1
ATOM 2472 N N . ASP A 1 317 ? -5.881 26.856 27.488 1.00 59.87 316 ASP A N 1
ATOM 2473 C CA . ASP A 1 317 ? -6.239 27.529 28.734 1.00 62.28 316 ASP A CA 1
ATOM 2474 C C . ASP A 1 317 ? -5.093 27.516 29.743 1.00 64.29 316 ASP A C 1
ATOM 2475 O O . ASP A 1 317 ? -4.444 26.491 29.947 1.00 63.90 316 ASP A O 1
ATOM 2480 N N . TYR A 1 324 ? 3.904 35.172 35.172 1.00 53.95 323 TYR A N 1
ATOM 2481 C CA . TYR A 1 324 ? 5.344 35.253 35.382 1.00 57.59 323 TYR A CA 1
ATOM 2482 C C . TYR A 1 324 ? 5.683 36.187 36.540 1.00 57.54 323 TYR A C 1
ATOM 2483 O O . TYR A 1 324 ? 4.843 36.970 36.984 1.00 57.62 323 TYR A O 1
ATOM 2485 N N . ALA A 1 325 ? 6.918 36.097 37.024 1.00 50.44 324 ALA A N 1
ATOM 2486 C CA . ALA A 1 325 ? 7.374 36.945 38.119 1.00 34.90 324 ALA A CA 1
ATOM 2487 C C . ALA A 1 325 ? 7.603 38.374 37.640 1.00 39.13 324 ALA A C 1
ATOM 2488 O O . ALA A 1 325 ? 7.970 38.602 36.487 1.00 38.84 324 ALA A O 1
ATOM 2490 N N . LEU A 1 326 ? 7.386 39.333 38.534 1.00 38.88 325 LEU A N 1
ATOM 2491 C CA . LEU A 1 326 ? 7.536 40.743 38.198 1.00 37.78 325 LEU A CA 1
ATOM 2492 C C . LEU A 1 326 ? 9.003 41.132 38.053 1.00 32.63 325 LEU A C 1
ATOM 2493 O O . LEU A 1 326 ? 9.812 40.883 38.946 1.00 39.22 325 LEU A O 1
ATOM 2498 N N . PHE A 1 327 ? 9.340 41.742 36.921 1.00 32.53 326 PHE A N 1
ATOM 2499 C CA . PHE A 1 327 ? 10.688 42.252 36.699 1.00 34.85 326 PHE A CA 1
ATOM 2500 C C . PHE A 1 327 ? 10.902 43.521 37.517 1.00 37.21 326 PHE A C 1
ATOM 2501 O O . PHE A 1 327 ? 10.108 44.458 37.438 1.00 43.32 326 PHE A O 1
ATOM 2509 N N . ARG A 1 328 ? 11.970 43.549 38.307 1.00 41.40 327 ARG A N 1
ATOM 2510 C CA . ARG A 1 328 ? 12.245 44.708 39.151 1.00 53.85 327 ARG A CA 1
ATOM 2511 C C . ARG A 1 328 ? 13.188 45.697 38.471 1.00 55.23 327 ARG A C 1
ATOM 2512 O O . ARG A 1 328 ? 14.335 45.370 38.163 1.00 56.50 327 ARG A O 1
ATOM 2520 N N . PHE A 1 329 ? 12.690 46.910 38.247 1.00 53.24 328 PHE A N 1
ATOM 2521 C CA . PHE A 1 329 ? 13.468 47.969 37.613 1.00 52.17 328 PHE A CA 1
ATOM 2522 C C . PHE A 1 329 ? 14.231 48.806 38.635 1.00 67.62 328 PHE A C 1
ATOM 2523 O O . PHE A 1 329 ? 13.625 49.460 39.482 1.00 66.72 328 PHE A O 1
ATOM 2531 N N . ASP A 1 330 ? 15.558 48.788 38.546 1.00 73.99 329 ASP A N 1
ATOM 2532 C CA . ASP A 1 330 ? 16.401 49.666 39.354 1.00 87.93 329 ASP A CA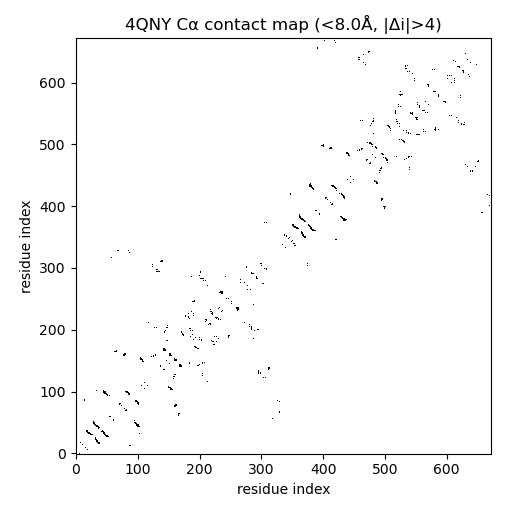 1
ATOM 2533 C C . ASP A 1 330 ? 17.742 49.910 38.671 1.00 89.58 329 ASP A C 1
ATOM 2534 O O . ASP A 1 330 ? 17.819 50.627 37.674 1.00 91.69 329 ASP A O 1
ATOM 2539 N N . THR A 1 336 ? 26.351 56.264 36.924 1.00 36.02 335 THR A N 1
ATOM 2540 C CA . THR A 1 336 ? 27.329 56.604 35.897 1.00 36.49 335 THR A CA 1
ATOM 2541 C C . THR A 1 336 ? 27.603 55.418 34.981 1.00 35.17 335 THR A C 1
ATOM 2542 O O . THR A 1 336 ? 27.085 54.322 35.197 1.00 30.46 335 THR A O 1
ATOM 2546 N N . ILE A 1 337 ? 28.422 55.647 33.960 1.00 36.60 336 ILE A N 1
ATOM 2547 C CA . ILE A 1 337 ? 28.775 54.608 33.000 1.00 39.43 336 ILE A CA 1
ATOM 2548 C C . ILE A 1 337 ? 29.602 53.508 33.665 1.00 37.77 336 ILE A C 1
ATOM 2549 O O . ILE A 1 337 ? 29.439 52.324 33.362 1.00 36.04 336 ILE A O 1
ATOM 2554 N N . VAL A 1 338 ? 30.475 53.904 34.586 1.00 36.49 337 VAL A N 1
ATOM 2555 C CA . VAL A 1 338 ? 31.276 52.950 35.346 1.00 35.36 337 VAL A CA 1
ATOM 2556 C C . VAL A 1 338 ? 30.382 52.027 36.172 1.00 34.42 337 VAL A C 1
ATOM 2557 O O . VAL A 1 338 ? 30.614 50.819 36.242 1.00 32.07 337 VAL A O 1
ATOM 2561 N N . ASP A 1 339 ? 29.353 52.605 36.784 1.00 27.13 338 ASP A N 1
ATOM 2562 C CA . ASP A 1 339 ? 28.415 51.846 37.605 1.00 27.02 338 ASP A CA 1
ATOM 2563 C C . ASP A 1 339 ? 27.631 50.835 36.771 1.00 30.12 338 ASP A C 1
ATOM 2564 O O . ASP A 1 339 ? 27.273 49.762 37.258 1.00 28.92 338 ASP A O 1
ATOM 2566 N N . VAL A 1 340 ? 27.368 51.182 35.516 1.00 23.33 339 VAL A N 1
ATOM 2567 C CA . VAL A 1 340 ? 26.675 50.280 34.604 1.00 31.91 339 VAL A CA 1
ATOM 2568 C C . VAL A 1 340 ? 27.590 49.132 34.186 1.00 28.85 339 VAL A C 1
ATOM 2569 O O . VAL A 1 340 ? 27.168 47.976 34.150 1.00 22.21 339 VAL A O 1
ATOM 2573 N N . LYS A 1 341 ? 28.844 49.458 33.880 1.00 29.57 340 LYS A N 1
ATOM 2574 C CA . LYS A 1 341 ? 29.828 48.453 33.488 1.00 35.74 340 LYS A CA 1
ATOM 2575 C C . LYS A 1 341 ? 30.011 47.396 34.572 1.00 26.05 340 LYS A C 1
ATOM 2576 O O . LYS A 1 341 ? 30.116 46.205 34.278 1.00 31.62 340 LYS A O 1
ATOM 2582 N N . ARG A 1 342 ? 30.048 47.842 35.823 1.00 24.94 341 ARG A N 1
ATOM 2583 C CA . ARG A 1 342 ? 30.195 46.936 36.956 1.00 35.25 341 ARG A CA 1
ATOM 2584 C C . ARG A 1 342 ? 28.974 46.033 37.093 1.00 38.04 341 ARG A C 1
ATOM 2585 O O . ARG A 1 342 ? 29.092 44.861 37.450 1.00 40.46 341 ARG A O 1
ATOM 2587 N N . ALA A 1 343 ? 27.802 46.589 36.802 1.00 28.85 342 ALA A N 1
ATOM 2588 C CA . ALA A 1 343 ? 26.554 45.840 36.885 1.00 31.11 342 ALA A CA 1
ATOM 2589 C C . ALA A 1 343 ? 26.474 44.782 35.790 1.00 39.97 342 ALA A C 1
ATOM 2590 O O . ALA A 1 343 ? 25.896 43.713 35.988 1.00 46.09 342 ALA A O 1
ATOM 2592 N N . ILE A 1 344 ? 27.057 45.086 34.634 1.00 31.29 343 ILE A N 1
ATOM 2593 C CA . ILE A 1 344 ? 27.063 44.154 33.513 1.00 23.23 343 ILE A CA 1
ATOM 2594 C C . ILE A 1 344 ? 27.951 42.950 33.812 1.00 28.49 343 ILE A C 1
ATOM 2595 O O . ILE A 1 344 ? 27.597 41.814 33.488 1.00 27.70 343 ILE A O 1
ATOM 2600 N N . TYR A 1 345 ? 29.098 43.189 34.446 1.00 39.39 344 TYR A N 1
ATOM 2601 C CA . TYR A 1 345 ? 29.989 42.093 34.810 1.00 42.73 344 TYR A CA 1
ATOM 2602 C C . TYR A 1 345 ? 29.346 41.222 35.887 1.00 37.68 344 TYR A C 1
ATOM 2603 O O . TYR A 1 345 ? 29.576 40.016 35.937 1.00 40.04 344 TYR A O 1
ATOM 2612 N N . GLU A 1 346 ? 28.541 41.840 36.744 1.00 35.45 345 GLU A N 1
ATOM 2613 C CA . GLU A 1 346 ? 27.814 41.100 37.769 1.00 35.12 345 GLU A CA 1
ATOM 2614 C C . GLU A 1 346 ? 26.848 40.112 37.121 1.00 40.50 345 GLU A C 1
ATOM 2615 O O . GLU A 1 346 ? 26.625 39.017 37.636 1.00 45.07 345 GLU A O 1
ATOM 2617 N N . GLU A 1 347 ? 26.285 40.509 35.984 1.00 37.52 346 GLU A N 1
ATOM 2618 C CA . GLU A 1 347 ? 25.408 39.638 35.212 1.00 35.57 346 GLU A CA 1
ATOM 2619 C C . GLU A 1 347 ? 26.214 38.547 34.513 1.00 40.03 346 GLU A C 1
ATOM 2620 O O . GLU A 1 347 ? 25.685 37.487 34.179 1.00 45.77 346 GLU A O 1
ATOM 2626 N N . SER A 1 348 ? 27.497 38.817 34.295 1.00 41.95 347 SER A N 1
ATOM 2627 C CA . SER A 1 348 ? 28.395 37.853 33.669 1.00 51.00 347 SER A CA 1
ATOM 2628 C C . SER A 1 348 ? 28.812 36.767 34.656 1.00 56.34 347 SER A C 1
ATOM 2629 O O . SER A 1 348 ? 28.982 35.606 34.281 1.00 59.39 347 SER A O 1
ATOM 2632 N N . VAL A 1 349 ? 28.974 37.157 35.917 1.00 54.19 348 VAL A N 1
ATOM 2633 C CA . VAL A 1 349 ? 29.373 36.240 36.981 1.00 45.60 348 VAL A CA 1
ATOM 2634 C C . VAL A 1 349 ? 28.359 35.108 37.146 1.00 47.38 348 VAL A C 1
ATOM 2635 O O . VAL A 1 349 ? 28.721 33.973 37.465 1.00 48.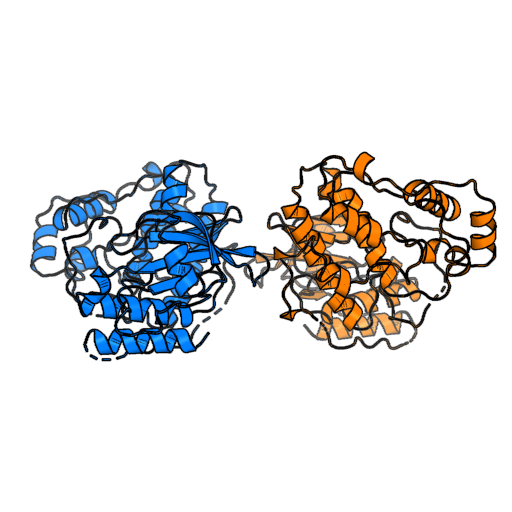71 348 VAL A O 1
ATOM 2639 N N . LYS A 1 350 ? 27.092 35.415 36.886 1.00 55.24 349 LYS A N 1
ATOM 2640 C CA . LYS A 1 350 ? 26.003 34.453 37.048 1.00 58.92 349 LYS A CA 1
ATOM 2641 C C . LYS A 1 350 ? 26.108 33.242 36.115 1.00 67.22 349 LYS A C 1
ATOM 2642 O O . LYS A 1 350 ? 25.270 32.343 36.164 1.00 76.59 349 LYS A O 1
ATOM 2648 N N . PHE A 1 351 ? 27.132 33.223 35.266 1.00 67.41 350 PHE A N 1
ATOM 2649 C CA . PHE A 1 351 ? 27.350 32.109 34.350 1.00 58.09 350 PHE A CA 1
ATOM 2650 C C . PHE A 1 351 ? 28.639 31.359 34.678 1.00 55.04 350 PHE A C 1
ATOM 2651 O O . PHE A 1 351 ? 29.499 31.863 35.400 1.00 44.60 350 PHE A O 1
ATOM 2659 N N . THR B 1 5 ? -18.110 -3.432 16.335 1.00 49.21 4 THR B N 1
ATOM 2660 C CA . THR B 1 5 ? -18.614 -2.145 15.870 1.00 58.84 4 THR B CA 1
ATOM 2661 C C . THR B 1 5 ? -17.801 -1.654 14.671 1.00 64.23 4 THR B C 1
ATOM 2662 O O . THR B 1 5 ? -16.570 -1.699 14.685 1.00 84.86 4 THR B O 1
ATOM 2666 N N . LYS B 1 6 ? -18.496 -1.188 13.635 1.00 55.45 5 LYS B N 1
ATOM 2667 C CA . LYS B 1 6 ? -17.851 -0.839 12.372 1.00 45.75 5 LYS B CA 1
ATOM 2668 C C . LYS B 1 6 ? -17.899 0.654 12.037 1.00 52.24 5 LYS B C 1
ATOM 2669 O O . LYS B 1 6 ? -16.873 1.335 12.069 1.00 63.94 5 LYS B O 1
ATOM 2672 N N . SER B 1 7 ? -19.089 1.154 11.712 1.00 39.99 6 SER B N 1
ATOM 2673 C CA . SER B 1 7 ? -19.238 2.513 11.190 1.00 31.86 6 SER B CA 1
ATOM 2674 C C . SER B 1 7 ? -18.854 3.586 12.203 1.00 27.44 6 SER B C 1
ATOM 2675 O O . SER B 1 7 ? -18.747 3.320 13.399 1.00 37.94 6 SER B O 1
ATOM 2678 N N . LEU B 1 8 ? -18.650 4.803 11.709 1.00 27.93 7 LEU B N 1
ATOM 2679 C CA . LEU B 1 8 ? -18.279 5.925 12.562 1.00 40.39 7 LEU B CA 1
ATOM 2680 C C . LEU B 1 8 ? -19.445 6.328 13.458 1.00 41.95 7 LEU B C 1
ATOM 2681 O O . LEU B 1 8 ? -19.252 6.684 14.620 1.00 39.82 7 LEU B O 1
ATOM 2686 N N . ALA B 1 9 ? -20.654 6.265 12.909 1.00 37.70 8 ALA B N 1
ATOM 2687 C CA . ALA B 1 9 ? -21.857 6.610 13.657 1.00 33.46 8 ALA B CA 1
ATOM 2688 C C . ALA B 1 9 ? -22.126 5.596 14.763 1.00 26.58 8 ALA B C 1
ATOM 2689 O O . ALA B 1 9 ? -22.640 5.946 15.826 1.00 26.83 8 ALA B O 1
ATOM 2691 N N . GLU B 1 10 ? -21.779 4.338 14.509 1.00 30.97 9 GLU B N 1
ATOM 2692 C CA . GLU B 1 10 ? -21.941 3.293 15.510 1.00 30.86 9 GLU B CA 1
ATOM 2693 C C . GLU B 1 10 ? -20.944 3.491 16.644 1.00 28.03 9 GLU B C 1
ATOM 2694 O O . GLU B 1 10 ? -21.286 3.348 17.818 1.00 26.39 9 GLU B O 1
ATOM 2700 N N . LEU B 1 11 ? -19.708 3.821 16.280 1.00 32.45 10 LEU B N 1
ATOM 2701 C CA . LEU B 1 11 ? -18.670 4.131 17.255 1.00 23.09 10 LEU B CA 1
ATOM 2702 C C . LEU B 1 11 ? -19.042 5.371 18.065 1.00 23.59 10 LEU B C 1
ATOM 2703 O O . LEU B 1 11 ? -18.871 5.403 19.283 1.00 27.94 10 LEU B O 1
ATOM 2708 N N . GLN B 1 12 ? -19.558 6.385 17.374 1.00 35.39 11 GLN B N 1
ATOM 2709 C CA . GLN B 1 12 ? -19.940 7.648 18.001 1.00 32.15 11 GLN B CA 1
ATOM 2710 C C . GLN B 1 12 ? -21.027 7.453 19.051 1.00 25.79 11 GLN B C 1
ATOM 2711 O O . GLN B 1 12 ? -20.942 7.999 20.151 1.00 26.07 11 GLN B O 1
ATOM 2717 N N . ALA B 1 13 ? -22.047 6.674 18.704 1.00 26.25 12 ALA B N 1
ATOM 2718 C CA . ALA B 1 13 ? -23.140 6.384 19.624 1.00 27.09 12 ALA B CA 1
ATOM 2719 C C . ALA B 1 13 ? -22.639 5.591 20.825 1.00 26.48 12 ALA B C 1
ATOM 2720 O O . ALA B 1 13 ? -23.129 5.757 21.941 1.00 27.17 12 ALA B O 1
ATOM 2722 N N . GLU B 1 14 ? -21.656 4.729 20.584 1.00 31.56 13 GLU B N 1
ATOM 2723 C CA . GLU B 1 14 ? -21.065 3.915 21.639 1.00 29.34 13 GLU B CA 1
ATOM 2724 C C . GLU B 1 14 ? -20.245 4.778 22.593 1.00 24.61 13 GLU B C 1
ATOM 2725 O O . GLU B 1 14 ? -20.257 4.565 23.805 1.00 24.91 13 GLU B O 1
ATOM 2731 N N . VAL B 1 15 ? -19.537 5.754 22.034 1.00 24.33 14 VAL B N 1
ATOM 2732 C CA . VAL B 1 15 ? -18.720 6.671 22.822 1.00 24.39 14 VAL B CA 1
ATOM 2733 C C . VAL B 1 15 ? -19.595 7.625 23.636 1.00 25.73 14 VAL B C 1
ATOM 2734 O O . VAL B 1 15 ? -19.291 7.927 24.792 1.00 26.17 14 VAL B O 1
ATOM 2738 N N . CYS B 1 16 ? -20.689 8.083 23.033 1.00 26.56 15 CYS B N 1
ATOM 2739 C CA . CYS B 1 16 ? -21.612 8.995 23.704 1.00 39.41 15 CYS B CA 1
ATOM 2740 C C . CYS B 1 16 ? -22.213 8.377 24.965 1.00 28.70 15 CYS B C 1
ATOM 2741 O O . CYS B 1 16 ? -22.503 9.081 25.931 1.00 38.35 15 CYS B O 1
ATOM 2744 N N . ARG B 1 17 ? -22.393 7.060 24.953 1.00 30.93 16 ARG B N 1
ATOM 2745 C CA . ARG B 1 17 ? -22.934 6.357 26.112 1.00 30.95 16 ARG B CA 1
ATOM 2746 C C . ARG B 1 17 ? -21.891 6.231 27.220 1.00 36.90 16 ARG B C 1
ATOM 2747 O O . ARG B 1 17 ? -22.211 5.844 28.345 1.00 56.56 16 ARG B O 1
ATOM 2755 N N . LEU B 1 18 ? -20.646 6.562 26.896 1.00 36.54 17 LEU B N 1
ATOM 2756 C CA . LEU B 1 18 ? -19.568 6.565 27.878 1.00 36.86 17 LEU B CA 1
ATOM 2757 C C . LEU B 1 18 ? -19.263 7.988 28.331 1.00 36.18 17 LEU B C 1
ATOM 2758 O O . LEU B 1 18 ? -19.265 8.286 29.525 1.00 30.72 17 LEU B O 1
ATOM 2763 N N . ASP B 1 19 ? -19.000 8.861 27.364 1.00 37.62 18 ASP B N 1
ATOM 2764 C CA . ASP B 1 19 ? -18.722 10.265 27.642 1.00 41.92 18 ASP B CA 1
ATOM 2765 C C . ASP B 1 19 ? -19.049 11.109 26.413 1.00 29.16 18 ASP B C 1
ATOM 2766 O O . ASP B 1 19 ? -18.549 10.851 25.319 1.00 30.44 18 ASP B O 1
ATOM 2771 N N . ASP B 1 20 ? -19.891 12.118 26.605 1.00 37.85 19 ASP B N 1
ATOM 2772 C CA . ASP B 1 20 ? -20.431 12.903 25.499 1.00 40.37 19 ASP B CA 1
ATOM 2773 C C . ASP B 1 20 ? -19.456 13.940 24.943 1.00 37.48 19 ASP B C 1
ATOM 2774 O O . ASP B 1 20 ? -19.735 14.575 23.927 1.00 35.90 19 ASP B O 1
ATOM 2779 N N . ARG B 1 21 ? -18.315 14.106 25.603 1.00 33.61 20 ARG B N 1
ATOM 2780 C CA . ARG B 1 21 ? -17.373 15.163 25.243 1.00 34.43 20 ARG B CA 1
ATOM 2781 C C . ARG B 1 21 ? -16.573 14.863 23.975 1.00 41.97 20 ARG B C 1
ATOM 2782 O O . ARG B 1 21 ? -16.003 15.772 23.370 1.00 43.83 20 ARG B O 1
ATOM 2790 N N . TYR B 1 22 ? -16.531 13.596 23.570 1.00 28.69 21 TYR B N 1
ATOM 2791 C CA . TYR B 1 22 ? -15.699 13.195 22.438 1.00 27.52 21 TYR B CA 1
ATOM 2792 C C . TYR B 1 22 ? -16.481 13.115 21.129 1.00 27.40 21 TYR B C 1
ATOM 2793 O O . TYR B 1 22 ? -17.456 12.373 21.016 1.00 32.78 21 TYR B O 1
ATOM 2802 N N . LEU B 1 23 ? -16.032 13.885 20.143 1.00 31.14 22 LEU B N 1
ATOM 2803 C CA . LEU B 1 23 ? -16.679 13.944 18.838 1.00 34.79 22 LEU B CA 1
ATOM 2804 C C . LEU B 1 23 ? -15.778 13.313 17.780 1.00 27.32 22 LEU B C 1
ATOM 2805 O O . LEU B 1 23 ? -14.713 13.845 17.465 1.00 36.00 22 LEU B O 1
ATOM 2810 N N . LEU B 1 24 ? -16.211 12.182 17.233 1.00 26.13 23 LEU B N 1
ATOM 2811 C CA . LEU B 1 24 ? -15.387 11.412 16.304 1.00 28.55 23 LEU B CA 1
ATOM 2812 C C . LEU B 1 24 ? -15.281 12.068 14.931 1.00 34.91 23 LEU B C 1
ATOM 2813 O O . LEU B 1 24 ? -16.207 12.740 14.479 1.00 31.44 23 LEU B O 1
ATOM 2818 N N . GLU B 1 25 ? -14.146 11.858 14.270 1.00 38.51 24 GLU B N 1
ATOM 2819 C CA . GLU B 1 25 ? -13.911 12.431 12.949 1.00 41.04 24 GLU B CA 1
ATOM 2820 C C . GLU B 1 25 ? -13.524 11.374 11.918 1.00 31.79 24 GLU B C 1
ATOM 2821 O O . GLU B 1 25 ? -14.152 11.274 10.864 1.00 30.12 24 GLU B O 1
ATOM 2827 N N . ARG B 1 26 ? -12.492 10.591 12.217 1.00 35.14 25 ARG B N 1
ATOM 2828 C CA . ARG B 1 26 ? -12.017 9.578 11.277 1.00 40.10 25 ARG B CA 1
ATOM 2829 C C . ARG B 1 26 ? -11.155 8.509 11.940 1.00 40.85 25 ARG B C 1
ATOM 2830 O O . ARG B 1 26 ? -10.441 8.777 12.907 1.00 47.83 25 ARG B O 1
ATOM 2832 N N . ILE B 1 27 ? -11.227 7.296 11.402 1.00 39.86 26 ILE B N 1
ATOM 2833 C CA . ILE B 1 27 ? -10.415 6.182 11.875 1.00 34.83 26 ILE B CA 1
ATOM 2834 C C . ILE B 1 27 ? -8.983 6.305 11.361 1.00 33.37 26 ILE B C 1
ATOM 2835 O O . ILE B 1 27 ? -8.751 6.359 10.153 1.00 34.27 26 ILE B O 1
ATOM 2840 N N . ILE B 1 28 ? -8.025 6.348 12.281 1.00 35.65 27 ILE B N 1
ATOM 2841 C CA . ILE B 1 28 ? -6.628 6.574 11.923 1.00 45.61 27 ILE B CA 1
ATOM 2842 C C . ILE B 1 28 ? -5.778 5.312 12.032 1.00 44.37 27 ILE B C 1
ATOM 2843 O O . ILE B 1 28 ? -4.756 5.186 11.359 1.00 51.41 27 ILE B O 1
ATOM 2848 N N . GLY B 1 29 ? -6.202 4.383 12.882 1.00 37.06 28 GLY B N 1
ATOM 2849 C CA . GLY B 1 29 ? -5.467 3.148 13.082 1.00 34.37 28 GLY B CA 1
ATOM 2850 C C . GLY B 1 29 ? -6.380 1.947 13.223 1.00 37.91 28 GLY B C 1
ATOM 2851 O O . GLY B 1 29 ? -7.506 2.063 13.707 1.00 37.09 28 GLY B O 1
ATOM 2852 N N . ALA B 1 30 ? -5.892 0.788 12.794 1.00 33.69 29 ALA B N 1
ATOM 2853 C CA . ALA B 1 30 ? -6.662 -0.446 12.880 1.00 46.59 29 ALA B CA 1
ATOM 2854 C C . ALA B 1 30 ? -5.812 -1.572 13.456 1.00 59.68 29 ALA B C 1
ATOM 2855 O O . ALA B 1 30 ? -5.101 -2.262 12.726 1.00 59.92 29 ALA B O 1
ATOM 2857 N N . GLY B 1 31 ? -5.889 -1.751 14.771 1.00 69.13 30 GLY B N 1
ATOM 2858 C CA . GLY B 1 31 ? -5.101 -2.761 15.450 1.00 75.39 30 GLY B CA 1
ATOM 2859 C C . GLY B 1 31 ? -5.675 -4.158 15.324 1.00 77.75 30 GLY B C 1
ATOM 2860 O O . GLY B 1 31 ? -6.671 -4.374 14.632 1.00 76.79 30 GLY B O 1
ATOM 2861 N N . SER B 1 32 ? -5.040 -5.110 15.999 1.00 76.33 31 SER B N 1
ATOM 2862 C CA . SER B 1 32 ? -5.468 -6.502 15.957 1.00 75.89 31 SER B CA 1
ATOM 2863 C C . SER B 1 32 ? -6.726 -6.720 16.793 1.00 68.09 31 SER B C 1
ATOM 2864 O O . SER B 1 32 ? -7.575 -7.544 16.451 1.00 70.90 31 SER B O 1
ATOM 2867 N N . TYR B 1 33 ? -6.839 -5.975 17.887 1.00 52.63 32 TYR B N 1
ATOM 2868 C CA . TYR B 1 33 ? -7.964 -6.122 18.803 1.00 39.04 32 TYR B CA 1
ATOM 2869 C C . TYR B 1 33 ? -8.675 -4.796 19.062 1.00 35.63 32 TYR B C 1
ATOM 2870 O O . TYR B 1 33 ? -9.212 -4.576 20.149 1.00 25.28 32 TYR B O 1
ATOM 2879 N N . GLY B 1 34 ? -8.680 -3.914 18.068 1.00 35.60 33 GLY B N 1
ATOM 2880 C CA . GLY B 1 34 ? -9.367 -2.645 18.212 1.00 33.65 33 GLY B CA 1
ATOM 2881 C C . GLY B 1 34 ? -8.991 -1.574 17.207 1.00 43.22 33 GLY B C 1
ATOM 2882 O O . GLY B 1 34 ? -7.939 -1.633 16.571 1.00 49.19 33 GLY B O 1
ATOM 2883 N N . VAL B 1 35 ? -9.865 -0.582 17.081 1.00 42.86 34 VAL B N 1
ATOM 2884 C CA . VAL B 1 35 ? -9.690 0.503 16.125 1.00 44.82 34 VAL B CA 1
ATOM 2885 C C . VAL B 1 35 ? -9.245 1.790 16.821 1.00 45.56 34 VAL B C 1
ATOM 2886 O O . VAL B 1 35 ? -9.749 2.132 17.890 1.00 52.63 34 VAL B O 1
ATOM 2890 N N . VAL B 1 36 ? -8.285 2.489 16.219 1.00 38.99 35 VAL B N 1
ATOM 2891 C CA . VAL B 1 36 ? -7.838 3.780 16.733 1.00 33.51 35 VAL B CA 1
ATOM 2892 C C . VAL B 1 36 ? -8.541 4.916 15.991 1.00 27.49 35 VAL B C 1
ATOM 2893 O O . VAL B 1 36 ? -8.506 4.982 14.762 1.00 23.20 35 VAL B O 1
ATOM 2897 N N . ILE B 1 37 ? -9.180 5.806 16.744 1.00 20.36 36 ILE B N 1
ATOM 2898 C CA . ILE B 1 37 ? -9.998 6.856 16.149 1.00 23.04 36 ILE B CA 1
ATOM 2899 C C . ILE B 1 37 ? -9.512 8.254 16.519 1.00 26.15 36 ILE B C 1
ATOM 2900 O O . ILE B 1 37 ? -9.039 8.494 17.631 1.00 27.85 36 ILE B O 1
ATOM 2905 N N . ARG B 1 38 ? -9.633 9.170 15.567 1.00 22.56 37 ARG B N 1
ATOM 2906 C CA . ARG B 1 38 ? -9.311 10.572 15.780 1.00 26.71 37 ARG B CA 1
ATOM 2907 C C . ARG B 1 38 ? -10.550 11.357 16.213 1.00 24.14 37 ARG B C 1
ATOM 2908 O O . ARG B 1 38 ? -11.523 11.451 15.467 1.00 30.55 37 ARG B O 1
ATOM 2916 N N . ALA B 1 39 ? -10.511 11.916 17.420 1.00 24.46 38 ALA B N 1
ATOM 2917 C CA . ALA B 1 39 ? -11.663 12.620 17.976 1.00 27.35 38 ALA B CA 1
ATOM 2918 C C . ALA B 1 39 ? -11.302 14.012 18.487 1.00 35.70 38 ALA B C 1
ATOM 2919 O O . ALA B 1 39 ? -10.134 14.311 18.733 1.00 26.77 38 ALA B O 1
ATOM 2921 N N . ARG B 1 40 ? -12.316 14.859 18.640 1.00 32.41 39 ARG B N 1
ATOM 2922 C CA . ARG B 1 40 ? -12.131 16.181 19.229 1.00 29.75 39 ARG B CA 1
ATOM 2923 C C . ARG B 1 40 ? -12.817 16.266 20.587 1.00 31.70 39 ARG B C 1
ATOM 2924 O O . ARG B 1 40 ? -14.014 16.005 20.707 1.00 43.02 39 ARG B O 1
ATOM 2932 N N . ASP B 1 41 ? -12.050 16.627 21.609 1.00 30.14 40 ASP B N 1
ATOM 2933 C CA . ASP B 1 41 ? -12.584 16.769 22.958 1.00 30.88 40 ASP B CA 1
ATOM 2934 C C . ASP B 1 41 ? -13.209 18.152 23.137 1.00 40.63 40 ASP B C 1
ATOM 2935 O O . ASP B 1 41 ? -12.501 19.153 23.246 1.00 48.40 40 ASP B O 1
ATOM 2940 N N . THR B 1 42 ? -14.538 18.196 23.167 1.00 36.85 41 THR B N 1
ATOM 2941 C CA . THR B 1 42 ? -15.268 19.459 23.244 1.00 41.14 41 THR B CA 1
ATOM 2942 C C . THR B 1 42 ? -15.044 20.177 24.571 1.00 48.06 41 THR B C 1
ATOM 2943 O O . THR B 1 42 ? -15.082 21.406 24.634 1.00 51.07 41 THR B O 1
ATOM 2947 N N . LYS B 1 43 ? -14.806 19.408 25.630 1.00 51.09 42 LYS B N 1
ATOM 2948 C CA . LYS B 1 43 ? -14.533 19.983 26.944 1.00 56.10 42 LYS B CA 1
ATOM 2949 C C . LYS B 1 43 ? -13.137 20.597 27.011 1.00 67.90 42 LYS B C 1
ATOM 2950 O O . LYS B 1 43 ? -12.787 21.254 27.992 1.00 76.33 42 LYS B O 1
ATOM 2956 N N . SER B 1 44 ? -12.343 20.380 25.967 1.00 67.14 43 SER B N 1
ATOM 2957 C CA . SER B 1 44 ? -10.976 20.887 25.925 1.00 69.49 43 SER B CA 1
ATOM 2958 C C . SER B 1 44 ? -10.720 21.733 24.678 1.00 63.48 43 SER B C 1
ATOM 2959 O O . SER B 1 44 ? -9.760 21.492 23.946 1.00 63.22 43 SER B O 1
ATOM 2962 N N . ASP B 1 45 ? -11.584 22.721 24.451 1.00 56.46 44 ASP B N 1
ATOM 2963 C CA . ASP B 1 45 ? -11.473 23.641 23.315 1.00 58.37 44 ASP B CA 1
ATOM 2964 C C . ASP B 1 45 ? -11.428 22.929 21.964 1.00 54.24 44 ASP B C 1
ATOM 2965 O O . ASP B 1 45 ? -10.722 23.367 21.055 1.00 61.46 44 ASP B O 1
ATOM 2970 N N . ASN B 1 46 ? -12.188 21.842 21.839 1.00 45.58 45 ASN B N 1
ATOM 2971 C CA . ASN B 1 46 ? -12.216 21.032 20.620 1.00 46.62 45 ASN B CA 1
ATOM 2972 C C . ASN B 1 46 ? -10.826 20.597 20.168 1.00 49.27 45 ASN B C 1
ATOM 2973 O O . ASN B 1 46 ? -10.533 20.561 18.972 1.00 40.34 45 ASN B O 1
ATOM 2978 N N . ARG B 1 47 ? -9.973 20.265 21.132 1.00 54.51 46 ARG B N 1
ATOM 2979 C CA . ARG B 1 47 ? -8.613 19.841 20.827 1.00 53.80 46 ARG B CA 1
ATOM 2980 C C . ARG B 1 47 ? -8.586 18.417 20.289 1.00 49.01 46 ARG B C 1
ATOM 2981 O O . ARG B 1 47 ? -9.401 17.575 20.669 1.00 32.46 46 ARG B O 1
ATOM 2983 N N . LEU B 1 48 ? -7.635 18.164 19.399 1.00 52.49 47 LEU B N 1
ATOM 2984 C CA . LEU B 1 48 ? -7.477 16.863 18.767 1.00 49.98 47 LEU B CA 1
ATOM 2985 C C . LEU B 1 48 ? -6.976 15.799 19.745 1.00 40.83 47 LEU B C 1
ATOM 2986 O O . LEU B 1 48 ? -5.976 16.005 20.431 1.00 43.92 47 LEU B O 1
ATOM 2991 N N . VAL B 1 49 ? -7.673 14.665 19.810 1.00 32.47 48 VAL B N 1
ATOM 2992 C CA . VAL B 1 49 ? -7.254 13.553 20.666 1.00 33.35 48 VAL B CA 1
ATOM 2993 C C . VAL B 1 49 ? -7.400 12.201 19.965 1.00 31.50 48 VAL B C 1
ATOM 2994 O O . VAL B 1 49 ? -8.175 12.059 19.018 1.00 28.76 48 VAL B O 1
ATOM 2998 N N . ALA B 1 50 ? -6.651 11.211 20.443 1.00 29.26 49 ALA B N 1
ATOM 2999 C CA . ALA B 1 50 ? -6.692 9.864 19.879 1.00 30.60 49 ALA B CA 1
ATOM 3000 C C . ALA B 1 50 ? -7.442 8.903 20.796 1.00 25.96 49 ALA B C 1
ATOM 3001 O O . ALA B 1 50 ? -7.226 8.891 22.007 1.00 24.60 49 ALA B O 1
ATOM 3003 N N . MET B 1 51 ? -8.319 8.094 20.211 1.00 21.38 50 MET B N 1
ATOM 3004 C CA . MET B 1 51 ? -9.095 7.128 20.980 1.00 35.54 50 MET B CA 1
ATOM 3005 C C . MET B 1 51 ? -8.873 5.706 20.475 1.00 33.55 50 MET B C 1
ATOM 3006 O O . MET B 1 51 ? -9.079 5.414 19.298 1.00 37.30 50 MET B O 1
ATOM 3011 N N . LYS B 1 52 ? -8.458 4.828 21.381 1.00 23.50 51 LYS B N 1
ATOM 3012 C CA . LYS B 1 52 ? -8.130 3.450 21.038 1.00 21.90 51 LYS B CA 1
ATOM 3013 C C . LYS B 1 52 ? -9.159 2.481 21.613 1.00 24.53 51 LYS B C 1
ATOM 3014 O O . LYS B 1 52 ? -9.191 2.242 22.820 1.00 36.66 51 LYS B O 1
ATOM 3020 N N . ARG B 1 53 ? -9.999 1.926 20.745 1.00 18.84 52 ARG B N 1
ATOM 3021 C CA . ARG B 1 53 ? -11.049 1.012 21.184 1.00 18.93 52 ARG B CA 1
ATOM 3022 C C . ARG B 1 53 ? -10.494 -0.377 21.478 1.00 24.82 52 ARG B C 1
ATOM 3023 O O . ARG B 1 53 ? -9.639 -0.881 20.754 1.00 18.46 52 ARG B O 1
ATOM 3031 N N . VAL B 1 54 ? -10.985 -0.984 22.552 1.00 18.90 53 VAL B N 1
ATOM 3032 C CA . VAL B 1 54 ? -10.642 -2.360 22.887 1.00 25.67 53 VAL B CA 1
ATOM 3033 C C . VAL B 1 54 ? -11.885 -3.233 22.752 1.00 34.29 53 VAL B C 1
ATOM 3034 O O . VAL B 1 54 ? -12.872 -3.016 23.452 1.00 32.32 53 VAL B O 1
ATOM 3038 N N . ASN B 1 55 ? -11.844 -4.212 21.853 1.00 38.07 54 ASN B N 1
ATOM 3039 C CA . ASN B 1 55 ? -13.033 -5.013 21.569 1.00 32.28 54 ASN B CA 1
ATOM 3040 C C . ASN B 1 55 ? -13.182 -6.237 22.472 1.00 27.28 54 ASN B C 1
ATOM 3041 O O . ASN B 1 55 ? -12.373 -6.466 23.373 1.00 22.39 54 ASN B O 1
ATOM 3046 N N . LYS B 1 56 ? -14.223 -7.023 22.210 1.00 27.94 55 LYS B N 1
ATOM 3047 C CA . LYS B 1 56 ? -14.644 -8.104 23.098 1.00 22.31 55 LYS B CA 1
ATOM 3048 C C . LYS B 1 56 ? -13.667 -9.274 23.180 1.00 22.45 55 LYS B C 1
ATOM 3049 O O . LYS B 1 56 ? -13.603 -9.961 24.201 1.00 22.97 55 LYS B O 1
ATOM 3051 N N . GLU B 1 57 ? -12.912 -9.506 22.110 1.00 28.76 56 GLU B N 1
ATOM 3052 C CA . GLU B 1 57 ? -12.031 -10.668 22.039 1.00 34.10 56 GLU B CA 1
ATOM 3053 C C . GLU B 1 57 ? -10.921 -10.622 23.087 1.00 39.67 56 GLU B C 1
ATOM 3054 O O . GLU B 1 57 ? -10.385 -11.658 23.478 1.00 54.99 56 GLU B O 1
ATOM 3060 N N . ILE B 1 58 ? -10.582 -9.420 23.537 1.00 36.02 57 ILE B N 1
ATOM 3061 C CA . ILE B 1 58 ? -9.545 -9.256 24.548 1.00 37.51 57 ILE B CA 1
ATOM 3062 C C . ILE B 1 58 ? -10.045 -9.762 25.901 1.00 34.98 57 ILE B C 1
ATOM 3063 O O . ILE B 1 58 ? -9.282 -10.330 26.684 1.00 40.37 57 ILE B O 1
ATOM 3068 N N . PHE B 1 59 ? -11.339 -9.590 26.156 1.00 22.92 58 PHE B N 1
ATOM 3069 C CA . PHE B 1 59 ? -11.933 -10.040 27.411 1.00 23.13 58 PHE B CA 1
ATOM 3070 C C . PHE B 1 59 ? -12.424 -11.484 27.335 1.00 39.69 58 PHE B C 1
ATOM 3071 O O . PHE B 1 59 ? -13.169 -11.940 28.203 1.00 32.36 58 PHE B O 1
ATOM 3079 N N . GLU B 1 60 ? -12.006 -12.201 26.297 1.00 44.42 59 GLU B N 1
ATOM 3080 C CA . GLU B 1 60 ? -12.332 -13.616 26.165 1.00 41.38 59 GLU B CA 1
ATOM 3081 C C . GLU B 1 60 ? -11.212 -14.470 26.749 1.00 44.05 59 GLU B C 1
ATOM 3082 O O . GLU B 1 60 ? -11.445 -15.581 27.225 1.00 51.22 59 GLU B O 1
ATOM 3084 N N . GLU B 1 61 ? -9.994 -13.939 26.705 1.00 34.33 60 GLU B N 1
ATOM 3085 C CA . GLU B 1 61 ? -8.834 -14.618 27.267 1.00 27.87 60 GLU B CA 1
ATOM 3086 C C . GLU B 1 61 ? -8.236 -13.797 28.403 1.00 31.62 60 GLU B C 1
ATOM 3087 O O . GLU B 1 61 ? -8.138 -12.573 28.310 1.00 36.48 60 GLU B O 1
ATOM 3089 N N . VAL B 1 62 ? -7.840 -14.476 29.475 1.00 31.38 61 VAL B N 1
ATOM 3090 C CA . VAL B 1 62 ? -7.277 -13.805 30.641 1.00 35.74 61 VAL B CA 1
ATOM 3091 C C . VAL B 1 62 ? -5.921 -13.184 30.316 1.00 35.73 61 VAL B C 1
ATOM 3092 O O . VAL B 1 62 ? -5.578 -12.118 30.826 1.00 35.06 61 VAL B O 1
ATOM 3096 N N . ILE B 1 63 ? -5.159 -13.856 29.458 1.00 31.18 62 ILE B N 1
ATOM 3097 C CA . ILE B 1 63 ? -3.831 -13.388 29.078 1.00 32.85 62 ILE B CA 1
ATOM 3098 C C . ILE B 1 63 ? -3.905 -12.062 28.324 1.00 31.10 62 ILE B C 1
ATOM 3099 O O . ILE B 1 63 ? -3.126 -11.145 28.586 1.00 29.49 62 ILE B O 1
ATOM 3104 N N . LEU B 1 64 ? -4.846 -11.969 27.390 1.00 26.79 63 LEU B N 1
ATOM 3105 C CA . LEU B 1 64 ? -5.029 -10.753 26.604 1.00 26.02 63 LEU B CA 1
ATOM 3106 C C . LEU B 1 64 ? -5.481 -9.590 27.478 1.00 28.18 63 LEU B C 1
ATOM 3107 O O . LEU B 1 64 ? -5.022 -8.461 27.309 1.00 34.72 63 LEU B O 1
ATOM 3112 N N . ALA B 1 65 ? -6.382 -9.876 28.412 1.00 24.30 64 ALA B N 1
ATOM 3113 C CA . ALA B 1 65 ? -6.932 -8.848 29.288 1.00 33.22 64 ALA B CA 1
ATOM 3114 C C . ALA B 1 65 ? -5.882 -8.323 30.262 1.00 25.60 64 ALA B C 1
ATOM 3115 O O . ALA B 1 65 ? -5.888 -7.145 30.616 1.00 23.36 64 ALA B O 1
ATOM 3117 N N . LYS B 1 66 ? -4.982 -9.198 30.696 1.00 30.11 65 LYS B N 1
ATOM 3118 C CA . LYS B 1 66 ? -3.913 -8.792 31.600 1.00 36.68 65 LYS B CA 1
ATOM 3119 C C . LYS B 1 66 ? -2.911 -7.893 30.880 1.00 36.96 65 LYS B C 1
ATOM 3120 O O . LYS B 1 66 ? -2.313 -7.005 31.488 1.00 42.28 65 LYS B O 1
ATOM 3126 N N . ARG B 1 67 ? -2.740 -8.122 29.582 1.00 36.40 66 ARG B N 1
ATOM 3127 C CA . ARG B 1 67 ? -1.836 -7.308 28.778 1.00 34.05 66 ARG B CA 1
ATOM 3128 C C . ARG B 1 67 ? -2.357 -5.885 28.616 1.00 31.43 66 ARG B C 1
ATOM 3129 O O . ARG B 1 67 ? -1.593 -4.924 28.710 1.00 20.85 66 ARG B O 1
ATOM 3137 N N . ILE B 1 68 ? -3.657 -5.750 28.371 1.00 20.47 67 ILE B N 1
ATOM 3138 C CA . ILE B 1 68 ? -4.235 -4.432 28.143 1.00 20.14 67 ILE B CA 1
ATOM 3139 C C . ILE B 1 68 ? -4.281 -3.640 29.450 1.00 20.82 67 ILE B C 1
ATOM 3140 O O . ILE B 1 68 ? -4.149 -2.419 29.440 1.00 26.58 67 ILE B O 1
ATOM 3145 N N . LEU B 1 69 ? -4.433 -4.338 30.572 1.00 21.55 68 LEU B N 1
ATOM 3146 C CA . LEU B 1 69 ? -4.443 -3.687 31.877 1.00 26.75 68 LEU B CA 1
ATOM 3147 C C . LEU B 1 69 ? -3.067 -3.114 32.192 1.00 36.75 68 LEU B C 1
ATOM 3148 O O . LEU B 1 69 ? -2.949 -2.006 32.716 1.00 44.52 68 LEU B O 1
ATOM 3153 N N . ARG B 1 70 ? -2.029 -3.877 31.865 1.00 27.43 69 ARG B N 1
ATOM 3154 C CA . ARG B 1 70 ? -0.658 -3.433 32.072 1.00 23.27 69 ARG B CA 1
ATOM 3155 C C . ARG B 1 70 ? -0.333 -2.245 31.172 1.00 22.81 69 ARG B C 1
ATOM 3156 O O . ARG B 1 70 ? 0.364 -1.319 31.581 1.00 28.64 69 ARG B O 1
ATOM 3164 N N . GLU B 1 71 ? -0.853 -2.275 29.949 1.00 21.80 70 GLU B N 1
ATOM 3165 C CA . GLU B 1 71 ? -0.594 -1.215 28.980 1.00 21.45 70 GLU B CA 1
ATOM 3166 C C . GLU B 1 71 ? -1.135 0.132 29.455 1.00 27.21 70 GLU B C 1
ATOM 3167 O O . GLU B 1 71 ? -0.459 1.154 29.342 1.00 31.37 70 GLU B O 1
ATOM 3173 N N . ILE B 1 72 ? -2.353 0.128 29.987 1.00 21.94 71 ILE B N 1
ATOM 3174 C CA . ILE B 1 72 ? -2.964 1.350 30.503 1.00 35.88 71 ILE B CA 1
ATOM 3175 C C . ILE B 1 72 ? -2.221 1.846 31.738 1.00 32.96 71 ILE B C 1
ATOM 3176 O O . ILE B 1 72 ? -1.974 3.045 31.886 1.00 31.95 71 ILE B O 1
ATOM 3181 N N . LYS B 1 73 ? -1.857 0.915 32.616 1.00 36.56 72 LYS B N 1
ATOM 3182 C CA . LYS B 1 73 ? -1.075 1.245 33.803 1.00 40.26 72 LYS B CA 1
ATOM 3183 C C . LYS B 1 73 ? 0.245 1.909 33.428 1.00 29.40 72 LYS B C 1
ATOM 3184 O O . LYS B 1 73 ? 0.664 2.875 34.063 1.00 30.78 72 LYS B O 1
ATOM 3190 N N . LEU B 1 74 ? 0.892 1.388 32.391 1.00 27.76 73 LEU B N 1
ATOM 3191 C CA . LEU B 1 74 ? 2.164 1.929 31.929 1.00 27.62 73 LEU B CA 1
ATOM 3192 C C . LEU B 1 74 ? 1.995 3.307 31.298 1.00 31.07 73 LEU B C 1
ATOM 3193 O O . LEU B 1 74 ? 2.823 4.194 31.502 1.00 28.55 73 LEU B O 1
ATOM 3198 N N . LEU B 1 75 ? 0.923 3.483 30.531 1.00 31.43 74 LEU B N 1
ATOM 3199 C CA . LEU B 1 75 ? 0.634 4.771 29.909 1.00 25.03 74 LEU B CA 1
ATOM 3200 C C . LEU B 1 75 ? 0.423 5.851 30.965 1.00 34.11 74 LEU B C 1
ATOM 3201 O O . LEU B 1 75 ? 0.921 6.969 30.832 1.00 32.86 74 LEU B O 1
ATOM 3206 N N . ALA B 1 76 ? -0.312 5.506 32.017 1.00 39.75 75 ALA B N 1
ATOM 3207 C CA . ALA B 1 76 ? -0.547 6.429 33.120 1.00 39.34 75 ALA B CA 1
ATOM 3208 C C . ALA B 1 76 ? 0.717 6.604 33.952 1.00 34.15 75 ALA B C 1
ATOM 3209 O O . ALA B 1 76 ? 0.907 7.629 34.606 1.00 33.11 75 ALA B O 1
ATOM 3211 N N . HIS B 1 77 ? 1.581 5.594 33.916 1.00 37.61 76 HIS B N 1
ATOM 3212 C CA . HIS B 1 77 ? 2.810 5.596 34.702 1.00 40.09 76 HIS B CA 1
ATOM 3213 C C . HIS B 1 77 ? 3.807 6.633 34.196 1.00 38.17 76 HIS B C 1
ATOM 3214 O O . HIS B 1 77 ? 4.528 7.247 34.982 1.00 33.85 76 HIS B O 1
ATOM 3221 N N . PHE B 1 78 ? 3.845 6.827 32.881 1.00 36.05 77 PHE B N 1
ATOM 3222 C CA . PHE B 1 78 ? 4.797 7.751 32.274 1.00 28.72 77 PHE B CA 1
ATOM 3223 C C . PHE B 1 78 ? 4.189 9.124 32.011 1.00 34.33 77 PHE B C 1
ATOM 3224 O O . PHE B 1 78 ? 3.022 9.242 31.636 1.00 29.36 77 PHE B O 1
ATOM 3232 N N . ASN B 1 79 ? 4.996 10.160 32.211 1.00 39.89 78 ASN B N 1
ATOM 3233 C CA . ASN B 1 79 ? 4.604 11.528 31.899 1.00 44.47 78 ASN B CA 1
ATOM 3234 C C . ASN B 1 79 ? 5.765 12.252 31.229 1.00 46.79 78 ASN B C 1
ATOM 3235 O O . ASN B 1 79 ? 6.486 13.017 31.870 1.00 55.69 78 ASN B O 1
ATOM 3240 N N . ASP B 1 80 ? 5.942 12.002 29.935 1.00 37.56 79 ASP B N 1
ATOM 3241 C CA . ASP B 1 80 ? 7.115 12.490 29.221 1.00 29.35 79 ASP B CA 1
ATOM 3242 C C . ASP B 1 80 ? 6.799 12.887 27.778 1.00 28.48 79 ASP B C 1
ATOM 3243 O O . ASP B 1 80 ? 5.827 12.411 27.192 1.00 38.38 79 ASP B O 1
ATOM 3248 N N . ASP B 1 81 ? 7.632 13.756 27.212 1.00 38.85 80 ASP B N 1
ATOM 3249 C CA . ASP B 1 81 ? 7.428 14.270 25.859 1.00 26.76 80 ASP B CA 1
ATOM 3250 C C . ASP B 1 81 ? 7.590 13.210 24.772 1.00 25.21 80 ASP B C 1
ATOM 3251 O O . ASP B 1 81 ? 6.978 13.312 23.711 1.00 29.06 80 ASP B O 1
ATOM 3256 N N . ASN B 1 82 ? 8.417 12.202 25.026 1.00 32.62 81 ASN B N 1
ATOM 3257 C CA . ASN B 1 82 ? 8.703 11.197 24.005 1.00 43.05 81 ASN B CA 1
ATOM 3258 C C . ASN B 1 82 ? 7.994 9.867 24.249 1.00 40.23 81 ASN B C 1
ATOM 3259 O O . ASN B 1 82 ? 8.320 8.854 23.630 1.00 36.97 81 ASN B O 1
ATOM 3264 N N . ILE B 1 83 ? 7.022 9.880 25.155 1.00 34.43 82 ILE B N 1
ATOM 3265 C CA . ILE B 1 83 ? 6.164 8.724 25.389 1.00 23.84 82 ILE B CA 1
ATOM 3266 C C . ILE B 1 83 ? 4.710 9.177 25.323 1.00 26.71 82 ILE B C 1
ATOM 3267 O O . ILE B 1 83 ? 4.323 10.120 26.014 1.00 28.94 82 ILE B O 1
ATOM 3272 N N . ILE B 1 84 ? 3.914 8.515 24.485 1.00 30.87 83 ILE B N 1
ATOM 3273 C CA . ILE B 1 84 ? 2.541 8.945 24.235 1.00 23.57 83 ILE B CA 1
ATOM 3274 C C . ILE B 1 84 ? 1.738 9.003 25.540 1.00 22.86 83 ILE B C 1
ATOM 3275 O O . ILE B 1 84 ? 1.742 8.066 26.340 1.00 28.50 83 ILE B O 1
ATOM 3280 N N . GLY B 1 85 ? 1.081 10.136 25.762 1.00 23.89 84 GLY B N 1
ATOM 3281 C CA . GLY B 1 85 ? 0.415 10.398 27.025 1.00 28.11 84 GLY B CA 1
ATOM 3282 C C . GLY B 1 85 ? -0.987 9.834 27.122 1.00 24.80 84 GLY B C 1
ATOM 3283 O O . GLY B 1 85 ? -1.628 9.549 26.111 1.00 24.21 84 GLY B O 1
ATOM 3284 N N . LEU B 1 86 ? -1.463 9.677 28.352 1.00 27.04 85 LEU B N 1
ATOM 3285 C CA . LEU B 1 86 ? -2.804 9.166 28.604 1.00 30.34 85 LEU B CA 1
ATOM 3286 C C . LEU B 1 86 ? -3.738 10.298 29.022 1.00 27.42 85 LEU B C 1
ATOM 3287 O O . LEU B 1 86 ? -3.465 11.011 29.987 1.00 34.38 85 LEU B O 1
ATOM 3292 N N . ARG B 1 87 ? -4.836 10.461 28.291 1.00 29.50 86 ARG B N 1
ATOM 3293 C CA . ARG B 1 87 ? -5.784 11.537 28.565 1.00 42.65 86 ARG B CA 1
ATOM 3294 C C . ARG B 1 87 ? -6.984 11.054 29.375 1.00 35.63 86 ARG B C 1
ATOM 3295 O O . ARG B 1 87 ? -7.463 11.762 30.262 1.00 39.93 86 ARG B O 1
ATOM 3303 N N . ASN B 1 88 ? -7.463 9.851 29.075 1.00 27.86 87 ASN B N 1
ATOM 3304 C CA . ASN B 1 88 ? -8.656 9.327 29.731 1.00 28.34 87 ASN B CA 1
ATOM 3305 C C . ASN B 1 88 ? -8.846 7.828 29.515 1.00 36.47 87 ASN B C 1
ATOM 3306 O O . ASN B 1 88 ? -8.264 7.242 28.601 1.00 34.98 87 ASN B O 1
ATOM 3311 N N . ILE B 1 89 ? -9.661 7.216 30.370 1.00 33.54 88 ILE B N 1
ATOM 3312 C CA . ILE B 1 89 ? -10.047 5.816 30.226 1.00 33.55 88 ILE B CA 1
ATOM 3313 C C . ILE B 1 89 ? -11.566 5.692 30.312 1.00 38.28 88 ILE B C 1
ATOM 3314 O O . ILE B 1 89 ? -12.152 5.912 31.372 1.00 41.92 88 ILE B O 1
ATOM 3319 N N . LEU B 1 90 ? -12.203 5.343 29.198 1.00 32.88 89 LEU B N 1
ATOM 3320 C CA . LEU B 1 90 ? -13.661 5.265 29.149 1.00 33.17 89 LEU B CA 1
ATOM 3321 C C . LEU B 1 90 ? -14.164 3.836 29.339 1.00 29.56 89 LEU B C 1
ATOM 3322 O O . LEU B 1 90 ? -13.917 2.965 28.507 1.00 30.23 89 LEU B O 1
ATOM 3327 N N . THR B 1 91 ? -14.883 3.612 30.435 1.00 31.52 90 THR B N 1
ATOM 3328 C CA . THR B 1 91 ? -15.368 2.283 30.795 1.00 32.69 90 THR B CA 1
ATOM 3329 C C . THR B 1 91 ? -16.873 2.304 31.063 1.00 40.48 90 THR B C 1
ATOM 3330 O O . THR B 1 91 ? -17.370 3.214 31.726 1.00 49.38 90 THR B O 1
ATOM 3334 N N . PRO B 1 92 ? -17.605 1.310 30.530 1.00 38.11 91 PRO B N 1
ATOM 3335 C CA . PRO B 1 92 ? -19.041 1.163 30.801 1.00 40.12 91 PRO B CA 1
ATOM 3336 C C . PRO B 1 92 ? -19.344 1.072 32.295 1.00 43.17 91 PRO B C 1
ATOM 3337 O O . PRO B 1 92 ? -18.657 0.349 33.018 1.00 46.37 91 PRO B O 1
ATOM 3341 N N . GLU B 1 93 ? -20.363 1.799 32.743 1.00 42.13 92 GLU B N 1
ATOM 3342 C CA . GLU B 1 93 ? -20.703 1.861 34.161 1.00 47.81 92 GLU B CA 1
ATOM 3343 C C . GLU B 1 93 ? -21.285 0.548 34.674 1.00 53.26 92 GLU B C 1
ATOM 3344 O O . GLU B 1 93 ? -21.012 0.140 35.803 1.00 60.19 92 GLU B O 1
ATOM 3346 N N . ASP B 1 94 ? -22.090 -0.115 33.847 1.00 49.81 93 ASP B N 1
ATOM 3347 C CA . ASP B 1 94 ? -22.662 -1.400 34.231 1.00 50.93 93 ASP B CA 1
ATOM 3348 C C . ASP B 1 94 ? -21.778 -2.537 33.728 1.00 52.25 93 ASP B C 1
ATOM 3349 O O . ASP B 1 94 ? -21.514 -2.647 32.529 1.00 48.52 93 ASP B O 1
ATOM 3354 N N . PRO B 1 95 ? -21.336 -3.401 34.653 1.00 48.33 94 PRO B N 1
ATOM 3355 C CA . PRO B 1 95 ? -20.492 -4.566 34.362 1.00 47.46 94 PRO B CA 1
ATOM 3356 C C . PRO B 1 95 ? -21.167 -5.610 33.471 1.00 54.50 94 PRO B C 1
ATOM 3357 O O . PRO B 1 95 ? -20.476 -6.484 32.947 1.00 56.24 94 PRO B O 1
ATOM 3361 N N . GLU B 1 96 ? -22.484 -5.525 33.295 1.00 56.22 95 GLU B N 1
ATOM 3362 C CA . GLU B 1 96 ? -23.209 -6.522 32.508 1.00 56.04 95 GLU B CA 1
ATOM 3363 C C . GLU B 1 96 ? -22.931 -6.398 31.013 1.00 59.05 95 GLU B C 1
ATOM 3364 O O . GLU B 1 96 ? -23.087 -7.366 30.269 1.00 70.52 95 GLU B O 1
ATOM 3366 N N . ASN B 1 97 ? -22.532 -5.211 30.567 1.00 44.60 96 ASN B N 1
ATOM 3367 C CA . ASN B 1 97 ? -22.126 -5.042 29.176 1.00 39.26 96 ASN B CA 1
ATOM 3368 C C . ASN B 1 97 ? -20.769 -4.358 29.049 1.00 37.13 96 ASN B C 1
ATOM 3369 O O . ASN B 1 97 ? -20.509 -3.648 28.077 1.00 29.45 96 ASN B O 1
ATOM 3374 N N . PHE B 1 98 ? -19.907 -4.577 30.037 1.00 41.15 97 PHE B N 1
ATOM 3375 C CA . PHE B 1 98 ? -18.504 -4.210 29.909 1.00 29.10 97 PHE B CA 1
ATOM 3376 C C . PHE B 1 98 ? -17.819 -5.259 29.042 1.00 27.49 97 PHE B C 1
ATOM 3377 O O . PHE B 1 98 ? -17.173 -6.176 29.549 1.00 37.75 97 PHE B O 1
ATOM 3385 N N . ASP B 1 99 ? -17.980 -5.123 27.732 1.00 26.88 98 ASP B N 1
ATOM 3386 C CA . ASP B 1 99 ? -17.367 -6.037 26.781 1.00 37.80 98 ASP B CA 1
ATOM 3387 C C . ASP B 1 99 ? -16.439 -5.261 25.860 1.00 33.45 98 ASP B C 1
ATOM 3388 O O . ASP B 1 99 ? -15.950 -5.783 24.860 1.00 38.37 98 ASP B O 1
ATOM 3393 N N . HIS B 1 100 ? -16.208 -4.004 26.218 1.00 37.64 99 HIS B N 1
ATOM 3394 C CA . HIS B 1 100 ? -15.372 -3.103 25.439 1.00 30.64 99 HIS B CA 1
ATOM 3395 C C . HIS B 1 100 ? -15.060 -1.869 26.269 1.00 24.72 99 HIS B C 1
ATOM 3396 O O . HIS B 1 100 ? -15.760 -1.579 27.238 1.00 33.09 99 HIS B O 1
ATOM 3403 N N . PHE B 1 101 ? -14.015 -1.143 25.887 1.00 34.77 100 PHE B N 1
ATOM 3404 C CA . PHE B 1 101 ? -13.722 0.147 26.502 1.00 27.59 100 PHE B CA 1
ATOM 3405 C C . PHE B 1 101 ? -12.752 0.939 25.634 1.00 25.52 100 PHE B C 1
ATOM 3406 O O . PHE B 1 101 ? -12.151 0.398 24.705 1.00 29.31 100 PHE B O 1
ATOM 3414 N N . TYR B 1 102 ? -12.606 2.223 25.942 1.00 24.25 101 TYR B N 1
ATOM 3415 C CA . TYR B 1 102 ? -11.786 3.112 25.129 1.00 23.87 101 TYR B CA 1
ATOM 3416 C C . TYR B 1 102 ? -10.576 3.651 25.881 1.00 23.82 101 TYR B C 1
ATOM 3417 O O . TYR B 1 102 ? -10.646 3.944 27.074 1.00 25.72 101 TYR B O 1
ATOM 3426 N N . ILE B 1 103 ? -9.466 3.775 25.161 1.00 30.06 102 ILE B N 1
ATOM 3427 C CA . ILE B 1 103 ? -8.261 4.403 25.684 1.00 24.43 102 ILE B CA 1
ATOM 3428 C C . ILE B 1 103 ? -8.045 5.735 24.978 1.00 23.51 102 ILE B C 1
ATOM 3429 O O . ILE B 1 103 ? -7.902 5.778 23.756 1.00 29.62 102 ILE B O 1
ATOM 3434 N N . VAL B 1 104 ? -8.027 6.821 25.743 1.00 24.28 103 VAL B N 1
ATOM 3435 C CA . VAL B 1 104 ? -7.885 8.150 25.159 1.00 24.79 103 VAL B CA 1
ATOM 3436 C C . VAL B 1 104 ? -6.476 8.693 25.359 1.00 24.71 103 VAL B C 1
ATOM 3437 O O . VAL B 1 104 ? -6.017 8.856 26.489 1.00 25.18 103 VAL B O 1
ATOM 3441 N N . MET B 1 105 ? -5.797 8.972 24.250 1.00 33.42 104 MET B N 1
ATOM 3442 C CA . MET B 1 105 ? -4.418 9.444 24.281 1.00 41.27 104 MET B CA 1
ATOM 3443 C C . MET B 1 105 ? -4.256 10.756 23.522 1.00 50.45 104 MET B C 1
ATOM 3444 O O . MET B 1 105 ? -5.157 11.179 22.797 1.00 49.28 104 MET B O 1
ATOM 3449 N N . ASP B 1 106 ? -3.103 11.397 23.693 1.00 52.59 105 ASP B N 1
ATOM 3450 C CA . ASP B 1 106 ? -2.754 12.564 22.892 1.00 46.50 105 ASP B CA 1
ATOM 3451 C C . ASP B 1 106 ? -2.621 12.150 21.432 1.00 33.38 105 ASP B C 1
ATOM 3452 O O . ASP B 1 106 ? -2.262 11.012 21.135 1.00 27.56 105 ASP B O 1
ATOM 3457 N N . ILE B 1 107 ? -2.912 13.071 20.521 1.00 29.02 106 ILE B N 1
ATOM 3458 C CA . ILE B 1 107 ? -2.882 12.748 19.101 1.00 37.35 106 ILE B CA 1
ATOM 3459 C C . ILE B 1 107 ? -1.498 12.995 18.499 1.00 34.60 106 ILE B C 1
ATOM 3460 O O . ILE B 1 107 ? -0.771 13.899 18.916 1.00 25.39 106 ILE B O 1
ATOM 3465 N N . MET B 1 108 ? -1.129 12.154 17.539 1.00 31.06 107 MET B N 1
ATOM 3466 C CA . MET B 1 108 ? 0.069 12.361 16.736 1.00 30.82 107 MET B CA 1
ATOM 3467 C C . MET B 1 108 ? -0.326 12.244 15.269 1.00 25.05 107 MET B C 1
ATOM 3468 O O . MET B 1 108 ? -1.285 11.550 14.935 1.00 36.02 107 MET B O 1
ATOM 3473 N N . GLU B 1 109 ? 0.405 12.924 14.395 1.00 24.72 108 GLU B N 1
ATOM 3474 C CA . GLU B 1 109 ? -0.004 13.036 12.999 1.00 31.70 108 GLU B CA 1
ATOM 3475 C C . GLU B 1 109 ? 0.149 11.729 12.221 1.00 36.48 108 GLU B C 1
ATOM 3476 O O . GLU B 1 109 ? -0.702 11.397 11.394 1.00 38.07 108 GLU B O 1
ATOM 3482 N N . THR B 1 110 ? 1.218 10.987 12.489 1.00 30.46 109 THR B N 1
ATOM 3483 C CA . THR B 1 110 ? 1.446 9.712 11.813 1.00 24.97 109 THR B CA 1
ATOM 3484 C C . THR B 1 110 ? 2.487 8.868 12.541 1.00 21.08 109 THR B C 1
ATOM 3485 O O . THR B 1 110 ? 2.904 9.202 13.650 1.00 26.16 109 THR B O 1
ATOM 3489 N N . ASP B 1 111 ? 2.896 7.770 11.914 1.00 20.51 110 ASP B N 1
ATOM 3490 C CA . ASP B 1 111 ? 3.938 6.915 12.472 1.00 21.35 110 ASP B CA 1
ATOM 3491 C C . ASP B 1 111 ? 5.050 6.680 11.453 1.00 19.67 110 ASP B C 1
ATOM 3492 O O . ASP B 1 111 ? 4.902 7.009 10.277 1.00 21.05 110 ASP B O 1
ATOM 3497 N N . LEU B 1 112 ? 6.157 6.104 11.911 1.00 20.36 111 LEU B N 1
ATOM 3498 C CA . LEU B 1 112 ? 7.326 5.897 11.061 1.00 25.80 111 LEU B CA 1
ATOM 3499 C C . LEU B 1 112 ? 7.093 4.884 9.943 1.00 25.04 111 LEU B C 1
ATOM 3500 O O . LEU B 1 112 ? 7.710 4.981 8.882 1.00 21.24 111 LEU B O 1
ATOM 3505 N N . LYS B 1 113 ? 6.215 3.914 10.181 1.00 18.79 112 LYS B N 1
ATOM 3506 C CA . LYS B 1 113 ? 5.932 2.895 9.175 1.00 18.93 112 LYS B CA 1
ATOM 3507 C C . LYS B 1 113 ? 5.345 3.525 7.918 1.00 19.78 112 LYS B C 1
ATOM 3508 O O . LYS B 1 113 ? 5.698 3.146 6.804 1.00 20.43 112 LYS B O 1
ATOM 3514 N N . GLN B 1 114 ? 4.456 4.495 8.106 1.00 20.16 113 GLN B N 1
ATOM 3515 C CA . GLN B 1 114 ? 3.826 5.185 6.985 1.00 23.64 113 GLN B CA 1
ATOM 3516 C C . GLN B 1 114 ? 4.761 6.231 6.384 1.00 21.73 113 GLN B C 1
ATOM 3517 O O . GLN B 1 114 ? 4.719 6.495 5.183 1.00 25.86 113 GLN B O 1
ATOM 3523 N N . VAL B 1 115 ? 5.604 6.823 7.225 1.00 21.39 114 VAL B N 1
ATOM 3524 C CA . VAL B 1 115 ? 6.602 7.779 6.758 1.00 31.65 114 VAL B CA 1
ATOM 3525 C C . VAL B 1 115 ? 7.622 7.077 5.864 1.00 21.98 114 VAL B C 1
ATOM 3526 O O . VAL B 1 115 ? 8.009 7.596 4.815 1.00 39.51 114 VAL B O 1
ATOM 3530 N N . LEU B 1 116 ? 8.041 5.887 6.280 1.00 27.11 115 LEU B N 1
ATOM 3531 C CA . LEU B 1 116 ? 8.990 5.090 5.509 1.00 21.19 115 LEU B CA 1
ATOM 3532 C C . LEU B 1 116 ? 8.343 4.507 4.260 1.00 28.20 115 LEU B C 1
ATOM 3533 O O . LEU B 1 116 ? 8.997 4.350 3.228 1.00 28.07 115 LEU B O 1
ATOM 3538 N N . ARG B 1 117 ? 7.058 4.187 4.351 1.00 31.55 116 ARG B N 1
ATOM 3539 C CA . ARG B 1 117 ? 6.340 3.566 3.246 1.00 46.95 116 ARG B CA 1
ATOM 3540 C C . ARG B 1 117 ? 6.044 4.563 2.127 1.00 49.25 116 ARG B C 1
ATOM 3541 O O . ARG B 1 117 ? 5.781 4.174 0.992 1.00 52.65 116 ARG B O 1
ATOM 3549 N N . SER B 1 118 ? 6.059 5.847 2.464 1.00 34.85 117 SER B N 1
ATOM 3550 C CA . SER B 1 118 ? 5.827 6.893 1.472 1.00 35.64 117 SER B CA 1
ATOM 3551 C C . SER B 1 118 ? 7.084 7.129 0.642 1.00 37.60 117 SER B C 1
ATOM 3552 O O . SER B 1 118 ? 7.037 7.768 -0.410 1.00 41.20 117 SER B O 1
ATOM 3555 N N . GLY B 1 119 ? 8.206 6.603 1.122 1.00 43.83 118 GLY B N 1
ATOM 3556 C CA . GLY B 1 119 ? 9.482 6.782 0.456 1.00 45.64 118 GLY B CA 1
ATOM 3557 C C . GLY B 1 119 ? 9.982 8.204 0.600 1.00 40.15 118 GLY B C 1
ATOM 3558 O O . GLY B 1 119 ? 10.765 8.685 -0.219 1.00 40.40 118 GLY B O 1
ATOM 3559 N N . GLN B 1 120 ? 9.523 8.876 1.651 1.00 46.11 119 GLN B N 1
ATOM 3560 C CA . GLN B 1 120 ? 9.870 10.271 1.902 1.00 44.83 119 GLN B CA 1
ATOM 3561 C C . GLN B 1 120 ? 11.371 10.460 2.104 1.00 39.72 119 GLN B C 1
ATOM 3562 O O . GLN B 1 120 ? 12.033 9.637 2.736 1.00 32.08 119 GLN B O 1
ATOM 3568 N N . GLU B 1 121 ? 11.902 11.547 1.553 1.00 44.91 120 GLU B N 1
ATOM 3569 C CA . GLU B 1 121 ? 13.309 11.882 1.722 1.00 43.99 120 GLU B CA 1
ATOM 3570 C C . GLU B 1 121 ? 13.564 12.446 3.115 1.00 39.80 120 GLU B C 1
ATOM 3571 O O . GLU B 1 121 ? 12.958 13.440 3.514 1.00 45.62 120 GLU B O 1
ATOM 3573 N N . LEU B 1 122 ? 14.462 11.801 3.853 1.00 35.54 121 LEU B N 1
ATOM 3574 C CA . LEU B 1 122 ? 14.806 12.235 5.202 1.00 41.33 121 LEU B CA 1
ATOM 3575 C C . LEU B 1 122 ? 16.297 12.527 5.325 1.00 42.26 121 LEU B C 1
ATOM 3576 O O . LEU B 1 122 ? 17.132 11.702 4.954 1.00 47.63 121 LEU B O 1
ATOM 3581 N N . THR B 1 123 ? 16.625 13.704 5.846 1.00 42.84 122 THR B N 1
ATOM 3582 C CA . THR B 1 123 ? 18.017 14.091 6.042 1.00 41.50 122 THR B CA 1
ATOM 3583 C C . THR B 1 123 ? 18.613 13.389 7.255 1.00 42.76 122 THR B C 1
ATOM 3584 O O . THR B 1 123 ? 17.893 12.777 8.045 1.00 37.88 122 THR B O 1
ATOM 3588 N N . GLU B 1 124 ? 19.931 13.481 7.399 1.00 40.57 123 GLU B N 1
ATOM 3589 C CA . GLU B 1 124 ? 20.610 12.936 8.567 1.00 34.39 123 GLU B CA 1
ATOM 3590 C C . GLU B 1 124 ? 20.162 13.673 9.824 1.00 31.66 123 GLU B C 1
ATOM 3591 O O . GLU B 1 124 ? 20.099 13.092 10.906 1.00 24.14 123 GLU B O 1
ATOM 3597 N N . ALA B 1 125 ? 19.845 14.955 9.667 1.00 32.24 124 ALA B N 1
ATOM 3598 C CA . ALA B 1 125 ? 19.357 15.772 10.772 1.00 32.40 124 ALA B CA 1
ATOM 3599 C C . ALA B 1 125 ? 18.001 15.275 11.263 1.00 32.81 124 ALA B C 1
ATOM 3600 O O . ALA B 1 125 ? 17.728 15.276 12.463 1.00 29.46 124 ALA B O 1
ATOM 3602 N N . HIS B 1 126 ? 17.155 14.856 10.327 1.00 39.75 125 HIS B N 1
ATOM 3603 C CA . HIS B 1 126 ? 15.856 14.286 10.667 1.00 40.95 125 HIS B CA 1
ATOM 3604 C C . HIS B 1 126 ? 16.026 12.992 11.452 1.00 29.19 125 HIS B C 1
ATOM 3605 O O . HIS B 1 126 ? 15.338 12.757 12.446 1.00 28.48 125 HIS B O 1
ATOM 3612 N N . ILE B 1 127 ? 16.952 12.157 10.994 1.00 33.07 126 ILE B N 1
ATOM 3613 C CA . ILE B 1 127 ? 17.201 10.862 11.613 1.00 26.09 126 ILE B CA 1
ATOM 3614 C C . ILE B 1 127 ? 17.807 11.022 13.005 1.00 25.15 126 ILE B C 1
ATOM 3615 O O . ILE B 1 127 ? 17.431 10.311 13.938 1.00 31.47 126 ILE B O 1
ATOM 3620 N N . GLN B 1 128 ? 18.739 11.962 13.136 1.00 22.65 127 GLN B N 1
ATOM 3621 C CA . GLN B 1 128 ? 19.372 12.257 14.418 1.00 29.29 127 GLN B CA 1
ATOM 3622 C C . GLN B 1 128 ? 18.339 12.595 15.488 1.00 31.61 127 GLN B C 1
ATOM 3623 O O . GLN B 1 128 ? 18.408 12.097 16.612 1.00 22.65 127 GLN B O 1
ATOM 3629 N N . PHE B 1 129 ? 17.383 13.443 15.126 1.00 32.55 128 PHE B N 1
ATOM 3630 C CA . PHE B 1 129 ? 16.349 13.874 16.057 1.00 35.20 128 PHE B CA 1
ATOM 3631 C C . PHE B 1 129 ? 15.381 12.732 16.355 1.00 35.38 128 PHE B C 1
ATOM 3632 O O . PHE B 1 129 ? 14.911 12.586 17.483 1.00 41.99 128 PHE B O 1
ATOM 3640 N N . PHE B 1 130 ? 15.092 11.923 15.341 1.00 22.05 129 PHE B N 1
ATOM 3641 C CA . PHE B 1 130 ? 14.237 10.754 15.515 1.00 27.85 129 PHE B CA 1
ATOM 3642 C C . PHE B 1 130 ? 14.867 9.743 16.467 1.00 27.00 129 PHE B C 1
ATOM 3643 O O . PHE B 1 130 ? 14.241 9.308 17.434 1.00 20.21 129 PHE B O 1
ATOM 3651 N N . ILE B 1 131 ? 16.114 9.377 16.184 1.00 26.86 130 ILE B N 1
ATOM 3652 C CA . ILE B 1 131 ? 16.810 8.348 16.948 1.00 25.89 130 ILE B CA 1
ATOM 3653 C C . ILE B 1 131 ? 17.036 8.759 18.402 1.00 20.31 130 ILE B C 1
ATOM 3654 O O . ILE B 1 131 ? 16.823 7.961 19.315 1.00 26.01 130 ILE B O 1
ATOM 3659 N N . TYR B 1 132 ? 17.454 10.003 18.621 1.00 31.12 131 TYR B N 1
ATOM 3660 C CA . TYR B 1 132 ? 17.734 10.462 19.977 1.00 37.04 131 TYR B CA 1
ATOM 3661 C C . TYR B 1 132 ? 16.469 10.504 20.827 1.00 30.27 131 TYR B C 1
ATOM 3662 O O . TYR B 1 132 ? 16.493 10.124 21.996 1.00 27.70 131 TYR B O 1
ATOM 3671 N N . GLN B 1 133 ? 15.369 10.965 20.240 1.00 23.45 132 GLN B N 1
ATOM 3672 C CA . GLN B 1 133 ? 14.091 11.009 20.943 1.00 22.06 132 GLN B CA 1
ATOM 3673 C C . GLN B 1 133 ? 13.627 9.607 21.330 1.00 21.14 132 GLN B C 1
ATOM 3674 O O . GLN B 1 133 ? 13.091 9.401 22.418 1.00 35.24 132 GLN B O 1
ATOM 3680 N N . ALA B 1 134 ? 13.844 8.648 20.435 1.00 20.29 133 ALA B N 1
ATOM 3681 C CA . ALA B 1 134 ? 13.453 7.264 20.679 1.00 19.51 133 ALA B CA 1
ATOM 3682 C C . ALA B 1 134 ? 14.289 6.638 21.792 1.00 26.22 133 ALA B C 1
ATOM 3683 O O . ALA B 1 134 ? 13.755 5.989 22.692 1.00 25.98 133 ALA B O 1
ATOM 3685 N N . LEU B 1 135 ? 15.603 6.833 21.719 1.00 24.95 134 LEU B N 1
ATOM 3686 C CA . LEU B 1 135 ? 16.517 6.344 22.744 1.00 20.10 134 LEU B CA 1
ATOM 3687 C C . LEU B 1 135 ? 16.216 6.998 24.084 1.00 20.96 134 LEU B C 1
ATOM 3688 O O . LEU B 1 135 ? 16.256 6.349 25.131 1.00 24.87 134 LEU B O 1
ATOM 3693 N N . ARG B 1 136 ? 15.918 8.292 24.033 1.00 21.63 135 ARG B N 1
ATOM 3694 C CA . ARG B 1 136 ? 15.595 9.068 25.222 1.00 26.64 135 ARG B CA 1
ATOM 3695 C C . ARG B 1 136 ? 14.399 8.459 25.939 1.00 25.75 135 ARG B C 1
ATOM 3696 O O . ARG B 1 136 ? 14.399 8.314 27.160 1.00 30.10 135 ARG B O 1
ATOM 3704 N N . ALA B 1 137 ? 13.383 8.100 25.162 1.00 21.73 136 ALA B N 1
ATOM 3705 C CA . ALA B 1 137 ? 12.184 7.478 25.703 1.00 21.54 136 ALA B CA 1
ATOM 3706 C C . ALA B 1 137 ? 12.504 6.107 26.286 1.00 21.16 136 ALA B C 1
ATOM 3707 O O . ALA B 1 137 ? 12.021 5.754 27.360 1.00 21.58 136 ALA B O 1
ATOM 3709 N N . LEU B 1 138 ? 13.327 5.343 25.573 1.00 20.49 137 LEU B N 1
ATOM 3710 C CA . LEU B 1 138 ? 13.708 4.006 26.015 1.00 25.03 137 LEU B CA 1
ATOM 3711 C C . LEU B 1 138 ? 14.456 4.038 27.342 1.00 31.05 137 LEU B C 1
ATOM 3712 O O . LEU B 1 138 ? 14.271 3.161 28.185 1.00 30.72 137 LEU B O 1
ATOM 3717 N N . HIS B 1 139 ? 15.298 5.052 27.521 1.00 24.53 138 HIS B N 1
ATOM 3718 C CA . HIS B 1 139 ? 16.045 5.216 28.762 1.00 24.28 138 HIS B CA 1
ATOM 3719 C C . HIS B 1 139 ? 15.096 5.384 29.942 1.00 23.62 138 HIS B C 1
ATOM 3720 O O . HIS B 1 139 ? 15.324 4.840 31.021 1.00 30.45 138 HIS B O 1
ATOM 3727 N N . ILE B 1 140 ? 14.027 6.140 29.721 1.00 33.90 139 ILE B N 1
ATOM 3728 C CA . ILE B 1 140 ? 13.013 6.362 30.742 1.00 35.87 139 ILE B CA 1
ATOM 3729 C C . ILE B 1 140 ? 12.240 5.078 31.026 1.00 25.42 139 ILE B C 1
ATOM 3730 O O . ILE B 1 140 ? 12.010 4.721 32.182 1.00 28.45 139 ILE B O 1
ATOM 3735 N N . ILE B 1 141 ? 11.855 4.383 29.961 1.00 27.66 140 ILE B N 1
ATOM 3736 C CA . ILE B 1 141 ? 11.123 3.129 30.080 1.00 29.92 140 ILE B CA 1
ATOM 3737 C C . ILE B 1 141 ? 11.964 2.066 30.783 1.00 30.39 140 ILE B C 1
ATOM 3738 O O . ILE B 1 141 ? 11.471 1.341 31.647 1.00 36.29 140 ILE B O 1
ATOM 3743 N N . HIS B 1 142 ? 13.240 1.987 30.416 1.00 27.71 141 HIS B N 1
ATOM 3744 C CA . HIS B 1 142 ? 14.142 1.000 31.000 1.00 28.98 141 HIS B CA 1
ATOM 3745 C C . HIS B 1 142 ? 14.477 1.324 32.453 1.00 35.86 141 HIS B C 1
ATOM 3746 O O . HIS B 1 142 ? 14.675 0.420 33.264 1.00 42.25 141 HIS B O 1
ATOM 3753 N N . SER B 1 143 ? 14.538 2.612 32.780 1.00 30.73 142 SER B N 1
ATOM 3754 C CA . SER B 1 143 ? 14.823 3.031 34.149 1.00 31.65 142 SER B CA 1
ATOM 3755 C C . SER B 1 143 ? 13.648 2.708 35.065 1.00 32.27 142 SER B C 1
ATOM 3756 O O . SER B 1 143 ? 13.798 2.641 36.284 1.00 38.68 142 SER B O 1
ATOM 3759 N N . ALA B 1 144 ? 12.478 2.508 34.466 1.00 35.11 143 ALA B N 1
ATOM 3760 C CA . ALA B 1 144 ? 11.286 2.134 35.217 1.00 34.70 143 ALA B CA 1
ATOM 3761 C C . ALA B 1 144 ? 11.225 0.623 35.415 1.00 26.40 143 ALA B C 1
ATOM 3762 O O . ALA B 1 144 ? 10.256 0.098 35.961 1.00 31.54 143 ALA B O 1
ATOM 3764 N N . GLY B 1 145 ? 12.267 -0.070 34.965 1.00 26.80 144 GLY B N 1
ATOM 3765 C CA . GLY B 1 145 ? 12.328 -1.516 35.072 1.00 25.83 144 GLY B CA 1
ATOM 3766 C C . GLY B 1 145 ? 11.419 -2.198 34.069 1.00 25.20 144 GLY B C 1
ATOM 3767 O O . GLY B 1 145 ? 10.949 -3.312 34.300 1.00 24.78 144 GLY B O 1
ATOM 3768 N N . VAL B 1 146 ? 11.174 -1.525 32.949 1.00 23.63 145 VAL B N 1
ATOM 3769 C CA . VAL B 1 146 ? 10.260 -2.032 31.933 1.00 22.61 145 VAL B CA 1
ATOM 3770 C C . VAL B 1 146 ? 10.939 -2.167 30.572 1.00 23.08 145 VAL B C 1
ATOM 3771 O O . VAL B 1 146 ? 11.663 -1.273 30.136 1.00 31.00 145 VAL B O 1
ATOM 3775 N N . ILE B 1 147 ? 10.704 -3.297 29.911 1.00 21.65 146 ILE B N 1
ATOM 3776 C CA . ILE B 1 147 ? 11.167 -3.508 28.545 1.00 26.06 146 ILE B CA 1
ATOM 3777 C C . ILE B 1 147 ? 9.985 -3.420 27.585 1.00 21.36 146 ILE B C 1
ATOM 3778 O O . ILE B 1 147 ? 8.954 -4.052 27.809 1.00 27.03 146 ILE B O 1
ATOM 3783 N N . HIS B 1 148 ? 10.135 -2.637 26.521 1.00 19.70 147 HIS B N 1
ATOM 3784 C CA . HIS B 1 148 ? 9.051 -2.418 25.564 1.00 29.68 147 HIS B CA 1
ATOM 3785 C C . HIS B 1 148 ? 8.742 -3.674 24.747 1.00 33.09 147 HIS B C 1
ATOM 3786 O O . HIS B 1 148 ? 7.579 -4.052 24.594 1.00 29.81 147 HIS B O 1
ATOM 3793 N N . ARG B 1 149 ? 9.794 -4.288 24.208 1.00 37.89 148 ARG B N 1
ATOM 3794 C CA . ARG B 1 149 ? 9.732 -5.563 23.480 1.00 37.61 148 ARG B CA 1
ATOM 3795 C C . ARG B 1 149 ? 8.994 -5.488 22.133 1.00 30.33 148 ARG B C 1
ATOM 3796 O O . ARG B 1 149 ? 9.038 -6.433 21.345 1.00 25.91 148 ARG B O 1
ATOM 3804 N N . ASP B 1 150 ? 8.335 -4.372 21.847 1.00 36.28 149 ASP B N 1
ATOM 3805 C CA . ASP B 1 150 ? 7.657 -4.240 20.561 1.00 29.06 149 ASP B CA 1
ATOM 3806 C C . ASP B 1 150 ? 8.065 -2.960 19.839 1.00 27.45 149 ASP B C 1
ATOM 3807 O O . ASP B 1 150 ? 7.217 -2.224 19.335 1.00 25.67 149 ASP B O 1
ATOM 3812 N N . ILE B 1 151 ? 9.369 -2.702 19.790 1.00 23.03 150 ILE B N 1
ATOM 3813 C CA . ILE B 1 151 ? 9.887 -1.535 19.085 1.00 24.77 150 ILE B CA 1
ATOM 3814 C C . ILE B 1 151 ? 9.883 -1.767 17.575 1.00 16.30 150 ILE B C 1
ATOM 3815 O O . ILE B 1 151 ? 10.745 -2.460 17.033 1.00 16.29 150 ILE B O 1
ATOM 3820 N N . THR B 1 152 ? 8.885 -1.193 16.911 1.00 16.88 151 THR B N 1
ATOM 3821 C CA . THR B 1 152 ? 8.745 -1.267 15.460 1.00 16.38 151 THR B CA 1
ATOM 3822 C C . THR B 1 152 ? 8.369 0.121 14.944 1.00 16.58 151 THR B C 1
ATOM 3823 O O . THR B 1 152 ? 7.898 0.954 15.718 1.00 18.98 151 THR B O 1
ATOM 3827 N N . PRO B 1 153 ? 8.587 0.383 13.642 1.00 16.79 152 PRO B N 1
ATOM 3828 C CA . PRO B 1 153 ? 8.213 1.681 13.064 1.00 19.52 152 PRO B CA 1
ATOM 3829 C C . PRO B 1 153 ? 6.752 2.059 13.306 1.00 19.21 152 PRO B C 1
ATOM 3830 O O . PRO B 1 153 ? 6.449 3.237 13.499 1.00 20.43 152 PRO B O 1
ATOM 3834 N N . ALA B 1 154 ? 5.865 1.068 13.302 1.00 17.20 153 ALA B N 1
ATOM 3835 C CA . ALA B 1 154 ? 4.441 1.313 13.503 1.00 17.39 153 ALA B CA 1
ATOM 3836 C C . ALA B 1 154 ? 4.146 1.769 14.929 1.00 25.78 153 ALA B C 1
ATOM 3837 O O . ALA B 1 154 ? 3.149 2.446 15.178 1.00 17.60 153 ALA B O 1
ATOM 3839 N N . ASN B 1 155 ? 5.016 1.398 15.863 1.00 24.55 154 ASN B N 1
ATOM 3840 C CA . ASN B 1 155 ? 4.839 1.775 17.261 1.00 21.96 154 ASN B CA 1
ATOM 3841 C C . ASN B 1 155 ? 5.628 3.030 17.623 1.00 17.33 154 ASN B C 1
ATOM 3842 O O . ASN B 1 155 ? 5.807 3.348 18.799 1.00 17.50 154 ASN B O 1
ATOM 3847 N N . ILE B 1 156 ? 6.092 3.741 16.600 1.00 17.51 155 ILE B N 1
ATOM 3848 C CA . ILE B 1 156 ? 6.791 5.007 16.788 1.00 20.59 155 ILE B CA 1
ATOM 3849 C C . ILE B 1 156 ? 6.009 6.142 16.131 1.00 18.52 155 ILE B C 1
ATOM 3850 O O . ILE B 1 156 ? 5.933 6.222 14.906 1.00 18.88 155 ILE B O 1
ATOM 3855 N N . LEU B 1 157 ? 5.432 7.019 16.946 1.00 27.61 156 LEU B N 1
ATOM 3856 C CA . LEU B 1 157 ? 4.588 8.099 16.439 1.00 23.19 156 LEU B CA 1
ATOM 3857 C C . LEU B 1 157 ? 5.381 9.385 16.216 1.00 23.79 156 LEU B C 1
ATOM 3858 O O . LEU B 1 157 ? 6.219 9.754 17.038 1.00 21.70 156 LEU B O 1
ATOM 3863 N N . VAL B 1 158 ? 5.111 10.065 15.103 1.00 23.43 157 VAL B N 1
ATOM 3864 C CA . VAL B 1 158 ? 5.850 11.275 14.745 1.00 27.94 157 VAL B CA 1
ATOM 3865 C C . VAL B 1 158 ? 4.964 12.372 14.156 1.00 27.57 157 VAL B C 1
ATOM 3866 O O . VAL B 1 158 ? 3.885 12.101 13.629 1.00 32.92 157 VAL B O 1
ATOM 3870 N N . ASN B 1 159 ? 5.437 13.612 14.252 1.00 40.40 158 ASN B N 1
ATOM 3871 C CA . ASN B 1 159 ? 4.784 14.753 13.617 1.00 33.28 158 ASN B CA 1
ATOM 3872 C C . ASN B 1 159 ? 5.656 15.332 12.510 1.00 33.07 158 ASN B C 1
ATOM 3873 O O . ASN B 1 159 ? 6.751 14.834 12.247 1.00 40.07 158 ASN B O 1
ATOM 3878 N N . THR B 1 160 ? 5.173 16.391 11.866 1.00 39.53 159 THR B N 1
ATOM 3879 C CA . THR B 1 160 ? 5.955 17.083 10.848 1.00 37.91 159 THR B CA 1
ATOM 3880 C C . THR B 1 160 ? 7.053 17.907 11.520 1.00 40.58 159 THR B C 1
ATOM 3881 O O . THR B 1 160 ? 8.049 18.271 10.893 1.00 43.75 159 THR B O 1
ATOM 3885 N N . ASN B 1 161 ? 6.869 18.183 12.808 1.00 42.77 160 ASN B N 1
ATOM 3886 C CA . ASN B 1 161 ? 7.886 18.860 13.606 1.00 34.80 160 ASN B CA 1
ATOM 3887 C C . ASN B 1 161 ? 9.020 17.904 13.968 1.00 35.19 160 ASN B C 1
ATOM 3888 O O . ASN B 1 161 ? 9.978 18.291 14.641 1.00 29.42 160 ASN B O 1
ATOM 3893 N N . CYS B 1 162 ? 8.883 16.657 13.519 1.00 28.15 161 CYS B N 1
ATOM 3894 C CA . CYS B 1 162 ? 9.806 15.562 13.827 1.00 30.09 161 CYS B CA 1
ATOM 3895 C C . CYS B 1 162 ? 9.807 15.211 15.313 1.00 32.25 161 CYS B C 1
ATOM 3896 O O . CYS B 1 162 ? 10.719 14.540 15.796 1.00 25.68 161 CYS B O 1
ATOM 3899 N N . ASP B 1 163 ? 8.783 15.662 16.034 1.00 33.85 162 ASP B N 1
ATOM 3900 C CA . ASP B 1 163 ? 8.592 15.249 17.419 1.00 29.16 162 ASP B CA 1
ATOM 3901 C C . ASP B 1 163 ? 8.223 13.772 17.444 1.00 33.29 162 ASP B C 1
ATOM 3902 O O . ASP B 1 163 ? 7.461 13.303 16.600 1.00 33.81 162 ASP B O 1
ATOM 3907 N N . LEU B 1 164 ? 8.764 13.039 18.410 1.00 34.88 163 LEU B N 1
ATOM 3908 C CA . LEU B 1 164 ? 8.615 11.590 18.430 1.00 24.26 163 LEU B CA 1
ATOM 3909 C C . LEU B 1 164 ? 8.026 11.094 19.745 1.00 24.86 163 LEU B C 1
ATOM 3910 O O . LEU B 1 164 ? 8.375 11.588 20.816 1.00 29.95 163 LEU B O 1
ATOM 3915 N N . LYS B 1 165 ? 7.130 10.114 19.655 1.00 29.38 164 LYS B N 1
ATOM 3916 C CA . LYS B 1 165 ? 6.520 9.508 20.835 1.00 29.33 164 LYS B CA 1
ATOM 3917 C C . LYS B 1 165 ? 6.352 7.998 20.663 1.00 24.57 164 LYS B C 1
ATOM 3918 O O . LYS B 1 165 ? 5.791 7.536 19.669 1.00 23.16 164 LYS B O 1
ATOM 3924 N N . ILE B 1 166 ? 6.842 7.237 21.637 1.00 22.60 165 ILE B N 1
ATOM 3925 C CA . ILE B 1 166 ? 6.727 5.780 21.614 1.00 37.38 165 ILE B CA 1
ATOM 3926 C C . ILE B 1 166 ? 5.359 5.332 22.123 1.00 25.43 165 ILE B C 1
ATOM 3927 O O . ILE B 1 166 ? 4.893 5.803 23.159 1.00 23.32 165 ILE B O 1
ATOM 3932 N N . CYS B 1 167 ? 4.719 4.425 21.390 1.00 22.04 166 CYS B N 1
ATOM 3933 C CA . CYS B 1 167 ? 3.408 3.916 21.783 1.00 28.01 166 CYS B CA 1
ATOM 3934 C C . CYS B 1 167 ? 3.371 2.390 21.843 1.00 22.06 166 CYS B C 1
ATOM 3935 O O . CYS B 1 167 ? 4.392 1.725 21.655 1.00 21.26 166 CYS B O 1
ATOM 3938 N N . ASP B 1 168 ? 2.182 1.856 22.117 1.00 23.97 167 ASP B N 1
ATOM 3939 C CA . ASP B 1 168 ? 1.925 0.416 22.146 1.00 24.20 167 ASP B CA 1
ATOM 3940 C C . ASP B 1 168 ? 2.755 -0.317 23.202 1.00 24.26 167 ASP B C 1
ATOM 3941 O O . ASP B 1 168 ? 3.759 -0.955 22.885 1.00 24.62 167 ASP B O 1
ATOM 3946 N N . PHE B 1 169 ? 2.318 -0.230 24.454 1.00 23.12 168 PHE B N 1
ATOM 3947 C CA . PHE B 1 169 ? 2.924 -0.997 25.536 1.00 28.61 168 PHE B CA 1
ATOM 3948 C C . PHE B 1 169 ? 2.145 -2.288 25.770 1.00 26.94 168 PHE B C 1
ATOM 3949 O O . PHE B 1 169 ? 1.989 -2.732 26.907 1.00 24.48 168 PHE B O 1
ATOM 3957 N N . GLY B 1 170 ? 1.660 -2.886 24.686 1.00 23.11 169 GLY B N 1
ATOM 3958 C CA . GLY B 1 170 ? 0.835 -4.077 24.770 1.00 38.75 169 GLY B CA 1
ATOM 3959 C C . GLY B 1 170 ? 1.616 -5.348 25.040 1.00 33.80 169 GLY B C 1
ATOM 3960 O O . GLY B 1 170 ? 1.061 -6.336 25.522 1.00 23.73 169 GLY B O 1
ATOM 3961 N N . LEU B 1 171 ? 2.907 -5.326 24.726 1.00 38.35 170 LEU B N 1
ATOM 3962 C CA . LEU B 1 171 ? 3.771 -6.478 24.955 1.00 33.40 170 LEU B CA 1
ATOM 3963 C C . LEU B 1 171 ? 4.930 -6.134 25.884 1.00 33.43 170 LEU B C 1
ATOM 3964 O O . LEU B 1 171 ? 5.944 -6.827 25.897 1.00 37.47 170 LEU B O 1
ATOM 3969 N N . ALA B 1 172 ? 4.778 -5.062 26.656 1.00 25.02 171 ALA B N 1
ATOM 3970 C CA . ALA B 1 172 ? 5.846 -4.604 27.540 1.00 25.93 171 ALA B CA 1
ATOM 3971 C C . ALA B 1 172 ? 6.144 -5.620 28.641 1.00 25.67 171 ALA B C 1
ATOM 3972 O O . ALA B 1 172 ? 5.268 -6.382 29.050 1.00 24.63 171 ALA B O 1
ATOM 3974 N N . LYS B 1 173 ? 7.384 -5.624 29.122 1.00 25.22 172 LYS B N 1
ATOM 3975 C CA . LYS B 1 173 ? 7.838 -6.667 30.037 1.00 24.74 172 LYS B CA 1
ATOM 3976 C C . LYS B 1 173 ? 8.515 -6.179 31.311 1.00 25.85 172 LYS B C 1
ATOM 3977 O O . LYS B 1 173 ? 8.996 -5.049 31.385 1.00 30.31 172 LYS B O 1
ATOM 3983 N N . GLU B 1 174 ? 8.545 -7.059 32.305 1.00 27.01 173 GLU B N 1
ATOM 3984 C CA . GLU B 1 174 ? 9.397 -6.905 33.474 1.00 36.05 173 GLU B CA 1
ATOM 3985 C C . GLU B 1 174 ? 10.846 -6.900 33.006 1.00 38.06 173 GLU B C 1
ATOM 3986 O O . GLU B 1 174 ? 11.173 -7.528 32.000 1.00 39.79 173 GLU B O 1
ATOM 3992 N N . GLU B 1 175 ? 11.709 -6.184 33.716 1.00 48.73 174 GLU B N 1
ATOM 3993 C CA . GLU B 1 175 ? 13.087 -6.013 33.279 1.00 54.74 174 GLU B CA 1
ATOM 3994 C C . GLU B 1 175 ? 13.876 -7.321 33.241 1.00 46.53 174 GLU B C 1
ATOM 3995 O O . GLU B 1 175 ? 14.767 -7.478 32.409 1.00 50.56 174 GLU B O 1
ATOM 3997 N N . ASN B 1 176 ? 13.555 -8.262 34.125 1.00 42.28 175 ASN B N 1
ATOM 3998 C CA . ASN B 1 176 ? 14.344 -9.489 34.201 1.00 60.87 175 ASN B CA 1
ATOM 3999 C C . ASN B 1 176 ? 13.589 -10.762 34.597 1.00 69.32 175 ASN B C 1
ATOM 4000 O O . ASN B 1 176 ? 14.203 -11.818 34.740 1.00 80.12 175 ASN B O 1
ATOM 4005 N N . ASP B 1 177 ? 12.273 -10.679 34.772 1.00 61.58 176 ASP B N 1
ATOM 4006 C CA . ASP B 1 177 ? 11.508 -11.852 35.199 1.00 54.21 176 ASP B CA 1
ATOM 4007 C C . ASP B 1 177 ? 11.308 -12.861 34.073 1.00 55.38 176 ASP B C 1
ATOM 4008 O O . ASP B 1 177 ? 10.533 -13.806 34.222 1.00 60.50 176 ASP B O 1
ATOM 4010 N N . GLN B 1 178 ? 11.997 -12.648 32.953 1.00 50.74 177 GLN B N 1
ATOM 4011 C CA . GLN B 1 178 ? 11.897 -13.520 31.786 1.00 49.98 177 GLN B CA 1
ATOM 4012 C C . GLN B 1 178 ? 10.459 -13.603 31.281 1.00 51.58 177 GLN B C 1
ATOM 4013 O O . GLN B 1 178 ? 9.890 -12.603 30.840 1.00 57.34 177 GLN B O 1
ATOM 4015 N N . TYR B 1 181 ? 7.877 -17.465 26.326 1.00 60.72 180 TYR B N 1
ATOM 4016 C CA . TYR B 1 181 ? 7.671 -18.424 25.247 1.00 54.72 180 TYR B CA 1
ATOM 4017 C C . TYR B 1 181 ? 7.207 -17.720 23.977 1.00 46.91 180 TYR B C 1
ATOM 4018 O O . TYR B 1 181 ? 6.058 -17.871 23.561 1.00 42.66 180 TYR B O 1
ATOM 4020 N N . MET B 1 182 ? 8.118 -16.958 23.374 1.00 46.24 181 MET B N 1
ATOM 4021 C CA . MET B 1 182 ? 7.840 -16.157 22.182 1.00 42.49 181 MET B CA 1
ATOM 4022 C C . MET B 1 182 ? 7.103 -16.938 21.095 1.00 43.68 181 MET B C 1
ATOM 4023 O O . MET B 1 182 ? 7.508 -18.040 20.723 1.00 48.34 181 MET B O 1
ATOM 4027 N N . THR B 1 183 ? 6.017 -16.358 20.592 1.00 32.16 182 THR B N 1
ATOM 4028 C CA . THR B 1 183 ? 5.152 -17.042 19.637 1.00 28.14 182 THR B CA 1
ATOM 4029 C C . THR B 1 183 ? 5.653 -16.929 18.200 1.00 18.86 182 THR B C 1
ATOM 4030 O O . THR B 1 183 ? 6.236 -15.918 17.807 1.00 18.19 182 THR B O 1
ATOM 4034 N N . ASP B 1 184 ? 5.421 -17.982 17.421 1.00 18.97 183 ASP B N 1
ATOM 4035 C CA . ASP B 1 184 ? 5.772 -17.987 16.006 1.00 25.31 183 ASP B CA 1
ATOM 4036 C C . ASP B 1 184 ? 4.599 -17.504 15.164 1.00 21.38 183 ASP B C 1
ATOM 4037 O O . ASP B 1 184 ? 4.747 -17.215 13.976 1.00 22.41 183 ASP B O 1
ATOM 4042 N N . TYR B 1 185 ? 3.432 -17.422 15.790 1.00 19.15 184 TYR B N 1
ATOM 4043 C CA . TYR B 1 185 ? 2.228 -16.972 15.108 1.00 19.49 184 TYR B CA 1
ATOM 4044 C C . TYR B 1 185 ? 2.122 -15.454 15.180 1.00 19.21 184 TYR B C 1
ATOM 4045 O O . TYR B 1 185 ? 1.313 -14.908 15.929 1.00 21.49 184 TYR B O 1
ATOM 4054 N N . VAL B 1 186 ? 2.958 -14.780 14.396 1.00 29.79 185 VAL B N 1
ATOM 4055 C CA . VAL B 1 186 ? 3.011 -13.324 14.390 1.00 31.53 185 VAL B CA 1
ATOM 4056 C C . VAL B 1 186 ? 3.027 -12.768 12.973 1.00 25.48 185 VAL B C 1
ATOM 4057 O O . VAL B 1 186 ? 3.489 -13.427 12.042 1.00 21.02 185 VAL B O 1
ATOM 4061 N N . THR B 1 187 ? 2.523 -11.548 12.820 1.00 26.37 186 THR B N 1
ATOM 4062 C CA . THR B 1 187 ? 2.462 -10.901 11.516 1.00 32.50 186 THR B CA 1
ATOM 4063 C C . THR B 1 187 ? 3.719 -10.083 11.235 1.00 24.91 186 THR B C 1
ATOM 4064 O O . THR B 1 187 ? 4.023 -9.774 10.082 1.00 26.79 186 THR B O 1
ATOM 4066 N N . MET B 1 188 ? 4.450 -9.736 12.290 1.00 23.88 187 MET B N 1
ATOM 4067 C CA . MET B 1 188 ? 5.656 -8.927 12.143 1.00 26.98 187 MET B CA 1
ATOM 4068 C C . MET B 1 188 ? 6.763 -9.384 13.089 1.00 16.16 187 MET B C 1
ATOM 4069 O O . MET B 1 188 ? 6.765 -9.037 14.271 1.00 21.24 187 MET B O 1
ATOM 4074 N N . ARG B 1 189 ? 7.705 -10.160 12.559 1.00 20.99 188 ARG B N 1
ATOM 4075 C CA . ARG B 1 189 ? 8.809 -10.688 13.354 1.00 17.80 188 ARG B CA 1
ATOM 4076 C C . ARG B 1 189 ? 10.141 -10.077 12.927 1.00 15.00 188 ARG B C 1
ATOM 4077 O O . ARG B 1 189 ? 11.198 -10.447 13.439 1.00 19.95 188 ARG B O 1
ATOM 4085 N N . TRP B 1 190 ? 10.079 -9.134 11.993 1.00 23.29 189 TRP B N 1
ATOM 4086 C CA . TRP B 1 190 ? 11.273 -8.584 11.355 1.00 21.31 189 TRP B CA 1
ATOM 4087 C C . TRP B 1 190 ? 12.153 -7.754 12.287 1.00 25.47 189 TRP B C 1
ATOM 4088 O O . TRP B 1 190 ? 13.283 -7.413 11.938 1.00 32.55 189 TRP B O 1
ATOM 4099 N N . TYR B 1 191 ? 11.643 -7.432 13.470 1.00 17.43 190 TYR B N 1
ATOM 4100 C CA . TYR B 1 191 ? 12.347 -6.528 14.370 1.00 19.93 190 TYR B CA 1
ATOM 4101 C C . TYR B 1 191 ? 12.728 -7.217 15.673 1.00 18.72 190 TYR B C 1
ATOM 4102 O O . TYR B 1 191 ? 13.127 -6.570 16.643 1.00 25.02 190 TYR B O 1
ATOM 4111 N N . ARG B 1 192 ? 12.614 -8.540 15.681 1.00 17.22 191 ARG B N 1
ATOM 4112 C CA . ARG B 1 192 ? 13.009 -9.333 16.835 1.00 24.27 191 ARG B CA 1
ATOM 4113 C C . ARG B 1 192 ? 14.523 -9.506 16.889 1.00 21.52 191 ARG B C 1
ATOM 4114 O O . ARG B 1 192 ? 15.161 -9.822 15.884 1.00 16.85 191 ARG B O 1
ATOM 4122 N N . ALA B 1 193 ? 15.087 -9.286 18.071 1.00 18.04 192 ALA B N 1
ATOM 4123 C CA . ALA B 1 193 ? 16.518 -9.441 18.291 1.00 15.38 192 ALA B CA 1
ATOM 4124 C C . ALA B 1 193 ? 16.929 -10.902 18.117 1.00 15.41 192 ALA B C 1
ATOM 4125 O O . ALA B 1 193 ? 16.121 -11.802 18.347 1.00 25.73 192 ALA B O 1
ATOM 4127 N N . PRO B 1 194 ? 18.185 -11.142 17.701 1.00 19.38 193 PRO B N 1
ATOM 4128 C CA . PRO B 1 194 ? 18.677 -12.506 17.476 1.00 16.41 193 PRO B CA 1
ATOM 4129 C C . PRO B 1 194 ? 18.554 -13.404 18.704 1.00 19.33 193 PRO B C 1
ATOM 4130 O O . PRO B 1 194 ? 18.366 -14.610 18.547 1.00 32.19 193 PRO B O 1
ATOM 4134 N N . GLU B 1 195 ? 18.651 -12.833 19.901 1.00 16.61 194 GLU B N 1
ATOM 4135 C CA . GLU B 1 195 ? 18.491 -13.624 21.115 1.00 17.46 194 GLU B CA 1
ATOM 4136 C C . GLU B 1 195 ? 17.062 -14.155 21.218 1.00 22.60 194 GLU B C 1
ATOM 4137 O O . GLU B 1 195 ? 16.847 -15.301 21.610 1.00 26.09 194 GLU B O 1
ATOM 4143 N N . LEU B 1 196 ? 16.090 -13.327 20.851 1.00 20.51 195 LEU B N 1
ATOM 4144 C CA . LEU B 1 196 ? 14.696 -13.755 20.829 1.00 20.24 195 LEU B CA 1
ATOM 4145 C C . LEU B 1 196 ? 14.485 -14.827 19.767 1.00 20.55 195 LEU B C 1
ATOM 4146 O O . LEU B 1 196 ? 13.824 -15.837 20.010 1.00 17.40 195 LEU B O 1
ATOM 4151 N N . VAL B 1 197 ? 15.059 -14.596 18.590 1.00 18.80 196 VAL B N 1
ATOM 4152 C CA . VAL B 1 197 ? 14.930 -15.513 17.463 1.00 15.98 196 VAL B CA 1
ATOM 4153 C C . VAL B 1 197 ? 15.564 -16.868 17.767 1.00 23.45 196 VAL B C 1
ATOM 4154 O O . VAL B 1 197 ? 15.049 -17.912 17.363 1.00 20.91 196 VAL B O 1
ATOM 4158 N N . MET B 1 198 ? 16.676 -16.852 18.494 1.00 19.42 197 MET B N 1
ATOM 4159 C CA . MET B 1 198 ? 17.378 -18.087 18.819 1.00 25.55 197 MET B CA 1
ATOM 4160 C C . MET B 1 198 ? 16.880 -18.704 20.123 1.00 18.34 197 MET B C 1
ATOM 4161 O O . MET B 1 198 ? 17.546 -19.558 20.707 1.00 19.10 197 MET B O 1
ATOM 4166 N N . GLU B 1 199 ? 15.707 -18.258 20.565 1.00 18.85 198 GLU B N 1
ATOM 4167 C CA . GLU B 1 199 ? 14.990 -18.864 21.687 1.00 19.44 198 GLU B CA 1
ATOM 4168 C C . GLU B 1 199 ? 15.726 -18.734 23.019 1.00 31.40 198 GLU B C 1
ATOM 4169 O O . GLU B 1 199 ? 15.781 -19.682 23.803 1.00 34.93 198 GLU B O 1
ATOM 4175 N N . ASP B 1 200 ? 16.284 -17.555 23.275 1.00 35.41 199 ASP B N 1
ATOM 4176 C CA . ASP B 1 200 ? 16.879 -17.262 24.573 1.00 39.43 199 ASP B CA 1
ATOM 4177 C C . ASP B 1 200 ? 15.768 -17.136 25.611 1.00 51.26 199 ASP B C 1
ATOM 4178 O O . ASP B 1 200 ? 14.838 -16.347 25.437 1.00 38.72 199 ASP B O 1
ATOM 4183 N N . LYS B 1 201 ? 15.859 -17.924 26.677 1.00 76.08 200 LYS B N 1
ATOM 4184 C CA . LYS B 1 201 ? 14.834 -17.928 27.717 1.00 83.14 200 LYS B CA 1
ATOM 4185 C C . LYS B 1 201 ? 14.746 -16.573 28.410 1.00 85.44 200 LYS B C 1
ATOM 4186 O O . LYS B 1 201 ? 13.677 -15.965 28.471 1.00 92.13 200 LYS B O 1
ATOM 4188 N N . ASP B 1 202 ? 15.875 -16.104 28.929 1.00 72.08 201 ASP B N 1
ATOM 4189 C CA . ASP B 1 202 ? 15.929 -14.793 29.562 1.00 58.32 201 ASP B CA 1
ATOM 4190 C C . ASP B 1 202 ? 16.699 -13.800 28.696 1.00 42.31 201 ASP B C 1
ATOM 4191 O O . ASP B 1 202 ? 17.744 -14.124 28.132 1.00 35.06 201 ASP B O 1
ATOM 4196 N N . TYR B 1 203 ? 16.165 -12.590 28.586 1.00 37.37 202 TYR B N 1
ATOM 4197 C CA . TYR B 1 203 ? 16.789 -11.543 27.789 1.00 26.85 202 TYR B CA 1
ATOM 4198 C C . TYR B 1 203 ? 16.788 -10.226 28.552 1.00 31.85 202 TYR B C 1
ATOM 4199 O O . TYR B 1 203 ? 16.313 -10.157 29.685 1.00 46.63 202 TYR B O 1
ATOM 4208 N N . SER B 1 204 ? 17.323 -9.182 27.930 1.00 35.04 203 SER B N 1
ATOM 4209 C CA . SER B 1 204 ? 17.428 -7.885 28.586 1.00 31.48 203 SER B CA 1
ATOM 4210 C C . SER B 1 204 ? 16.843 -6.769 27.730 1.00 22.08 203 SER B C 1
ATOM 4211 O O . SER B 1 204 ? 16.237 -7.021 26.689 1.00 21.90 203 SER B O 1
ATOM 4214 N N . ALA B 1 205 ? 17.046 -5.533 28.172 1.00 21.86 204 ALA B N 1
ATOM 4215 C CA . ALA B 1 205 ? 16.512 -4.365 27.483 1.00 29.50 204 ALA B CA 1
ATOM 4216 C C . ALA B 1 205 ? 17.242 -4.094 26.169 1.00 26.81 204 ALA B C 1
ATOM 4217 O O . ALA B 1 205 ? 16.892 -3.169 25.437 1.00 19.67 204 ALA B O 1
ATOM 4219 N N . GLN B 1 206 ? 18.252 -4.906 25.874 1.00 19.97 205 GLN B N 1
ATOM 4220 C CA . GLN B 1 206 ? 19.021 -4.760 24.643 1.00 19.12 205 GLN B CA 1
ATOM 4221 C C . GLN B 1 206 ? 18.208 -5.135 23.406 1.00 18.17 205 GLN B C 1
ATOM 4222 O O . GLN B 1 206 ? 18.606 -4.831 22.281 1.00 22.72 205 GLN B O 1
ATOM 4228 N N . ILE B 1 207 ? 17.071 -5.794 23.613 1.00 18.45 206 ILE B N 1
ATOM 4229 C CA . ILE B 1 207 ? 16.203 -6.170 22.502 1.00 17.48 206 ILE B CA 1
ATOM 4230 C C . ILE B 1 207 ? 15.474 -4.949 21.948 1.00 19.44 206 ILE B C 1
ATOM 4231 O O . ILE B 1 207 ? 15.013 -4.957 20.807 1.00 21.92 206 ILE B O 1
ATOM 4236 N N . ASP B 1 208 ? 15.374 -3.900 22.759 1.00 17.81 207 ASP B N 1
ATOM 4237 C CA . ASP B 1 208 ? 14.784 -2.644 22.310 1.00 20.33 207 ASP B CA 1
ATOM 4238 C C . ASP B 1 208 ? 15.807 -1.843 21.514 1.00 36.07 207 ASP B C 1
ATOM 4239 O O . ASP B 1 208 ? 15.450 -1.069 20.625 1.00 28.02 207 ASP B O 1
ATOM 4244 N N . VAL B 1 209 ? 17.081 -2.035 21.842 1.00 17.55 208 VAL B N 1
ATOM 4245 C CA . VAL B 1 209 ? 18.169 -1.384 21.123 1.00 17.36 208 VAL B CA 1
ATOM 4246 C C . VAL B 1 209 ? 18.253 -1.931 19.704 1.00 20.52 208 VAL B C 1
ATOM 4247 O O . VAL B 1 209 ? 18.482 -1.187 18.750 1.00 21.13 208 VAL B O 1
ATOM 4251 N N . TRP B 1 210 ? 18.055 -3.240 19.579 1.00 16.30 209 TRP B N 1
ATOM 4252 C CA . TRP B 1 210 ? 18.058 -3.904 18.282 1.00 15.70 209 TRP B CA 1
ATOM 4253 C C . TRP B 1 210 ? 16.964 -3.347 17.377 1.00 15.49 209 TRP B C 1
ATOM 4254 O O . TRP B 1 210 ? 17.181 -3.132 16.183 1.00 15.22 209 TRP B O 1
ATOM 4265 N N . GLY B 1 211 ? 15.788 -3.121 17.957 1.00 18.07 210 GLY B N 1
ATOM 4266 C CA . GLY B 1 211 ? 14.665 -2.558 17.230 1.00 16.35 210 GLY B CA 1
ATOM 4267 C C . GLY B 1 211 ? 14.981 -1.189 16.660 1.00 15.89 210 GLY B C 1
ATOM 4268 O O . GLY B 1 211 ? 14.658 -0.902 15.508 1.00 19.48 210 GLY B O 1
ATOM 4269 N N . ILE B 1 212 ? 15.618 -0.346 17.468 1.00 16.27 211 ILE B N 1
ATOM 4270 C CA . ILE B 1 212 ? 16.019 0.988 17.032 1.00 24.27 211 ILE B CA 1
ATOM 4271 C C . ILE B 1 212 ? 17.031 0.903 15.892 1.00 22.15 211 ILE B C 1
ATOM 4272 O O . ILE B 1 212 ? 16.986 1.693 14.947 1.00 26.50 211 ILE B O 1
ATOM 4277 N N . GLY B 1 213 ? 17.939 -0.064 15.986 1.00 18.02 212 GLY B N 1
ATOM 4278 C CA . GLY B 1 213 ? 18.897 -0.319 14.926 1.00 17.64 212 GLY B CA 1
ATOM 4279 C C . GLY B 1 213 ? 18.202 -0.674 13.625 1.00 16.40 212 GLY B C 1
ATOM 4280 O O . GLY B 1 213 ? 18.556 -0.163 12.563 1.00 15.68 212 GLY B O 1
ATOM 4281 N N . CYS B 1 214 ? 17.207 -1.552 13.712 1.00 15.26 213 CYS B N 1
ATOM 4282 C CA . CYS B 1 214 ? 16.394 -1.913 12.556 1.00 25.42 213 CYS B CA 1
ATOM 4283 C C . CYS B 1 214 ? 15.722 -0.680 11.964 1.00 25.09 213 CYS B C 1
ATOM 4284 O O . CYS B 1 214 ? 15.681 -0.505 10.746 1.00 21.89 213 CYS B O 1
ATOM 4287 N N . ILE B 1 215 ? 15.200 0.172 12.841 1.00 15.92 214 ILE B N 1
ATOM 4288 C CA . ILE B 1 215 ? 14.555 1.413 12.431 1.00 17.84 214 ILE B CA 1
ATOM 4289 C C . ILE B 1 215 ? 15.568 2.376 11.814 1.00 19.73 214 ILE B C 1
ATOM 4290 O O . ILE B 1 215 ? 15.292 3.008 10.793 1.00 22.92 214 ILE B O 1
ATOM 4295 N N . LEU B 1 216 ? 16.741 2.474 12.432 1.00 20.96 215 LEU B N 1
ATOM 4296 C CA . LEU B 1 216 ? 17.815 3.322 11.922 1.00 23.33 215 LEU B CA 1
ATOM 4297 C C . LEU B 1 216 ? 18.242 2.891 10.522 1.00 17.12 215 LEU B C 1
ATOM 4298 O O . LEU B 1 216 ? 18.535 3.727 9.667 1.00 22.52 215 LEU B O 1
ATOM 4303 N N . GLY B 1 217 ? 18.265 1.582 10.294 1.00 25.56 216 GLY B N 1
ATOM 4304 C CA . GLY B 1 217 ? 18.643 1.037 9.003 1.00 22.10 216 GLY B CA 1
ATOM 4305 C C . GLY B 1 217 ? 17.682 1.420 7.894 1.00 23.21 216 GLY B C 1
ATOM 4306 O O . GLY B 1 217 ? 18.080 1.552 6.736 1.00 19.68 216 GLY B O 1
ATOM 4307 N N . GLU B 1 218 ? 16.414 1.602 8.247 1.00 21.18 217 GLU B N 1
ATOM 4308 C CA . GLU B 1 218 ? 15.396 1.969 7.270 1.00 17.68 217 GLU B CA 1
ATOM 4309 C C . GLU B 1 218 ? 15.357 3.478 7.044 1.00 18.55 217 GLU B C 1
ATOM 4310 O O . GLU B 1 218 ? 15.209 3.939 5.912 1.00 22.34 217 GLU B O 1
ATOM 4316 N N . LEU B 1 219 ? 15.489 4.240 8.126 1.00 21.01 218 LEU B N 1
ATOM 4317 C CA . LEU B 1 219 ? 15.508 5.698 8.046 1.00 19.45 218 LEU B CA 1
ATOM 4318 C C . LEU B 1 219 ? 16.671 6.188 7.191 1.00 20.57 218 LEU B C 1
ATOM 4319 O O . LEU B 1 219 ? 16.568 7.212 6.515 1.00 30.95 218 LEU B O 1
ATOM 4324 N N . LEU B 1 220 ? 17.772 5.444 7.218 1.00 24.18 219 LEU B N 1
ATOM 4325 C CA . LEU B 1 220 ? 18.953 5.777 6.428 1.00 25.53 219 LEU B CA 1
ATOM 4326 C C . LEU B 1 220 ? 18.742 5.511 4.938 1.00 31.89 219 LEU B C 1
ATOM 4327 O O . LEU B 1 220 ? 19.622 5.786 4.121 1.00 25.92 219 LEU B O 1
ATOM 4332 N N . GLY B 1 221 ? 17.577 4.972 4.590 1.00 26.77 220 GLY B N 1
ATOM 4333 C CA . GLY B 1 221 ? 17.214 4.774 3.199 1.00 22.43 220 GLY B CA 1
ATOM 4334 C C . GLY B 1 221 ? 17.207 3.322 2.767 1.00 36.07 220 GLY B C 1
ATOM 4335 O O . GLY B 1 221 ? 17.972 2.927 1.886 1.00 55.00 220 GLY B O 1
ATOM 4336 N N . SER B 1 222 ? 16.338 2.524 3.378 1.00 32.83 221 SER B N 1
ATOM 4337 C CA . SER B 1 222 ? 16.254 1.107 3.045 1.00 35.28 221 SER B CA 1
ATOM 4338 C C . SER B 1 222 ? 14.943 0.465 3.484 1.00 21.15 221 SER B C 1
ATOM 4339 O O . SER B 1 222 ? 14.224 0.993 4.331 1.00 26.00 221 SER B O 1
ATOM 4342 N N . ARG B 1 223 ? 14.649 -0.684 2.887 1.00 26.47 222 ARG B N 1
ATOM 4343 C CA . ARG B 1 223 ? 13.549 -1.540 3.311 1.00 23.25 222 ARG B CA 1
ATOM 4344 C C . ARG B 1 223 ? 13.884 -2.158 4.667 1.00 21.13 222 ARG B C 1
ATOM 4345 O O . ARG B 1 223 ? 15.008 -2.004 5.146 1.00 25.47 222 ARG B O 1
ATOM 4353 N N . PRO B 1 224 ? 12.912 -2.840 5.302 1.00 24.63 223 PRO B N 1
ATOM 4354 C CA . PRO B 1 224 ? 13.262 -3.638 6.482 1.00 28.39 223 PRO B CA 1
ATOM 4355 C C . PRO B 1 224 ? 14.422 -4.589 6.194 1.00 24.83 223 PRO B C 1
ATOM 4356 O O . PRO B 1 224 ? 14.373 -5.348 5.226 1.00 18.55 223 PRO B O 1
ATOM 4360 N N . LEU B 1 225 ? 15.456 -4.530 7.028 1.00 25.85 224 LEU B N 1
ATOM 4361 C CA . LEU B 1 225 ? 16.700 -5.249 6.773 1.00 26.16 224 LEU B CA 1
ATOM 4362 C C . LEU B 1 225 ? 16.562 -6.762 6.911 1.00 23.41 224 LEU B C 1
ATOM 4363 O O . LEU B 1 225 ? 17.166 -7.517 6.149 1.00 39.29 224 LEU B O 1
ATOM 4368 N N . PHE B 1 226 ? 15.770 -7.203 7.883 1.00 21.86 225 PHE B N 1
ATOM 4369 C CA . PHE B 1 226 ? 15.668 -8.625 8.190 1.00 19.60 225 PHE B CA 1
ATOM 4370 C C . PHE B 1 226 ? 14.246 -9.147 8.010 1.00 20.84 225 PHE B C 1
ATOM 4371 O O . PHE B 1 226 ? 13.490 -9.261 8.974 1.00 16.27 225 PHE B O 1
ATOM 4379 N N . GLN B 1 227 ? 13.892 -9.476 6.772 1.00 22.26 226 GLN B N 1
ATOM 4380 C CA . GLN B 1 227 ? 12.534 -9.901 6.452 1.00 26.69 226 GLN B CA 1
ATOM 4381 C C . GLN B 1 227 ? 12.386 -11.420 6.454 1.00 26.47 226 GLN B C 1
ATOM 4382 O O . GLN B 1 227 ? 12.369 -12.053 5.399 1.00 28.75 226 GLN B O 1
ATOM 4388 N N . GLY B 1 228 ? 12.273 -11.997 7.647 1.00 21.76 227 GLY B N 1
ATOM 4389 C CA . GLY B 1 228 ? 12.093 -13.430 7.787 1.00 22.30 227 GLY B CA 1
ATOM 4390 C C . GLY B 1 228 ? 10.634 -13.836 7.720 1.00 27.61 227 GLY B C 1
ATOM 4391 O O . GLY B 1 228 ? 9.757 -13.119 8.203 1.00 27.56 227 GLY B O 1
ATOM 4392 N N . LYS B 1 229 ? 10.374 -14.991 7.116 1.00 25.77 228 LYS B N 1
ATOM 4393 C CA . LYS B 1 229 ? 9.013 -15.494 6.970 1.00 26.29 228 LYS B CA 1
ATOM 4394 C C . LYS B 1 229 ? 8.652 -16.432 8.117 1.00 31.49 228 LYS B C 1
ATOM 4395 O O . LYS B 1 229 ? 7.477 -16.677 8.390 1.00 32.98 228 LYS B O 1
ATOM 4401 N N . ASP B 1 230 ? 9.677 -16.955 8.781 1.00 34.48 229 ASP B N 1
ATOM 4402 C CA . ASP B 1 230 ? 9.498 -17.785 9.966 1.00 36.05 229 ASP B CA 1
ATOM 4403 C C . ASP B 1 230 ? 10.690 -17.590 10.896 1.00 28.21 229 ASP B C 1
ATOM 4404 O O . ASP B 1 230 ? 11.569 -16.779 10.613 1.00 27.77 229 ASP B O 1
ATOM 4409 N N . ARG B 1 231 ? 10.721 -18.331 11.999 1.00 17.67 230 ARG B N 1
ATOM 4410 C CA . ARG B 1 231 ? 11.760 -18.151 13.010 1.00 23.12 230 ARG B CA 1
ATOM 4411 C C . ARG B 1 231 ? 13.158 -18.469 12.486 1.00 27.26 230 ARG B C 1
ATOM 4412 O O . ARG B 1 231 ? 14.071 -17.653 12.612 1.00 25.06 230 ARG B O 1
ATOM 4420 N N . VAL B 1 232 ? 13.322 -19.653 11.904 1.00 25.33 231 VAL B N 1
ATOM 4421 C CA . VAL B 1 232 ? 14.612 -20.066 11.362 1.00 25.41 231 VAL B CA 1
ATOM 4422 C C . VAL B 1 232 ? 15.035 -19.153 10.214 1.00 20.76 231 VAL B C 1
ATOM 4423 O O . VAL B 1 232 ? 16.196 -18.754 10.121 1.00 22.39 231 VAL B O 1
ATOM 4427 N N . ASN B 1 233 ? 14.082 -18.815 9.352 1.00 22.04 232 ASN B N 1
ATOM 4428 C CA . ASN B 1 233 ? 14.347 -17.922 8.230 1.00 26.61 232 ASN B CA 1
ATOM 4429 C C . ASN B 1 233 ? 14.710 -16.515 8.700 1.00 26.88 232 ASN B C 1
ATOM 4430 O O . ASN B 1 233 ? 15.470 -15.807 8.037 1.00 23.66 232 ASN B O 1
ATOM 4435 N N . GLN B 1 234 ? 14.168 -16.117 9.847 1.00 19.82 233 GLN B N 1
ATOM 4436 C CA . GLN B 1 234 ? 14.481 -14.817 10.430 1.00 18.41 233 GLN B CA 1
ATOM 4437 C C . GLN B 1 234 ? 15.945 -14.760 10.855 1.00 19.40 233 GLN B C 1
ATOM 4438 O O . GLN B 1 234 ? 16.612 -13.743 10.676 1.00 22.68 233 GLN B O 1
ATOM 4444 N N . LEU B 1 235 ? 16.439 -15.860 11.416 1.00 20.23 234 LEU B N 1
ATOM 4445 C CA . LEU B 1 235 ? 17.838 -15.947 11.816 1.00 27.01 234 LEU B CA 1
ATOM 4446 C C . LEU B 1 235 ? 18.747 -15.881 10.596 1.00 31.88 234 LEU B C 1
ATOM 4447 O O . LEU B 1 235 ? 19.785 -15.220 10.620 1.00 29.43 234 LEU B O 1
ATOM 4452 N N . ASP B 1 236 ? 18.346 -16.568 9.530 1.00 18.24 235 ASP B N 1
ATOM 4453 C CA . ASP B 1 236 ? 19.101 -16.559 8.284 1.00 22.23 235 ASP B CA 1
ATOM 4454 C C . ASP B 1 236 ? 19.203 -15.147 7.714 1.00 22.53 235 ASP B C 1
ATOM 4455 O O . ASP B 1 236 ? 20.272 -14.725 7.279 1.00 29.11 235 ASP B O 1
ATOM 4460 N N . LYS B 1 237 ? 18.089 -14.420 7.731 1.00 16.98 236 LYS B N 1
ATOM 4461 C CA . LYS B 1 237 ? 18.048 -13.056 7.210 1.00 17.02 236 LYS B CA 1
ATOM 4462 C C . LYS B 1 237 ? 18.948 -12.117 8.008 1.00 16.45 236 LYS B C 1
ATOM 4463 O O . LYS B 1 237 ? 19.586 -11.228 7.447 1.00 16.76 236 LYS B O 1
ATOM 4469 N N . ILE B 1 238 ? 18.995 -12.321 9.320 1.00 15.80 237 ILE B N 1
ATOM 4470 C CA . ILE B 1 238 ? 19.839 -11.514 10.191 1.00 15.41 237 ILE B CA 1
ATOM 4471 C C . ILE B 1 238 ? 21.319 -11.787 9.934 1.00 25.64 237 ILE B C 1
ATOM 4472 O O . ILE B 1 238 ? 22.108 -10.860 9.748 1.00 23.71 237 ILE B O 1
ATOM 4477 N N . VAL B 1 239 ? 21.685 -13.065 9.912 1.00 22.78 238 VAL B N 1
ATOM 4478 C CA . VAL B 1 239 ? 23.076 -13.470 9.732 1.00 18.76 238 VAL B CA 1
ATOM 4479 C C . VAL B 1 239 ? 23.581 -13.153 8.323 1.00 32.04 238 VAL B C 1
ATOM 4480 O O . VAL B 1 239 ? 24.740 -12.773 8.146 1.00 29.88 238 VAL B O 1
ATOM 4484 N N . ASP B 1 240 ? 22.710 -13.296 7.326 1.00 26.51 239 ASP B N 1
ATOM 4485 C CA . ASP B 1 240 ? 23.068 -12.969 5.945 1.00 30.05 239 ASP B CA 1
ATOM 4486 C C . ASP B 1 240 ? 23.552 -11.528 5.810 1.00 33.49 239 ASP B C 1
ATOM 4487 O O . ASP B 1 240 ? 24.411 -11.229 4.980 1.00 32.00 239 ASP B O 1
ATOM 4492 N N . VAL B 1 241 ? 22.999 -10.640 6.630 1.00 23.05 240 VAL B N 1
ATOM 4493 C CA . VAL B 1 241 ? 23.378 -9.235 6.592 1.00 25.26 240 VAL B CA 1
ATOM 4494 C C . VAL B 1 241 ? 24.593 -8.956 7.475 1.00 18.20 240 VAL B C 1
ATOM 4495 O O . VAL B 1 241 ? 25.679 -8.689 6.967 1.00 24.03 240 VAL B O 1
ATOM 4499 N N . ILE B 1 242 ? 24.414 -9.040 8.791 1.00 17.28 241 ILE B N 1
ATOM 4500 C CA . ILE B 1 242 ? 25.462 -8.646 9.733 1.00 29.17 241 ILE B CA 1
ATOM 4501 C C . ILE B 1 242 ? 26.679 -9.573 9.718 1.00 38.37 241 ILE B C 1
ATOM 4502 O O . ILE B 1 242 ? 27.761 -9.186 10.158 1.00 39.50 241 ILE B O 1
ATOM 4507 N N . GLY B 1 243 ? 26.504 -10.793 9.217 1.00 38.44 242 GLY B N 1
ATOM 4508 C CA . GLY B 1 243 ? 27.613 -11.722 9.094 1.00 29.98 242 GLY B CA 1
ATOM 4509 C C . GLY B 1 243 ? 27.678 -12.777 10.182 1.00 23.29 242 GLY B C 1
ATOM 4510 O O . GLY B 1 243 ? 27.071 -12.631 11.244 1.00 20.53 242 GLY B O 1
ATOM 4511 N N . THR B 1 244 ? 28.425 -13.843 9.911 1.00 25.09 243 THR B N 1
ATOM 4512 C CA . THR B 1 244 ? 28.581 -14.947 10.852 1.00 23.49 243 THR B CA 1
ATOM 4513 C C . THR B 1 244 ? 29.334 -14.514 12.106 1.00 27.15 243 THR B C 1
ATOM 4514 O O . THR B 1 244 ? 30.465 -14.037 12.021 1.00 24.13 243 THR B O 1
ATOM 4518 N N . PRO B 1 245 ? 28.702 -14.678 13.279 1.00 25.85 244 PRO B N 1
ATOM 4519 C CA . PRO B 1 245 ? 29.314 -14.327 14.564 1.00 24.44 244 PRO B CA 1
ATOM 4520 C C . PRO B 1 245 ? 30.395 -15.320 14.970 1.00 38.95 244 PRO B C 1
ATOM 4521 O O . PRO B 1 245 ? 30.393 -16.456 14.494 1.00 34.30 244 PRO B O 1
ATOM 4525 N N . SER B 1 246 ? 31.304 -14.895 15.841 1.00 42.02 245 SER B N 1
ATOM 4526 C CA . SER B 1 246 ? 32.331 -15.786 16.363 1.00 30.92 245 SER B CA 1
ATOM 4527 C C . SER B 1 246 ? 31.686 -16.899 17.178 1.00 36.64 245 SER B C 1
ATOM 4528 O O . SER B 1 246 ? 30.576 -16.738 17.689 1.00 38.60 245 SER B O 1
ATOM 4531 N N A GLU B 1 247 ? 32.395 -18.023 17.270 0.50 36.31 246 GLU B N 1
ATOM 4532 N N B GLU B 1 247 ? 32.370 -18.032 17.306 0.50 36.22 246 GLU B N 1
ATOM 4533 C CA A GLU B 1 247 ? 31.991 -19.171 18.075 0.50 42.30 246 GLU B CA 1
ATOM 4534 C CA B GLU B 1 247 ? 31.823 -19.146 18.076 0.50 42.28 246 GLU B CA 1
ATOM 4535 C C A GLU B 1 247 ? 31.673 -18.740 19.499 0.50 45.55 246 GLU B C 1
ATOM 4536 C C B GLU B 1 247 ? 31.667 -18.760 19.545 0.50 46.16 246 GLU B C 1
ATOM 4537 O O A GLU B 1 247 ? 30.731 -19.234 20.123 0.50 44.33 246 GLU B O 1
ATOM 4538 O O B GLU B 1 247 ? 30.829 -19.321 20.255 0.50 45.55 246 GLU B O 1
ATOM 4549 N N . GLU B 1 248 ? 32.468 -17.804 19.989 1.00 48.69 247 GLU B N 1
ATOM 4550 C CA . GLU B 1 248 ? 32.358 -17.248 21.330 1.00 49.39 247 GLU B CA 1
ATOM 4551 C C . GLU B 1 248 ? 30.989 -16.618 21.546 1.00 38.66 247 GLU B C 1
ATOM 4552 O O . GLU B 1 248 ? 30.370 -16.764 22.602 1.00 37.60 247 GLU B O 1
ATOM 4558 N N . ASP B 1 249 ? 30.532 -15.903 20.523 1.00 28.47 248 ASP B N 1
ATOM 4559 C CA . ASP B 1 249 ? 29.278 -15.168 20.585 1.00 26.39 248 ASP B CA 1
ATOM 4560 C C . ASP B 1 249 ? 28.081 -16.078 20.324 1.00 20.92 248 ASP B C 1
ATOM 4561 O O . ASP B 1 249 ? 27.018 -15.909 20.924 1.00 20.81 248 ASP B O 1
ATOM 4566 N N . ILE B 1 250 ? 28.260 -17.040 19.425 1.00 30.96 249 ILE B N 1
ATOM 4567 C CA . ILE B 1 250 ? 27.221 -18.017 19.128 1.00 32.69 249 ILE B CA 1
ATOM 4568 C C . ILE B 1 250 ? 26.862 -18.811 20.382 1.00 36.37 249 ILE B C 1
ATOM 4569 O O . ILE B 1 250 ? 25.686 -19.026 20.677 1.00 43.10 249 ILE B O 1
ATOM 4574 N N . ASN B 1 251 ? 27.883 -19.224 21.126 1.00 30.94 250 ASN B N 1
ATOM 4575 C CA . ASN B 1 251 ? 27.683 -19.975 22.362 1.00 34.02 250 ASN B CA 1
ATOM 4576 C C . ASN B 1 251 ? 27.127 -19.114 23.493 1.00 29.22 250 ASN B C 1
ATOM 4577 O O . ASN B 1 251 ? 26.768 -19.626 24.553 1.00 35.05 250 ASN B O 1
ATOM 4582 N N . SER B 1 252 ? 27.057 -17.807 23.265 1.00 22.69 251 SER B N 1
ATOM 4583 C CA . SER B 1 252 ? 26.603 -16.877 24.292 1.00 38.61 251 SER B CA 1
ATOM 4584 C C . SER B 1 252 ? 25.118 -16.544 24.169 1.00 31.91 251 SER B C 1
ATOM 4585 O O . SER B 1 252 ? 24.528 -15.971 25.085 1.00 28.71 251 SER B O 1
ATOM 4588 N N . VAL B 1 253 ? 24.513 -16.904 23.042 1.00 23.01 252 VAL B N 1
ATOM 4589 C CA . VAL B 1 253 ? 23.119 -16.552 22.797 1.00 30.23 252 VAL B CA 1
ATOM 4590 C C . VAL B 1 253 ? 22.301 -17.711 22.236 1.00 36.08 252 VAL B C 1
ATOM 4591 O O . VAL B 1 253 ? 22.754 -18.434 21.349 1.00 40.79 252 VAL B O 1
ATOM 4593 N N . GLY B 1 254 ? 21.093 -17.880 22.765 1.00 37.00 253 GLY B N 1
ATOM 4594 C CA . GLY B 1 254 ? 20.136 -18.812 22.201 1.00 26.52 253 GLY B CA 1
ATOM 4595 C C . GLY B 1 254 ? 20.137 -20.212 22.782 1.00 25.57 253 GLY B C 1
ATOM 4596 O O . GLY B 1 254 ? 20.965 -20.553 23.627 1.00 27.37 253 GLY B O 1
ATOM 4597 N N . SER B 1 255 ? 19.194 -21.027 22.317 1.00 20.31 254 SER B N 1
ATOM 4598 C CA . SER B 1 255 ? 19.087 -22.415 22.749 1.00 27.73 254 SER B CA 1
ATOM 4599 C C . SER B 1 255 ? 20.162 -23.273 22.093 1.00 33.42 254 SER B C 1
ATOM 4600 O O . SER B 1 255 ? 20.881 -22.812 21.207 1.00 20.96 254 SER B O 1
ATOM 4603 N N . SER B 1 256 ? 20.260 -24.525 22.530 1.00 29.01 255 SER B N 1
ATOM 4604 C CA . SER B 1 256 ? 21.275 -25.439 22.022 1.00 32.85 255 SER B CA 1
ATOM 4605 C C . SER B 1 256 ? 21.047 -25.780 20.553 1.00 31.93 255 SER B C 1
ATOM 4606 O O . SER B 1 256 ? 21.998 -25.924 19.785 1.00 33.38 255 SER B O 1
ATOM 4609 N N . ALA B 1 257 ? 19.782 -25.906 20.167 1.00 33.34 256 ALA B N 1
ATOM 4610 C CA . ALA B 1 257 ? 19.431 -26.239 18.792 1.00 27.96 256 ALA B CA 1
ATOM 4611 C C . ALA B 1 257 ? 19.711 -25.071 17.853 1.00 20.29 256 ALA B C 1
ATOM 4612 O O . ALA B 1 257 ? 20.165 -25.264 16.725 1.00 20.53 256 ALA B O 1
ATOM 4614 N N . ALA B 1 258 ? 19.438 -23.860 18.325 1.00 19.66 257 ALA B N 1
ATOM 4615 C CA . ALA B 1 258 ? 19.656 -22.660 17.525 1.00 18.97 257 ALA B CA 1
ATOM 4616 C C . ALA B 1 258 ? 21.143 -22.444 17.264 1.00 19.33 257 ALA B C 1
ATOM 4617 O O . ALA B 1 258 ? 21.541 -22.073 16.159 1.00 20.96 257 ALA B O 1
ATOM 4619 N N . GLN B 1 259 ? 21.959 -22.680 18.286 1.00 19.80 258 GLN B N 1
ATOM 4620 C CA . GLN B 1 259 ? 23.407 -22.571 18.152 1.00 20.37 258 GLN B CA 1
ATOM 4621 C C . GLN B 1 259 ? 23.945 -23.636 17.204 1.00 21.08 258 GLN B C 1
ATOM 4622 O O . GLN B 1 259 ? 24.852 -23.379 16.413 1.00 38.99 258 GLN B O 1
ATOM 4628 N N . LYS B 1 260 ? 23.372 -24.833 17.291 1.00 21.54 259 LYS B N 1
ATOM 4629 C CA . LYS B 1 260 ? 23.774 -25.954 16.448 1.00 22.39 259 LYS B CA 1
ATOM 4630 C C . LYS B 1 260 ? 23.510 -25.663 14.974 1.00 21.93 259 LYS B C 1
ATOM 4631 O O . LYS B 1 260 ? 24.340 -25.957 14.113 1.00 41.54 259 LYS B O 1
ATOM 4637 N N . TYR B 1 261 ? 22.350 -25.079 14.693 1.00 20.88 260 TYR B N 1
ATOM 4638 C CA . TYR B 1 261 ? 21.970 -24.732 13.328 1.00 28.23 260 TYR B CA 1
ATOM 4639 C C . TYR B 1 261 ? 22.837 -23.607 12.770 1.00 26.71 260 TYR B C 1
ATOM 4640 O O . TYR B 1 261 ? 23.189 -23.609 11.589 1.00 25.07 260 TYR B O 1
ATOM 4649 N N . LEU B 1 262 ? 23.176 -22.648 13.625 1.00 19.90 261 LEU B N 1
ATOM 4650 C CA . LEU B 1 262 ? 23.958 -21.488 13.212 1.00 26.59 261 LEU B CA 1
ATOM 4651 C C . LEU B 1 262 ? 25.386 -21.876 12.836 1.00 27.96 261 LEU B C 1
ATOM 4652 O O . LEU B 1 262 ? 25.977 -21.298 11.925 1.00 34.87 261 LEU B O 1
ATOM 4657 N N . LYS B 1 263 ? 25.933 -22.862 13.539 1.00 29.26 262 LYS B N 1
ATOM 4658 C CA . LYS B 1 263 ? 27.289 -23.330 13.274 1.00 29.60 262 LYS B CA 1
ATOM 4659 C C . LYS B 1 263 ? 27.362 -24.136 11.980 1.00 32.47 262 LYS B C 1
ATOM 4660 O O . LYS B 1 263 ? 28.389 -24.147 11.304 1.00 33.54 262 LYS B O 1
ATOM 4666 N N . LYS B 1 264 ? 26.265 -24.805 11.639 1.00 35.03 263 LYS B N 1
ATOM 4667 C CA . LYS B 1 264 ? 26.207 -25.610 10.424 1.00 38.84 263 LYS B CA 1
ATOM 4668 C C . LYS B 1 264 ? 25.972 -24.749 9.187 1.00 36.22 263 LYS B C 1
ATOM 4669 O O . LYS B 1 264 ? 26.072 -25.229 8.058 1.00 39.41 263 LYS B O 1
ATOM 4675 N N . LYS B 1 265 ? 25.656 -23.477 9.404 1.00 37.43 264 LYS B N 1
ATOM 4676 C CA . LYS B 1 265 ? 25.401 -22.556 8.303 1.00 38.53 264 LYS B CA 1
ATOM 4677 C C . LYS B 1 265 ? 26.704 -22.093 7.661 1.00 47.44 264 LYS B C 1
ATOM 4678 O O . LYS B 1 265 ? 27.732 -21.983 8.330 1.00 40.87 264 LYS B O 1
ATOM 4680 N N . SER B 1 266 ? 26.654 -21.825 6.360 1.00 55.72 265 SER B N 1
ATOM 4681 C CA . SER B 1 266 ? 27.824 -21.356 5.626 1.00 56.39 265 SER B CA 1
ATOM 4682 C C . SER B 1 266 ? 28.262 -19.985 6.125 1.00 50.48 265 SER B C 1
ATOM 4683 O O . SER B 1 266 ? 27.441 -19.192 6.586 1.00 50.12 265 SER B O 1
ATOM 4686 N N . HIS B 1 267 ? 29.559 -19.711 6.029 1.00 50.97 266 HIS B N 1
ATOM 4687 C CA . HIS B 1 267 ? 30.111 -18.460 6.534 1.00 56.35 266 HIS B CA 1
ATOM 4688 C C . HIS B 1 267 ? 29.639 -17.251 5.733 1.00 50.20 266 HIS B C 1
ATOM 4689 O O . HIS B 1 267 ? 29.791 -17.198 4.512 1.00 60.45 266 HIS B O 1
ATOM 4696 N N . ARG B 1 268 ? 29.063 -16.283 6.436 1.00 30.25 267 ARG B N 1
ATOM 4697 C CA . ARG B 1 268 ? 28.694 -15.008 5.839 1.00 35.93 267 ARG B CA 1
ATOM 4698 C C . ARG B 1 268 ? 29.580 -13.912 6.417 1.00 43.26 267 ARG B C 1
ATOM 4699 O O . ARG B 1 268 ? 29.651 -13.748 7.635 1.00 33.82 267 ARG B O 1
ATOM 4704 N N . PRO B 1 269 ? 30.269 -13.160 5.545 1.00 48.88 268 PRO B N 1
ATOM 4705 C CA . PRO B 1 269 ? 31.156 -12.092 6.017 1.00 47.28 268 PRO B CA 1
ATOM 4706 C C . PRO B 1 269 ? 30.372 -10.945 6.639 1.00 39.40 268 PRO B C 1
ATOM 4707 O O . PRO B 1 269 ? 29.184 -10.793 6.352 1.00 46.10 268 PRO B O 1
ATOM 4711 N N . GLN B 1 270 ? 31.029 -10.156 7.483 1.00 29.60 269 GLN B N 1
ATOM 4712 C CA . GLN B 1 270 ? 30.369 -9.038 8.143 1.00 33.11 269 GLN B CA 1
ATOM 4713 C C . GLN B 1 270 ? 29.872 -8.016 7.137 1.00 33.87 269 GLN B C 1
ATOM 4714 O O . GLN B 1 270 ? 30.480 -7.819 6.082 1.00 44.42 269 GLN B O 1
ATOM 4720 N N . ALA B 1 271 ? 28.759 -7.373 7.470 1.00 36.44 270 ALA B N 1
ATOM 4721 C CA . ALA B 1 271 ?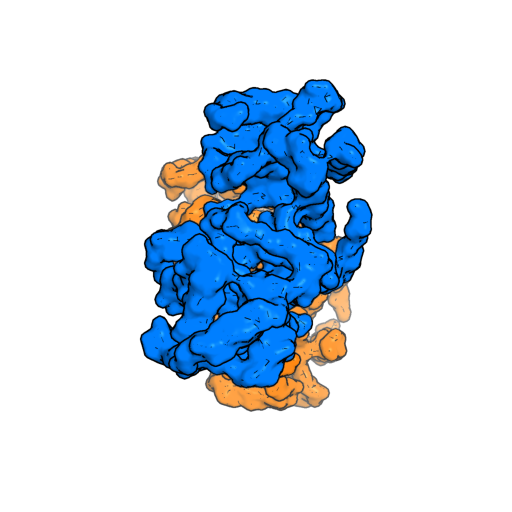 28.226 -6.319 6.628 1.00 36.97 270 ALA B CA 1
ATOM 4722 C C . ALA B 1 271 ? 29.201 -5.169 6.500 1.00 35.52 270 ALA B C 1
ATOM 4723 O O . ALA B 1 271 ? 29.791 -4.707 7.490 1.00 45.22 270 ALA B O 1
ATOM 4725 N N . ASP B 1 272 ? 29.388 -4.756 5.261 1.00 34.65 271 ASP B N 1
ATOM 4726 C CA . ASP B 1 272 ? 30.088 -3.530 4.903 1.00 38.51 271 ASP B CA 1
ATOM 4727 C C . ASP B 1 272 ? 29.009 -2.499 4.700 1.00 42.02 271 ASP B C 1
ATOM 4728 O O . ASP B 1 272 ? 28.280 -2.528 3.707 1.00 39.42 271 ASP B O 1
ATOM 4733 N N . TRP B 1 273 ? 28.823 -1.614 5.675 1.00 45.35 272 TRP B N 1
ATOM 4734 C CA . TRP B 1 273 ? 27.690 -0.709 5.714 1.00 34.62 272 TRP B CA 1
ATOM 4735 C C . TRP B 1 273 ? 27.866 0.431 4.725 1.00 40.23 272 TRP B C 1
ATOM 4736 O O . TRP B 1 273 ? 26.916 1.135 4.398 1.00 39.64 272 TRP B O 1
ATOM 4747 N N . ARG B 1 274 ? 29.094 0.595 4.251 1.00 39.87 273 ARG B N 1
ATOM 4748 C CA . ARG B 1 274 ? 29.411 1.631 3.279 1.00 43.23 273 ARG B CA 1
ATOM 4749 C C . ARG B 1 274 ? 28.825 1.307 1.900 1.00 37.51 273 ARG B C 1
ATOM 4750 O O . ARG B 1 274 ? 28.387 2.205 1.184 1.00 39.97 273 ARG B O 1
ATOM 4758 N N . GLN B 1 275 ? 28.817 0.025 1.536 1.00 31.41 274 GLN B N 1
ATOM 4759 C CA . GLN B 1 275 ? 28.264 -0.330 0.230 1.00 43.10 274 GLN B CA 1
ATOM 4760 C C . GLN B 1 275 ? 26.736 -0.324 0.289 1.00 37.27 274 GLN B C 1
ATOM 4761 O O . GLN B 1 275 ? 26.074 -0.085 -0.725 1.00 39.40 274 GLN B O 1
ATOM 4767 N N . ARG B 1 276 ? 26.169 -0.545 1.476 1.00 30.52 275 ARG B N 1
ATOM 4768 C CA . ARG B 1 276 ? 24.725 -0.468 1.664 1.00 38.82 275 ARG B CA 1
ATOM 4769 C C . ARG B 1 276 ? 24.240 0.980 1.744 1.00 37.31 275 ARG B C 1
ATOM 4770 O O . ARG B 1 276 ? 23.165 1.312 1.244 1.00 33.92 275 ARG B O 1
ATOM 4778 N N . TYR B 1 277 ? 25.036 1.835 2.377 1.00 37.64 276 TYR B N 1
ATOM 4779 C CA . TYR B 1 277 ? 24.693 3.249 2.508 1.00 31.18 276 TYR B CA 1
ATOM 4780 C C . TYR B 1 277 ? 25.869 4.139 2.112 1.00 36.13 276 TYR B C 1
ATOM 4781 O O . TYR B 1 277 ? 26.632 4.583 2.970 1.00 33.65 276 TYR B O 1
ATOM 4790 N N . PRO B 1 278 ? 26.015 4.403 0.805 1.00 38.50 277 PRO B N 1
ATOM 4791 C CA . PRO B 1 278 ? 27.137 5.182 0.266 1.00 33.86 277 PRO B CA 1
ATOM 4792 C C . PRO B 1 278 ? 27.119 6.651 0.687 1.00 32.34 277 PRO B C 1
ATOM 4793 O O . PRO B 1 278 ? 28.170 7.292 0.706 1.00 41.45 277 PRO B O 1
ATOM 4797 N N . THR B 1 279 ? 25.943 7.170 1.021 1.00 35.27 278 THR B N 1
ATOM 4798 C CA . THR B 1 279 ? 25.788 8.589 1.331 1.00 39.34 278 THR B CA 1
ATOM 4799 C C . THR B 1 279 ? 25.869 8.843 2.839 1.00 38.39 278 THR B C 1
ATOM 4800 O O . THR B 1 279 ? 26.203 9.945 3.278 1.00 35.65 278 THR B O 1
ATOM 4804 N N . ALA B 1 280 ? 25.584 7.810 3.625 1.00 35.74 279 ALA B N 1
ATOM 4805 C CA . ALA B 1 280 ? 25.545 7.933 5.080 1.00 28.99 279 ALA B CA 1
ATOM 4806 C C . ALA B 1 280 ? 26.895 8.325 5.677 1.00 38.98 279 ALA B C 1
ATOM 4807 O O . ALA B 1 280 ? 27.950 7.955 5.162 1.00 38.37 279 ALA B O 1
ATOM 4809 N N . SER B 1 281 ? 26.843 9.078 6.771 1.00 36.68 280 SER B N 1
ATOM 4810 C CA . SER B 1 281 ? 28.040 9.496 7.490 1.00 32.12 280 SER B CA 1
ATOM 4811 C C . SER B 1 281 ? 28.657 8.317 8.237 1.00 28.28 280 SER B C 1
ATOM 4812 O O . SER B 1 281 ? 27.956 7.363 8.573 1.00 33.30 280 SER B O 1
ATOM 4815 N N . PRO B 1 282 ? 29.975 8.376 8.494 1.00 24.96 281 PRO B N 1
ATOM 4816 C CA . PRO B 1 282 ? 30.649 7.329 9.271 1.00 22.28 281 PRO B CA 1
ATOM 4817 C C . PRO B 1 282 ? 30.068 7.187 10.675 1.00 21.07 281 PRO B C 1
ATOM 4818 O O . PRO B 1 282 ? 30.029 6.084 11.220 1.00 21.96 281 PRO B O 1
ATOM 4822 N N . GLU B 1 283 ? 29.620 8.300 11.248 1.00 23.27 282 GLU B N 1
ATOM 4823 C CA . GLU B 1 283 ? 29.021 8.289 12.576 1.00 26.71 282 GLU B CA 1
ATOM 4824 C C . GLU B 1 283 ? 27.718 7.494 12.581 1.00 27.87 282 GLU B C 1
ATOM 4825 O O . GLU B 1 283 ? 27.438 6.750 13.520 1.00 18.50 282 GLU B O 1
ATOM 4831 N N . ALA B 1 284 ? 26.928 7.652 11.523 1.00 23.56 283 ALA B N 1
ATOM 4832 C CA . ALA B 1 284 ? 25.643 6.969 11.415 1.00 18.39 283 ALA B CA 1
ATOM 4833 C C . ALA B 1 284 ? 25.827 5.468 11.224 1.00 23.05 283 ALA B C 1
ATOM 4834 O O . ALA B 1 284 ? 25.100 4.664 11.808 1.00 17.64 283 ALA B O 1
ATOM 4836 N N . LEU B 1 285 ? 26.806 5.098 10.406 1.00 18.65 284 LEU B N 1
ATOM 4837 C CA . LEU B 1 285 ? 27.046 3.698 10.085 1.00 20.76 284 LEU B CA 1
ATOM 4838 C C . LEU B 1 285 ? 27.696 2.940 11.239 1.00 28.96 284 LEU B C 1
ATOM 4839 O O . LEU B 1 285 ? 27.593 1.716 11.317 1.00 31.94 284 LEU B O 1
ATOM 4844 N N . ASP B 1 286 ? 28.365 3.662 12.132 1.00 22.07 285 ASP B N 1
ATOM 4845 C CA . ASP B 1 286 ? 28.961 3.029 13.302 1.00 25.23 285 ASP B CA 1
ATOM 4846 C C . ASP B 1 286 ? 27.901 2.732 14.352 1.00 25.58 285 ASP B C 1
ATOM 4847 O O . ASP B 1 286 ? 27.890 1.654 14.948 1.00 25.55 285 ASP B O 1
ATOM 4852 N N . LEU B 1 287 ? 27.017 3.699 14.580 1.00 17.29 286 LEU B N 1
ATOM 4853 C CA . LEU B 1 287 ? 25.915 3.520 15.517 1.00 29.39 286 LEU B CA 1
ATOM 4854 C C . LEU B 1 287 ? 25.000 2.398 15.044 1.00 16.18 286 LEU B C 1
ATOM 4855 O O . LEU B 1 287 ? 24.525 1.593 15.843 1.00 25.26 286 LEU B O 1
ATOM 4860 N N . LEU B 1 288 ? 24.765 2.352 13.736 1.00 16.17 287 LEU B N 1
ATOM 4861 C CA . LEU B 1 288 ? 23.947 1.309 13.132 1.00 15.79 287 LEU B CA 1
ATOM 4862 C C . LEU B 1 288 ? 24.587 -0.060 13.333 1.00 22.52 287 LEU B C 1
ATOM 4863 O O . LEU B 1 288 ? 23.916 -1.022 13.708 1.00 24.62 287 LEU B O 1
ATOM 4868 N N . ARG B 1 289 ? 25.891 -0.132 13.085 1.00 20.04 288 ARG B N 1
ATOM 4869 C CA . ARG B 1 289 ? 26.649 -1.364 13.273 1.00 17.12 288 ARG B CA 1
ATOM 4870 C C . ARG B 1 289 ? 26.583 -1.845 14.717 1.00 22.61 288 ARG B C 1
ATOM 4871 O O . ARG B 1 289 ? 26.316 -3.017 14.980 1.00 29.69 288 ARG B O 1
ATOM 4879 N N . HIS B 1 290 ? 26.823 -0.928 15.648 1.00 22.44 289 HIS B N 1
ATOM 4880 C CA . HIS B 1 290 ? 26.881 -1.266 17.064 1.00 24.41 289 HIS B CA 1
ATOM 4881 C C . HIS B 1 290 ? 25.501 -1.616 17.624 1.00 24.54 289 HIS B C 1
ATOM 4882 O O . HIS B 1 290 ? 25.389 -2.419 18.550 1.00 16.16 289 HIS B O 1
ATOM 4889 N N . MET B 1 291 ? 24.458 -1.012 17.061 1.00 24.59 290 MET B N 1
ATOM 4890 C CA . MET B 1 291 ? 23.086 -1.308 17.473 1.00 17.40 290 MET B CA 1
ATOM 4891 C C . MET B 1 291 ? 22.663 -2.702 17.027 1.00 17.28 290 MET B C 1
ATOM 4892 O O . MET B 1 291 ? 21.815 -3.335 17.655 1.00 23.33 290 MET B O 1
ATOM 4897 N N . LEU B 1 292 ? 23.255 -3.173 15.935 1.00 16.66 291 LEU B N 1
ATOM 4898 C CA . LEU B 1 292 ? 22.881 -4.458 15.361 1.00 19.41 291 LEU B CA 1
ATOM 4899 C C . LEU B 1 292 ? 23.971 -5.506 15.565 1.00 26.08 291 LEU B C 1
ATOM 4900 O O . LEU B 1 292 ? 24.292 -6.272 14.656 1.00 19.12 291 LEU B O 1
ATOM 4905 N N . VAL B 1 293 ? 24.536 -5.531 16.767 1.00 25.33 292 VAL B N 1
ATOM 4906 C CA . VAL B 1 293 ? 25.507 -6.552 17.132 1.00 21.15 292 VAL B CA 1
ATOM 4907 C C . VAL B 1 293 ? 24.772 -7.802 17.606 1.00 15.78 292 VAL B C 1
ATOM 4908 O O . VAL B 1 293 ? 23.820 -7.713 18.382 1.00 15.62 292 VAL B O 1
ATOM 4912 N N . PHE B 1 294 ? 25.210 -8.958 17.115 1.00 16.02 293 PHE B N 1
ATOM 4913 C CA . PHE B 1 294 ? 24.597 -10.242 17.443 1.00 16.02 293 PHE B CA 1
ATOM 4914 C C . PHE B 1 294 ? 24.492 -10.469 18.950 1.00 22.65 293 PHE B C 1
ATOM 4915 O O . PHE B 1 294 ? 23.395 -10.623 19.489 1.00 17.64 293 PHE B O 1
ATOM 4923 N N . ASN B 1 295 ? 25.638 -10.490 19.622 1.00 25.76 294 ASN B N 1
ATOM 4924 C CA . ASN B 1 295 ? 25.676 -10.641 21.071 1.00 24.07 294 ASN B CA 1
ATOM 4925 C C . ASN B 1 295 ? 25.196 -9.365 21.754 1.00 24.14 294 ASN B C 1
ATOM 4926 O O . ASN B 1 295 ? 25.811 -8.311 21.601 1.00 17.95 294 ASN B O 1
ATOM 4931 N N . PRO B 1 296 ? 24.090 -9.456 22.512 1.00 21.49 295 PRO B N 1
ATOM 4932 C CA . PRO B 1 296 ? 23.527 -8.286 23.197 1.00 18.18 295 PRO B CA 1
ATOM 4933 C C . PRO B 1 296 ? 24.470 -7.707 24.248 1.00 29.06 295 PRO B C 1
ATOM 4934 O O . PRO B 1 296 ? 24.334 -6.541 24.620 1.00 19.44 295 PRO B O 1
ATOM 4938 N N . LYS B 1 297 ? 25.417 -8.515 24.714 1.00 20.10 296 LYS B N 1
ATOM 4939 C CA . LYS B 1 297 ? 26.366 -8.073 25.728 1.00 25.75 296 LYS B CA 1
ATOM 4940 C C . LYS B 1 297 ? 27.472 -7.218 25.115 1.00 24.32 296 LYS B C 1
ATOM 4941 O O . LYS B 1 297 ? 28.194 -6.519 25.825 1.00 45.25 296 LYS B O 1
ATOM 4947 N N . ARG B 1 298 ? 27.596 -7.275 23.793 1.00 20.24 297 ARG B N 1
ATOM 4948 C CA . ARG B 1 298 ? 28.552 -6.437 23.079 1.00 20.46 297 ARG B CA 1
ATOM 4949 C C . ARG B 1 298 ? 27.813 -5.390 22.253 1.00 26.32 297 ARG B C 1
ATOM 4950 O O . ARG B 1 298 ? 28.427 -4.565 21.574 1.00 27.51 297 ARG B O 1
ATOM 4958 N N . ARG B 1 299 ? 26.487 -5.440 22.318 1.00 18.44 298 ARG B N 1
ATOM 4959 C CA . ARG B 1 299 ? 25.633 -4.474 21.638 1.00 17.61 298 ARG B CA 1
ATOM 4960 C C . ARG B 1 299 ? 25.593 -3.169 22.425 1.00 18.12 298 ARG B C 1
ATOM 4961 O O . ARG B 1 299 ? 25.633 -3.181 23.657 1.00 19.03 298 ARG B O 1
ATOM 4969 N N . ILE B 1 300 ? 25.521 -2.048 21.715 1.00 18.21 299 ILE B N 1
ATOM 4970 C CA . ILE B 1 300 ? 25.520 -0.741 22.361 1.00 20.40 299 ILE B CA 1
ATOM 4971 C C . ILE B 1 300 ? 24.295 -0.587 23.264 1.00 19.17 299 ILE B C 1
ATOM 4972 O O . ILE B 1 300 ? 23.205 -1.058 22.939 1.00 18.05 299 ILE B O 1
ATOM 4977 N N . THR B 1 301 ? 24.490 0.040 24.419 1.00 19.64 300 THR B N 1
ATOM 4978 C CA . THR B 1 301 ? 23.391 0.272 25.347 1.00 20.35 300 THR B CA 1
ATOM 4979 C C . THR B 1 301 ? 22.688 1.575 25.001 1.00 20.24 300 THR B C 1
ATOM 4980 O O . THR B 1 301 ? 23.182 2.357 24.191 1.00 29.40 300 THR B O 1
ATOM 4984 N N . VAL B 1 302 ? 21.533 1.802 25.618 1.00 20.90 301 VAL B N 1
ATOM 4985 C CA . VAL B 1 302 ? 20.761 3.014 25.379 1.00 30.54 301 VAL B CA 1
ATOM 4986 C C . VAL B 1 302 ? 21.547 4.250 25.802 1.00 36.39 301 VAL B C 1
ATOM 4987 O O . VAL B 1 302 ? 21.609 5.239 25.073 1.00 21.45 301 VAL B O 1
ATOM 4991 N N . LEU B 1 303 ? 22.154 4.177 26.982 1.00 31.66 302 LEU B N 1
ATOM 4992 C CA . LEU B 1 303 ? 22.936 5.284 27.516 1.00 26.50 302 LEU B CA 1
ATOM 4993 C C . LEU B 1 303 ? 24.126 5.605 26.615 1.00 27.35 302 LEU B C 1
ATOM 4994 O O . LEU B 1 303 ? 24.390 6.769 26.315 1.00 23.28 302 LEU B O 1
ATOM 4999 N N . GLN B 1 304 ? 24.833 4.566 26.179 1.00 26.85 303 GLN B N 1
ATOM 5000 C CA . GLN B 1 304 ? 25.976 4.731 25.286 1.00 31.89 303 GLN B CA 1
ATOM 5001 C C . GLN B 1 304 ? 25.550 5.278 23.927 1.00 30.13 303 GLN B C 1
ATOM 5002 O O . GLN B 1 304 ? 26.257 6.085 23.323 1.00 20.69 303 GLN B O 1
ATOM 5008 N N . ALA B 1 305 ? 24.393 4.829 23.451 1.00 21.40 304 ALA B N 1
ATOM 5009 C CA . ALA B 1 305 ? 23.878 5.263 22.158 1.00 20.11 304 ALA B CA 1
ATOM 5010 C C . ALA B 1 305 ? 23.513 6.743 22.180 1.00 20.94 304 ALA B C 1
ATOM 5011 O O . ALA B 1 305 ? 23.688 7.448 21.187 1.00 21.27 304 ALA B O 1
ATOM 5013 N N . MET B 1 306 ? 23.009 7.209 23.318 1.00 20.64 305 MET B N 1
ATOM 5014 C CA . MET B 1 306 ? 22.662 8.616 23.474 1.00 26.88 305 MET B CA 1
ATOM 5015 C C . MET B 1 306 ? 23.913 9.487 23.493 1.00 29.41 305 MET B C 1
ATOM 5016 O O . MET B 1 306 ? 23.874 10.651 23.093 1.00 26.95 305 MET B O 1
ATOM 5021 N N . ARG B 1 307 ? 25.021 8.915 23.953 1.00 22.04 306 ARG B N 1
ATOM 5022 C CA . ARG B 1 307 ? 26.282 9.642 24.047 1.00 32.60 306 ARG B CA 1
ATOM 5023 C C . ARG B 1 307 ? 27.157 9.426 22.814 1.00 33.17 306 ARG B C 1
ATOM 5024 O O . ARG B 1 307 ? 28.309 9.859 22.777 1.00 29.15 306 ARG B O 1
ATOM 5032 N N . HIS B 1 308 ? 26.604 8.752 21.811 1.00 20.77 307 HIS B N 1
ATOM 5033 C CA . HIS B 1 308 ? 27.329 8.488 20.573 1.00 25.75 307 HIS B CA 1
ATOM 5034 C C . HIS B 1 308 ? 27.532 9.782 19.785 1.00 26.43 307 HIS B C 1
ATOM 5035 O O . HIS B 1 308 ? 26.650 10.640 19.765 1.00 31.75 307 HIS B O 1
ATOM 5042 N N . PRO B 1 309 ? 28.705 9.929 19.143 1.00 20.78 308 PRO B N 1
ATOM 5043 C CA . PRO B 1 309 ? 29.048 11.111 18.341 1.00 25.87 308 PRO B CA 1
ATOM 5044 C C . PRO B 1 309 ? 28.022 11.469 17.263 1.00 20.71 308 PRO B C 1
ATOM 5045 O O . PRO B 1 309 ? 27.986 12.619 16.824 1.00 21.33 308 PRO B O 1
ATOM 5049 N N . PHE B 1 310 ? 27.207 10.507 16.843 1.00 19.88 309 PHE B N 1
ATOM 5050 C CA . PHE B 1 310 ? 26.190 10.759 15.826 1.00 23.36 309 PHE B CA 1
ATOM 5051 C C . PHE B 1 310 ? 25.091 11.680 16.353 1.00 19.83 309 PHE B C 1
ATOM 5052 O O . PHE B 1 310 ? 24.451 12.399 15.587 1.00 26.23 309 PHE B O 1
ATOM 5060 N N . LEU B 1 311 ? 24.886 11.660 17.666 1.00 20.02 310 LEU B N 1
ATOM 5061 C CA . LEU B 1 311 ? 23.850 12.470 18.297 1.00 20.55 310 LEU B CA 1
ATOM 5062 C C . LEU B 1 311 ? 24.453 13.574 19.163 1.00 28.29 310 LEU B C 1
ATOM 5063 O O . LEU B 1 311 ? 23.827 14.035 20.117 1.00 29.26 310 LEU B O 1
ATOM 5068 N N . GLU B 1 312 ? 25.667 13.992 18.816 1.00 35.80 311 GLU B N 1
ATOM 5069 C CA . GLU B 1 312 ? 26.433 14.953 19.611 1.00 42.81 311 GLU B CA 1
ATOM 5070 C C . GLU B 1 312 ? 25.703 16.265 19.892 1.00 35.69 311 GLU B C 1
ATOM 5071 O O . GLU B 1 312 ? 25.697 16.748 21.024 1.00 24.61 311 GLU B O 1
ATOM 5077 N N . GLN B 1 313 ? 25.091 16.838 18.860 1.00 39.07 312 GLN B N 1
ATOM 5078 C CA . GLN B 1 313 ? 24.471 18.155 18.974 1.00 46.21 312 GLN B CA 1
ATOM 5079 C C . GLN B 1 313 ? 23.105 18.118 19.657 1.00 44.97 312 GLN B C 1
ATOM 5080 O O . GLN B 1 313 ? 22.481 19.160 19.862 1.00 51.05 312 GLN B O 1
ATOM 5086 N N . LEU B 1 314 ? 22.644 16.923 20.012 1.00 37.98 313 LEU B N 1
ATOM 5087 C CA . LEU B 1 314 ? 21.326 16.768 20.621 1.00 34.43 313 LEU B CA 1
ATOM 5088 C C . LEU B 1 314 ? 21.397 16.333 22.081 1.00 36.69 313 LEU B C 1
ATOM 5089 O O . LEU B 1 314 ? 20.527 16.678 22.880 1.00 33.94 313 LEU B O 1
ATOM 5094 N N . HIS B 1 315 ? 22.433 15.575 22.426 1.00 45.55 314 HIS B N 1
ATOM 5095 C CA . HIS B 1 315 ? 22.541 14.998 23.762 1.00 51.58 314 HIS B CA 1
ATOM 5096 C C . HIS B 1 315 ? 22.875 16.029 24.837 1.00 53.68 314 HIS B C 1
ATOM 5097 O O . HIS B 1 315 ? 23.801 16.826 24.687 1.00 43.56 314 HIS B O 1
ATOM 5104 N N . ASP B 1 316 ? 22.110 15.997 25.924 1.00 60.45 315 ASP B N 1
ATOM 5105 C CA . ASP B 1 316 ? 22.365 16.847 27.080 1.00 69.67 315 ASP B CA 1
ATOM 5106 C C . ASP B 1 316 ? 22.426 15.999 28.349 1.00 66.13 315 ASP B C 1
ATOM 5107 O O . ASP B 1 316 ? 21.693 15.020 28.488 1.00 66.49 315 ASP B O 1
ATOM 5112 N N . ASP B 1 317 ? 23.301 16.388 29.272 1.00 60.78 316 ASP B N 1
ATOM 5113 C CA . ASP B 1 317 ? 23.606 15.587 30.455 1.00 56.19 316 ASP B CA 1
ATOM 5114 C C . ASP B 1 317 ? 22.427 15.414 31.410 1.00 60.47 316 ASP B C 1
ATOM 5115 O O . ASP B 1 317 ? 22.441 14.527 32.265 1.00 58.02 316 ASP B O 1
ATOM 5120 N N . ALA B 1 318 ? 21.415 16.263 31.265 1.00 65.01 317 ALA B N 1
ATOM 5121 C CA . ALA B 1 318 ? 20.283 16.268 32.181 1.00 71.57 317 ALA B CA 1
ATOM 5122 C C . ALA B 1 318 ? 19.466 14.975 32.130 1.00 81.40 317 ALA B C 1
ATOM 5123 O O . ALA B 1 318 ? 18.854 14.602 33.125 1.00 71.11 317 ALA B O 1
ATOM 5125 N N . ASP B 1 319 ? 19.460 14.296 30.981 1.00 101.45 318 ASP B N 1
ATOM 5126 C CA . ASP B 1 319 ? 18.642 13.091 30.831 1.00 103.69 318 ASP B CA 1
ATOM 5127 C C . ASP B 1 319 ? 19.365 11.840 31.310 1.00 100.54 318 ASP B C 1
ATOM 5128 O O . ASP B 1 319 ? 18.760 10.773 31.394 1.00 105.80 318 ASP B O 1
ATOM 5133 N N . ASP B 1 320 ? 20.654 11.970 31.617 1.00 73.54 319 ASP B N 1
ATOM 5134 C CA . ASP B 1 320 ? 21.434 10.842 32.117 1.00 52.30 319 ASP B CA 1
ATOM 5135 C C . ASP B 1 320 ? 20.932 10.416 33.490 1.00 52.40 319 ASP B C 1
ATOM 5136 O O . ASP B 1 320 ? 20.739 9.230 33.745 1.00 55.00 319 ASP B O 1
ATOM 5141 N N . TYR B 1 324 ? 11.426 7.906 35.963 1.00 50.90 323 TYR B N 1
ATOM 5142 C CA . TYR B 1 324 ? 12.479 7.195 36.678 1.00 52.24 323 TYR B CA 1
ATOM 5143 C C . TYR B 1 324 ? 11.909 6.394 37.842 1.00 45.84 323 TYR B C 1
ATOM 5144 O O . TYR B 1 324 ? 12.581 5.524 38.396 1.00 44.69 323 TYR B O 1
ATOM 5153 N N . ALA B 1 325 ? 10.667 6.694 38.207 1.00 44.13 324 ALA B N 1
ATOM 5154 C CA . ALA B 1 325 ? 9.952 5.894 39.192 1.00 39.10 324 ALA B CA 1
ATOM 5155 C C . ALA B 1 325 ? 9.771 4.476 38.658 1.00 38.38 324 ALA B C 1
ATOM 5156 O O . ALA B 1 325 ? 9.508 4.281 37.471 1.00 42.19 324 ALA B O 1
ATOM 5158 N N . LEU B 1 326 ? 9.922 3.490 39.535 1.00 33.63 325 LEU B N 1
ATOM 5159 C CA . LEU B 1 326 ? 9.863 2.088 39.132 1.00 34.23 325 LEU B CA 1
ATOM 5160 C C . LEU B 1 326 ? 8.426 1.574 39.061 1.00 33.76 325 LEU B C 1
ATOM 5161 O O . LEU B 1 326 ? 7.660 1.712 40.015 1.00 30.67 325 LEU B O 1
ATOM 5166 N N . PHE B 1 327 ? 8.068 0.975 37.929 1.00 37.13 326 PHE B N 1
ATOM 5167 C CA . PHE B 1 327 ? 6.720 0.450 37.733 1.00 32.66 326 PHE B CA 1
ATOM 5168 C C . PHE B 1 327 ? 6.498 -0.837 38.526 1.00 41.29 326 PHE B C 1
ATOM 5169 O O . PHE B 1 327 ? 7.341 -1.732 38.523 1.00 43.52 326 PHE B O 1
ATOM 5177 N N . ARG B 1 328 ? 5.356 -0.920 39.200 1.00 42.29 327 ARG B N 1
ATOM 5178 C CA . ARG B 1 328 ? 5.015 -2.095 39.995 1.00 52.10 327 ARG B CA 1
ATOM 5179 C C . ARG B 1 328 ? 4.232 -3.131 39.183 1.00 48.79 327 ARG B C 1
ATOM 5180 O O . ARG B 1 328 ? 3.155 -2.840 38.664 1.00 51.84 327 ARG B O 1
ATOM 5188 N N . PHE B 1 329 ? 4.788 -4.334 39.084 1.00 47.66 328 PHE B N 1
ATOM 5189 C CA . PHE B 1 329 ? 4.133 -5.447 38.397 1.00 50.50 328 PHE B CA 1
ATOM 5190 C C . PHE B 1 329 ? 3.494 -6.406 39.397 1.00 64.40 328 PHE B C 1
ATOM 5191 O O . PHE B 1 329 ? 4.195 -7.221 39.996 1.00 68.11 328 PHE B O 1
ATOM 5199 N N . ASP B 1 330 ? 2.178 -6.332 39.567 1.00 68.68 329 ASP B N 1
ATOM 5200 C CA . ASP B 1 330 ? 1.504 -7.184 40.548 1.00 79.98 329 ASP B CA 1
ATOM 5201 C C . ASP B 1 330 ? 0.273 -7.901 39.989 1.00 80.23 329 ASP B C 1
ATOM 5202 O O . ASP B 1 330 ? -0.131 -7.678 38.847 1.00 80.44 329 ASP B O 1
ATOM 5207 N N . GLU B 1 331 ? -0.319 -8.762 40.814 1.00 83.65 330 GLU B N 1
ATOM 5208 C CA . GLU B 1 331 ? -1.439 -9.600 40.398 1.00 79.94 330 GLU B CA 1
ATOM 5209 C C . GLU B 1 331 ? -2.731 -9.218 41.113 1.00 75.93 330 GLU B C 1
ATOM 5210 O O . GLU B 1 331 ? -3.663 -10.019 41.202 1.00 73.57 330 GLU B O 1
ATOM 5216 N N . LYS B 1 335 ? -6.082 -14.774 39.239 1.00 51.52 334 LYS B N 1
ATOM 5217 C CA . LYS B 1 335 ? -6.654 -13.599 38.593 1.00 47.79 334 LYS B CA 1
ATOM 5218 C C . LYS B 1 335 ? -7.555 -13.995 37.427 1.00 47.26 334 LYS B C 1
ATOM 5219 O O . LYS B 1 335 ? -7.135 -14.719 36.524 1.00 43.98 334 LYS B O 1
ATOM 5221 N N . THR B 1 336 ? -8.793 -13.513 37.452 1.00 47.26 335 THR B N 1
ATOM 5222 C CA . THR B 1 336 ? -9.754 -13.822 36.401 1.00 36.31 335 THR B CA 1
ATOM 5223 C C . THR B 1 336 ? -10.034 -12.605 35.527 1.00 37.10 335 THR B C 1
ATOM 5224 O O . THR B 1 336 ? -9.541 -11.509 35.794 1.00 38.81 335 THR B O 1
ATOM 5228 N N . ILE B 1 337 ? -10.828 -12.809 34.482 1.00 42.36 336 ILE B N 1
ATOM 5229 C CA . ILE B 1 337 ? -11.209 -11.734 33.574 1.00 42.06 336 ILE B CA 1
ATOM 5230 C C . ILE B 1 337 ? -12.037 -10.679 34.309 1.00 37.26 336 ILE B C 1
ATOM 5231 O O . ILE B 1 337 ? -11.908 -9.481 34.050 1.00 35.45 336 ILE B O 1
ATOM 5236 N N . VAL B 1 338 ? -12.871 -11.132 35.240 1.00 32.91 337 VAL B N 1
ATOM 5237 C CA . VAL B 1 338 ? -13.668 -10.228 36.062 1.00 34.27 337 VAL B CA 1
ATOM 5238 C C . VAL B 1 338 ? -12.768 -9.334 36.914 1.00 31.72 337 VAL B C 1
ATOM 5239 O O . VAL B 1 338 ? -13.025 -8.139 37.064 1.00 34.82 337 VAL B O 1
ATOM 5243 N N . ASP B 1 339 ? -11.706 -9.921 37.459 1.00 34.95 338 ASP B N 1
ATOM 5244 C CA . ASP B 1 339 ? -10.751 -9.181 38.278 1.00 34.86 338 ASP B CA 1
ATOM 5245 C C . ASP B 1 339 ? -10.052 -8.089 37.474 1.00 25.02 338 ASP B C 1
ATOM 5246 O O . ASP B 1 339 ? -9.821 -6.989 37.975 1.00 26.18 338 ASP B O 1
ATOM 5251 N N . VAL B 1 340 ? -9.717 -8.403 36.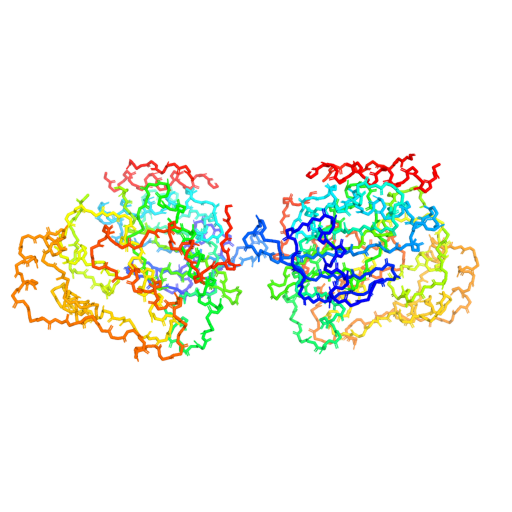226 1.00 29.16 339 VAL B N 1
ATOM 5252 C CA . VAL B 1 340 ? -9.071 -7.440 35.343 1.00 32.10 339 VAL B CA 1
ATOM 5253 C C . VAL B 1 340 ? -10.030 -6.307 34.997 1.00 34.30 339 VAL B C 1
ATOM 5254 O O . VAL B 1 340 ? -9.648 -5.137 35.000 1.00 33.96 339 VAL B O 1
ATOM 5258 N N . LYS B 1 341 ? -11.278 -6.665 34.711 1.00 36.51 340 LYS B N 1
ATOM 5259 C CA . LYS B 1 341 ? -12.306 -5.690 34.360 1.00 39.79 340 LYS B CA 1
ATOM 5260 C C . LYS B 1 341 ? -12.504 -4.649 35.456 1.00 33.04 340 LYS B C 1
ATOM 5261 O O . LYS B 1 341 ? -12.626 -3.456 35.175 1.00 29.33 340 LYS B O 1
ATOM 5267 N N . ARG B 1 342 ? -12.532 -5.104 36.704 1.00 25.79 341 ARG B N 1
ATOM 5268 C CA . ARG B 1 342 ? -12.688 -4.204 37.839 1.00 26.67 341 ARG B CA 1
ATOM 5269 C C . ARG B 1 342 ? -11.447 -3.335 38.022 1.00 34.59 341 ARG B C 1
ATOM 5270 O O . ARG B 1 342 ? -11.542 -2.185 38.448 1.00 30.11 341 ARG B O 1
ATOM 5272 N N . ALA B 1 343 ? -10.285 -3.892 37.694 1.00 37.51 342 ALA B N 1
ATOM 5273 C CA . ALA B 1 343 ? -9.025 -3.167 37.816 1.00 45.01 342 ALA B CA 1
ATOM 5274 C C . ALA B 1 343 ? -8.934 -2.045 36.786 1.00 43.89 342 ALA B C 1
ATOM 5275 O O . ALA B 1 343 ? -8.383 -0.979 37.063 1.00 52.20 342 ALA B O 1
ATOM 5277 N N . ILE B 1 344 ? -9.474 -2.293 35.597 1.00 35.22 343 ILE B N 1
ATOM 5278 C CA . ILE B 1 344 ? -9.508 -1.287 34.543 1.00 25.81 343 ILE B CA 1
ATOM 5279 C C . ILE B 1 344 ? -10.438 -0.145 34.944 1.00 43.72 343 ILE B C 1
ATOM 5280 O O . ILE B 1 344 ? -10.161 1.024 34.670 1.00 40.79 343 ILE B O 1
ATOM 5285 N N . TYR B 1 345 ? -11.536 -0.497 35.606 1.00 43.41 344 TYR B N 1
ATOM 5286 C CA . TYR B 1 345 ? -12.496 0.488 36.089 1.00 41.46 344 TYR B CA 1
ATOM 5287 C C . TYR B 1 345 ? -11.840 1.425 37.097 1.00 44.72 344 TYR B C 1
ATOM 5288 O O . TYR B 1 345 ? -12.122 2.623 37.118 1.00 50.01 344 TYR B O 1
ATOM 5297 N N . GLU B 1 346 ? -10.961 0.872 37.927 1.00 28.63 345 GLU B N 1
ATOM 5298 C CA . GLU B 1 346 ? -10.247 1.658 38.927 1.00 29.42 345 GLU B CA 1
ATOM 5299 C C . GLU B 1 346 ? -9.305 2.659 38.265 1.00 39.01 345 GLU B C 1
ATOM 5300 O O . GLU B 1 346 ? -9.100 3.762 38.772 1.00 38.50 345 GLU B O 1
ATOM 5302 N N . GLU B 1 347 ? -8.738 2.267 37.128 1.00 28.64 346 GLU B N 1
ATOM 5303 C CA . GLU B 1 347 ? -7.850 3.143 36.373 1.00 33.30 346 GLU B CA 1
ATOM 5304 C C . GLU B 1 347 ? -8.635 4.263 35.698 1.00 40.62 346 GLU B C 1
ATOM 5305 O O . GLU B 1 347 ? -8.083 5.316 35.379 1.00 45.96 346 GLU B O 1
ATOM 5311 N N . SER B 1 348 ? -9.925 4.028 35.485 1.00 39.60 347 SER B N 1
ATOM 5312 C CA . SER B 1 348 ? -10.795 5.021 34.866 1.00 41.05 347 SER B CA 1
ATOM 5313 C C . SER B 1 348 ? -11.305 6.017 35.902 1.00 40.14 347 SER B C 1
ATOM 5314 O O . SER B 1 348 ? -11.702 7.132 35.564 1.00 53.24 347 SER B O 1
ATOM 5317 N N . VAL B 1 349 ? -11.291 5.603 37.165 1.00 39.46 348 VAL B N 1
ATOM 5318 C CA . VAL B 1 349 ? -11.730 6.454 38.264 1.00 52.84 348 VAL B CA 1
ATOM 5319 C C . VAL B 1 349 ? -10.750 7.608 38.475 1.00 58.44 348 VAL B C 1
ATOM 5320 O O . VAL B 1 349 ? -11.148 8.721 38.823 1.00 53.79 348 VAL B O 1
ATOM 5324 N N . LYS B 1 350 ? -9.470 7.345 38.220 1.00 61.39 349 LYS B N 1
ATOM 5325 C CA . LYS B 1 350 ? -8.411 8.330 38.441 1.00 60.06 349 LYS B CA 1
ATOM 5326 C C . LYS B 1 350 ? -8.542 9.580 37.565 1.00 61.09 349 LYS B C 1
ATOM 5327 O O . LYS B 1 350 ? -7.729 10.499 37.666 1.00 55.56 349 LYS B O 1
ATOM 5333 N N . PHE B 1 351 ? -9.556 9.611 36.706 1.00 62.61 350 PHE B N 1
ATOM 5334 C CA . PHE B 1 351 ? -9.783 10.756 35.831 1.00 63.52 350 PHE B CA 1
ATOM 5335 C C . PHE B 1 351 ? -11.086 11.473 36.173 1.00 62.66 350 PHE B C 1
ATOM 5336 O O . PHE B 1 351 ? -11.950 10.921 36.854 1.00 62.93 350 PHE B O 1
#

Sequence (672 aa):
TKSLAELLQAEVCRLDDRYLLERIIGAAGGSSYGVVIRARDTKSDNRLVAMKRVNKEIFEEVILAKRILREIKLLAHFNDDNIIGLRNILLTPEDPENFDHFYIVMDIMETDLKQVLRSGQELTEAHIQFFIYQALRALHIIHSAGVIHRDITPANILVNTNCDLKICDFGLAKEEGEYMTDYVTMRWYRAPELVMEDKDYSAQIDVWGIGCILGELLGSRPLFQGKDRVNQLDKIVDVIGTPSEEDINSVGSSAAQKYLKKKKSHRPQADWRQRYPTASPEALDLLRHMLVFNPKRRITVLQAMRHPFLEQLHDDYALFRFDTIVDVKRAIYEESVKFTKSLAELQAEVCRLDDRYLLERIIGAGSYGVVIRARDTKSDNRLVAMKRVNKEIFEEVILAKRILREIKLLAHFNDDNIIGLRNILTPEDPENFDHFYIVMDIMETDLKQVLRSGQELTEAHIQFFIYQALRALHIIHSAGVIHRDITPANILVNTNCDLKICDFGLAKEENDQYMTDYVTMRWYRAPELVMEDKDYSAQIDVWGIGCILGELLGSRPLFQGKDRVNQLDKIVDVIGTPSEEEDINSVGSSAAQKYLKKKSHRPQADWRQRYPTASPEALDLLRHMLVFNPKRRITVLQAMRHPFLEQLHDDADDYALFRFDEKTIVDVKRAIYEESVKF

Solvent-accessible surface area: 32487 Å² total; per-residue (Å²): 82,171,61,67,77,81,0,46,45,17,0,53,182,42,37,110,64,2,87,9,85,50,81,72,22,95,51,102,92,15,38,32,0,96,0,7,0,67,155,19,64,84,33,64,2,6,0,46,18,2,29,44,101,10,16,79,37,59,113,34,0,108,102,14,26,72,6,0,69,0,4,53,60,14,158,36,116,12,2,2,17,29,82,16,2,10,16,10,92,67,112,93,87,10,76,21,0,0,0,0,19,50,48,16,107,43,21,2,105,74,20,37,174,79,63,109,158,30,78,55,67,64,4,40,62,6,2,22,11,4,0,74,0,0,69,31,0,34,48,0,12,0,2,0,42,36,7,15,4,41,13,0,35,1,33,121,71,19,61,2,40,0,18,43,1,16,66,4,42,106,86,91,97,103,31,66,63,209,49,140,72,19,59,24,22,0,0,4,7,6,1,87,38,69,83,42,53,26,21,7,1,0,0,0,0,0,2,4,0,0,8,7,26,58,45,164,15,21,1,56,4,179,70,38,78,37,1,7,37,68,0,4,71,11,28,5,39,18,62,105,78,16,5,79,45,2,10,34,96,74,14,31,53,90,3,91,185,44,87,138,55,93,85,33,44,34,168,141,102,8,118,135,18,31,104,76,0,16,56,0,0,101,49,0,4,31,10,9,23,171,154,6,5,53,10,83,89,0,10,144,16,76,5,1,114,133,60,40,116,144,89,77,138,12,190,46,159,118,37,113,61,10,48,66,31,0,89,52,17,19,101,144,110,71,103,57,67,76,82,2,41,43,16,0,62,179,42,34,116,43,3,95,9,59,42,84,80,22,89,51,106,84,13,38,31,0,80,0,47,0,63,145,30,70,74,44,63,2,6,0,46,25,2,29,54,94,12,15,80,31,51,113,36,0,91,106,10,27,62,7,0,74,0,3,51,63,16,156,41,116,9,3,2,17,30,76,16,4,10,20,11,87,75,111,92,93,8,70,22,0,0,0,0,19,49,42,19,116,44,23,2,106,104,19,38,201,79,64,110,95,38,77,55,65,67,4,42,64,6,2,15,11,4,0,52,0,0,30,15,0,37,43,0,12,1,3,0,72,33,6,14,5,42,13,1,36,1,28,123,64,17,59,1,41,0,18,42,0,17,62,3,49,64,44,125,62,66,156,55,65,65,210,55,108,81,20,70,24,36,0,0,3,14,6,0,87,38,88,95,42,53,27,21,8,1,0,0,0,1,0,2,4,0,0,9,7,26,61,43,182,31,21,1,56,3,178,67,39,78,39,1,8,42,64,0,7,73,14,16,2,34,18,48,99,133,9,6,77,51,2,18,34,94,70,14,30,123,91,4,93,143,40,94,139,58,97,149,22,70,21,97,132,110,9,100,136,8,31,91,74,0,14,56,0,0,103,50,0,4,16,8,8,22,173,135,6,6,55,10,58,99,0,0,128,16,68,6,1,86,99,55,26,84,122,104,18,65,147,73,128,16,193,45,121,184,78,74,38,110,78,6,49,66,32,0,95,48,16,20,100,141,109

Organism: Leishmania donovani (NCBI:txid5661)

Foldseek 3Di:
DPDPVVVLVVVVLQPVQWDFDAFDADDPQWTKTWIFGNVVVRDIKIKTKGAQVQLVDPLSLLLVLVQLLVLPFDDDQQAWHWDFKTAHPDPVPGRMTMTITHDFDAWQVVVLVVVDDDDLVLLLLLLLSLLVVLVAQVVLQKAQQDQARRQWGAHPVSRIHGHDSSPMDGQFDFDDFPDDDPLLAALLVLQRPRDDGNLSNLSSSLQSLLSNLPDDRQQDAPTSLSSNVSLCLAQWQDDLVQLVQGHDPVSSVVSVPDDGHHHDDLCVSRVPDDPQSSVLSSLSSDRRSVSRDHSVRSLVGPSNPVPRDDRHHDDDDNSSVSSVSSVVSRVVD/DDDPVVVLVVVVLFPVQWAWDAFDADDPFWTKTWTFGNVVVRDIKIKTKGAQVQLVDPLSLLLVLVQLLVQPVDDDQAAWHWDFKTARPDPVPRRMTMTMTHDFDAWQVVVLVVVDDDDLVLLLLLLLSLLLVLLAQVQLQKAQQDQARRQWGAHPVSRIHGHDSSPMDGFWPWADDFPDPDPLLAALLVLQPPGTDGNLSNLSSSLQSLLSNLPDDRQQDAPTSLSSNVSLCLAQWQDDLVQLVVGHDPVSSVVSVVDDTHHGHPVCVVRVPDDPQSSVLSSLSSDNRSVSRAHSLRSSVGPSNPVPRDPPSVHHHDDDDAPHSVRSSVSSVVSNVVD

InterPro domains:
  IPR000719 Protein kinase domain [PF00069] (23-310)
  IPR000719 Protein kinase domain [PS50011] (21-310)
  IPR008266 Tyrosine-protein kinase, active site [PS00109] (145-157)
  IPR011009 Protein kinase-like domain superfamily [SSF56112] (15-315)
  IPR017441 Protein kinase, ATP binding site [PS00107] (27-51)
  IPR050117 Mitogen-activated protein (MAP) kinase [PTHR24055] (20-329)

Nearest PDB structures (foldseek):
  4qny-assembly3_B  TM=1.003E+00  e=3.971E-64  Leishmania donovani BPK282A1
  4qny-assembly3_A-2  TM=9.989E-01  e=9.350E-59  Leishmania donovani BPK282A1
  8psr-assembly1_A  TM=9.157E-01  e=4.411E-35  Homo sapiens
  1bl6-assembly1_A  TM=8.683E-01  e=5.464E-32  Homo sapiens
  4ux9-assembly4_D  TM=8.668E-01  e=8.384E-29  Homo sapiens

B-factor: mean 33.5, std 14.62, range [3.05, 127.44]

Radius of gyration: 30.56 Å; Cα contacts (8 Å, |Δi|>4): 1133; chains: 2; bounding box: 64×96×42 Å